Protein AF-A0A2A4F1B5-F1 (afdb_monomer)

Structure (mmCIF, N/CA/C/O backbone):
data_AF-A0A2A4F1B5-F1
#
_entry.id   AF-A0A2A4F1B5-F1
#
loop_
_atom_site.group_PDB
_atom_site.id
_atom_site.type_symbol
_atom_site.label_atom_id
_atom_site.label_alt_id
_atom_site.label_comp_id
_atom_site.label_asym_id
_atom_site.label_entity_id
_atom_site.label_seq_id
_atom_site.pdbx_PDB_ins_code
_atom_site.Cartn_x
_atom_site.Cartn_y
_atom_site.Cartn_z
_atom_site.occupancy
_atom_site.B_iso_or_equiv
_atom_site.auth_seq_id
_atom_site.auth_comp_id
_atom_site.auth_asym_id
_atom_site.auth_atom_id
_atom_site.pdbx_PDB_model_num
ATOM 1 N N . MET A 1 1 ? 46.781 27.271 44.593 1.00 33.25 1 MET A N 1
ATOM 2 C CA . MET A 1 1 ? 47.969 27.157 43.719 1.00 33.25 1 MET A CA 1
ATOM 3 C C . MET A 1 1 ? 47.442 26.562 42.415 1.00 33.25 1 MET A C 1
ATOM 5 O O . MET A 1 1 ? 47.124 25.387 42.438 1.00 33.25 1 MET A O 1
ATOM 9 N N . ASN A 1 2 ? 47.026 27.319 41.386 1.00 26.02 2 ASN A N 1
ATOM 10 C CA . ASN A 1 2 ? 47.775 28.307 40.576 1.00 26.02 2 ASN A CA 1
ATOM 11 C C . ASN A 1 2 ? 49.158 27.730 40.218 1.00 26.02 2 ASN A C 1
ATOM 13 O O . ASN A 1 2 ? 49.894 27.424 41.148 1.00 26.02 2 ASN A O 1
ATOM 17 N N . THR A 1 3 ? 49.550 27.490 38.965 1.00 28.28 3 THR A N 1
ATOM 18 C CA . THR A 1 3 ? 49.377 28.281 37.729 1.00 28.28 3 THR A CA 1
ATOM 19 C C . THR A 1 3 ? 49.734 27.463 36.474 1.00 28.28 3 THR A C 1
ATOM 21 O O . THR A 1 3 ? 50.409 26.439 36.568 1.00 28.28 3 THR A O 1
ATOM 24 N N . ASP A 1 4 ? 49.324 27.998 35.322 1.00 29.72 4 ASP A N 1
ATOM 25 C CA . ASP A 1 4 ? 49.776 27.735 33.949 1.00 29.72 4 ASP A CA 1
ATOM 26 C C . ASP A 1 4 ? 51.285 27.498 33.763 1.00 29.72 4 ASP A C 1
ATOM 28 O O . ASP A 1 4 ? 52.100 28.061 34.494 1.00 29.72 4 ASP A O 1
ATOM 32 N N . PHE A 1 5 ? 51.646 26.786 32.685 1.00 28.20 5 PHE A N 1
ATOM 33 C CA . PHE A 1 5 ? 52.860 27.095 31.923 1.00 28.20 5 PHE A CA 1
ATOM 34 C C . PHE A 1 5 ? 52.676 26.870 30.416 1.00 28.20 5 PHE A C 1
ATOM 36 O O . PHE A 1 5 ? 52.535 25.749 29.923 1.00 28.20 5 PHE A O 1
ATOM 43 N N . GLU A 1 6 ? 52.706 27.995 29.709 1.00 25.42 6 GLU A N 1
ATOM 44 C CA . GLU A 1 6 ? 52.924 28.146 28.278 1.00 25.42 6 GLU A CA 1
ATOM 45 C C . GLU A 1 6 ? 54.355 27.764 27.850 1.00 25.42 6 GLU A C 1
ATOM 47 O O . GLU A 1 6 ? 55.331 27.987 28.560 1.00 25.42 6 GLU A O 1
ATOM 52 N N . ALA A 1 7 ? 54.424 27.291 26.603 1.00 26.69 7 ALA A N 1
ATOM 53 C CA . ALA A 1 7 ? 55.412 27.605 25.569 1.00 26.69 7 ALA A CA 1
ATOM 54 C C . ALA A 1 7 ? 56.920 27.390 25.822 1.00 26.69 7 ALA A C 1
ATOM 56 O O . ALA A 1 7 ? 57.609 28.150 26.497 1.00 26.69 7 ALA A O 1
ATOM 57 N N . THR A 1 8 ? 57.499 26.493 25.018 1.00 26.36 8 THR A N 1
ATOM 58 C CA . THR A 1 8 ? 58.808 26.749 24.394 1.00 26.36 8 THR A CA 1
ATOM 59 C C . THR A 1 8 ? 58.924 26.021 23.046 1.00 26.36 8 THR A C 1
ATOM 61 O O . THR A 1 8 ? 58.966 24.798 22.959 1.00 26.36 8 THR A O 1
ATOM 64 N N . ARG A 1 9 ? 58.975 26.802 21.965 1.00 25.58 9 ARG A N 1
ATOM 65 C CA . ARG A 1 9 ? 59.677 26.507 20.698 1.00 25.58 9 ARG A CA 1
ATOM 66 C C . ARG A 1 9 ? 60.787 27.573 20.577 1.00 25.58 9 ARG A C 1
ATOM 68 O O . ARG A 1 9 ? 60.594 28.626 21.184 1.00 25.58 9 ARG A O 1
ATOM 75 N N . PRO A 1 10 ? 61.862 27.421 19.769 1.00 36.06 10 PRO A N 1
ATOM 76 C CA . PRO A 1 10 ? 62.167 26.367 18.790 1.00 36.06 10 PRO A CA 1
ATOM 77 C C . PRO A 1 10 ? 63.625 25.833 18.853 1.00 36.06 10 PRO A C 1
ATOM 79 O O . PRO A 1 10 ? 64.516 26.456 19.417 1.00 36.06 10 PRO A O 1
ATOM 82 N N . ALA A 1 11 ? 63.907 24.730 18.154 1.00 26.08 11 ALA A N 1
ATOM 83 C CA . ALA A 1 11 ? 65.234 24.471 17.590 1.00 26.08 11 ALA A CA 1
ATOM 84 C C . ALA A 1 11 ? 65.060 23.801 16.221 1.00 26.08 11 ALA A C 1
ATOM 86 O O . ALA A 1 11 ? 64.497 22.714 16.105 1.00 26.08 11 ALA A O 1
ATOM 87 N N . PHE A 1 12 ? 65.482 24.510 15.175 1.00 30.89 12 PHE A N 1
ATOM 88 C CA . PHE A 1 12 ? 65.520 24.030 13.799 1.00 30.89 12 PHE A CA 1
ATOM 89 C C . PHE A 1 12 ? 66.653 23.009 13.645 1.00 30.89 12 PHE A C 1
ATOM 91 O O . PHE A 1 12 ? 67.813 23.333 13.880 1.00 30.89 12 PHE A O 1
ATOM 98 N N . GLY A 1 13 ? 66.314 21.799 13.200 1.00 27.48 13 GLY A N 1
ATOM 99 C CA . GLY A 1 13 ? 67.265 20.752 12.838 1.00 27.48 13 GLY A CA 1
ATOM 100 C C . GLY A 1 13 ? 66.702 19.903 11.701 1.00 27.48 13 GLY A C 1
ATOM 101 O O . GLY A 1 13 ? 65.814 19.090 11.912 1.00 27.48 13 GLY A O 1
ATOM 102 N N . ALA A 1 14 ? 67.192 20.188 10.497 1.00 42.44 14 ALA A N 1
ATOM 103 C CA . ALA A 1 14 ? 67.028 19.503 9.214 1.00 42.44 14 ALA A CA 1
ATOM 104 C C . ALA A 1 14 ? 66.259 18.157 9.177 1.00 42.44 14 ALA A C 1
ATOM 106 O O . ALA A 1 14 ? 66.822 17.088 9.387 1.00 42.44 14 ALA A O 1
ATOM 107 N N . ALA A 1 15 ? 65.010 18.221 8.717 1.00 33.31 15 ALA A N 1
ATOM 108 C CA . ALA A 1 15 ? 64.338 17.194 7.919 1.00 33.31 15 ALA A CA 1
ATOM 109 C C . ALA A 1 15 ? 63.323 17.957 7.042 1.00 33.31 15 ALA A C 1
ATOM 111 O O . ALA A 1 15 ? 62.512 18.718 7.549 1.00 33.31 15 ALA A O 1
ATOM 112 N N . GLY A 1 16 ? 63.341 17.960 5.716 1.00 33.47 16 GLY A N 1
ATOM 113 C CA . GLY A 1 16 ? 63.891 17.001 4.774 1.00 33.47 16 GLY A CA 1
ATOM 114 C C . GLY A 1 16 ? 62.762 16.598 3.833 1.00 33.47 16 GLY A C 1
ATOM 115 O O . GLY A 1 16 ? 62.323 15.468 3.916 1.00 33.47 16 GLY A O 1
ATOM 116 N N . VAL A 1 17 ? 62.259 17.542 3.019 1.00 43.66 17 VAL A N 1
ATOM 117 C CA . VAL A 1 17 ? 61.439 17.393 1.784 1.00 43.66 17 VAL A CA 1
ATOM 118 C C . VAL A 1 17 ? 60.115 16.584 1.851 1.00 43.66 17 VAL A C 1
ATOM 120 O O . VAL A 1 17 ? 59.189 16.893 1.105 1.00 43.66 17 VAL A O 1
ATOM 123 N N . PHE A 1 18 ? 59.931 15.650 2.781 1.00 43.75 18 PHE A N 1
ATOM 124 C CA . PHE A 1 18 ? 58.784 14.745 2.872 1.00 43.75 18 PHE A CA 1
ATOM 125 C C . PHE A 1 18 ? 57.594 15.299 3.673 1.00 43.75 18 PHE A C 1
ATOM 127 O O . PHE A 1 18 ? 56.457 14.931 3.384 1.00 43.75 18 PHE A O 1
ATOM 134 N N . ASP A 1 19 ? 57.794 16.251 4.591 1.00 36.41 19 ASP A N 1
ATOM 135 C CA . ASP A 1 19 ? 56.675 16.864 5.335 1.00 36.41 19 ASP A CA 1
ATOM 136 C C . ASP A 1 19 ? 55.946 17.970 4.558 1.00 36.41 19 ASP A C 1
ATOM 138 O O . ASP A 1 19 ? 54.745 18.177 4.745 1.00 36.41 19 ASP A O 1
ATOM 142 N N . ARG A 1 20 ? 56.609 18.617 3.587 1.00 38.31 20 ARG A N 1
ATOM 143 C CA . ARG A 1 20 ? 55.915 19.504 2.632 1.00 38.31 20 ARG A CA 1
ATOM 144 C C . ARG A 1 20 ? 55.038 18.727 1.644 1.00 38.31 20 ARG A C 1
ATOM 146 O O . ARG A 1 20 ? 54.067 19.284 1.145 1.00 38.31 20 ARG A O 1
ATOM 153 N N . LEU A 1 21 ? 55.325 17.442 1.425 1.00 37.62 21 LEU A N 1
ATOM 154 C CA . LEU A 1 21 ? 54.497 16.547 0.611 1.00 37.62 21 LEU A CA 1
ATOM 155 C C . LEU A 1 21 ? 53.260 16.041 1.373 1.00 37.62 21 LEU A C 1
ATOM 157 O O . LEU A 1 21 ? 52.218 15.825 0.762 1.00 37.62 21 LEU A O 1
ATOM 161 N N . ARG A 1 22 ? 53.322 15.932 2.710 1.00 37.28 22 ARG A N 1
ATOM 162 C CA . ARG A 1 22 ? 52.154 15.591 3.547 1.00 37.28 22 ARG A CA 1
ATOM 163 C C . ARG A 1 22 ? 51.219 16.767 3.826 1.00 37.28 22 ARG A C 1
ATOM 165 O O . ARG A 1 22 ? 50.018 16.548 3.949 1.00 37.28 22 ARG A O 1
ATOM 172 N N . ALA A 1 23 ? 51.724 18.000 3.873 1.00 33.00 23 ALA A N 1
ATOM 173 C CA . ALA A 1 23 ? 50.884 19.187 4.072 1.00 33.00 23 ALA A CA 1
ATOM 174 C C . ALA A 1 23 ? 50.062 19.583 2.826 1.00 33.00 23 ALA A C 1
ATOM 176 O O . ALA A 1 23 ? 49.028 20.229 2.963 1.00 33.00 23 ALA A O 1
ATOM 177 N N . LEU A 1 24 ? 50.462 19.147 1.624 1.00 34.00 24 LEU A N 1
ATOM 178 C CA . LEU A 1 24 ? 49.680 19.308 0.387 1.00 34.00 24 LEU A CA 1
ATOM 179 C C . LEU A 1 24 ? 48.597 18.227 0.192 1.00 34.00 24 LEU A C 1
ATOM 181 O O . LEU A 1 24 ? 47.812 18.322 -0.744 1.00 34.00 24 LEU A O 1
ATOM 185 N N . LEU A 1 25 ? 48.521 17.223 1.075 1.00 37.38 25 LEU A N 1
ATOM 186 C CA . LEU A 1 25 ? 47.547 16.121 1.003 1.00 37.38 25 LEU A CA 1
ATOM 187 C C . LEU A 1 25 ? 46.373 16.254 1.991 1.00 37.38 25 LEU A C 1
ATOM 189 O O . LEU A 1 25 ? 45.573 15.331 2.131 1.00 37.38 25 LEU A O 1
ATOM 193 N N . ARG A 1 26 ? 46.231 17.397 2.673 1.00 39.88 26 ARG A N 1
ATOM 194 C CA . ARG A 1 26 ? 45.057 17.705 3.504 1.00 39.88 26 ARG A CA 1
ATOM 195 C C . ARG A 1 26 ? 44.646 19.163 3.334 1.00 39.88 26 ARG A C 1
ATOM 197 O O . ARG A 1 26 ? 45.017 19.981 4.162 1.00 39.88 26 ARG A O 1
ATOM 204 N N . MET A 1 27 ? 43.899 19.462 2.269 1.00 31.00 27 MET A N 1
ATOM 205 C CA . MET A 1 27 ? 43.008 20.627 2.120 1.00 31.00 27 MET A CA 1
ATOM 206 C C . MET A 1 27 ? 42.210 20.492 0.808 1.00 31.00 27 MET A C 1
ATOM 208 O O . MET A 1 27 ? 42.805 20.510 -0.263 1.00 31.00 27 MET A O 1
ATOM 212 N N . GLY A 1 28 ? 40.877 20.418 0.900 1.00 27.17 28 GLY A N 1
ATOM 213 C CA . GLY A 1 28 ? 39.944 20.666 -0.216 1.00 27.17 28 GLY A CA 1
ATOM 214 C C . GLY A 1 28 ? 39.692 19.499 -1.185 1.00 27.17 28 GLY A C 1
ATOM 215 O O . GLY A 1 28 ? 40.566 18.657 -1.367 1.00 27.17 28 GLY A O 1
ATOM 216 N N . PRO A 1 29 ? 38.478 19.410 -1.769 1.00 31.69 29 PRO A N 1
ATOM 217 C CA . PRO A 1 29 ? 37.976 18.215 -2.437 1.00 31.69 29 PRO A CA 1
ATOM 218 C C . PRO A 1 29 ? 38.753 17.945 -3.725 1.00 31.69 29 PRO A C 1
ATOM 220 O O . PRO A 1 29 ? 39.091 18.863 -4.471 1.00 31.69 29 PRO A O 1
ATOM 223 N N . ALA A 1 30 ? 39.019 16.668 -3.989 1.00 29.83 30 ALA A N 1
ATOM 224 C CA . ALA A 1 30 ? 39.559 16.210 -5.258 1.00 29.83 30 ALA A CA 1
ATOM 225 C C . ALA A 1 30 ? 38.486 16.342 -6.348 1.00 29.83 30 ALA A C 1
ATOM 227 O O . ALA A 1 30 ? 37.817 15.378 -6.709 1.00 29.83 30 ALA A O 1
ATOM 228 N N . ASP A 1 31 ? 38.317 17.556 -6.857 1.00 34.75 31 ASP A N 1
ATOM 229 C CA . ASP A 1 31 ? 37.618 17.809 -8.105 1.00 34.75 31 ASP A CA 1
ATOM 230 C C . ASP A 1 31 ? 38.560 17.447 -9.268 1.00 34.75 31 ASP A C 1
ATOM 232 O O . ASP A 1 31 ? 39.695 17.923 -9.346 1.00 34.75 31 ASP A O 1
ATOM 236 N N . GLY A 1 32 ? 38.095 16.602 -10.193 1.00 34.31 32 GLY A N 1
ATOM 237 C CA . GLY A 1 32 ? 38.614 16.627 -11.563 1.00 34.31 32 GLY A CA 1
ATOM 238 C C . GLY A 1 32 ? 39.637 15.573 -12.009 1.00 34.31 32 GLY A C 1
ATOM 239 O O . GLY A 1 32 ? 40.527 15.889 -12.794 1.00 34.31 32 GLY A O 1
ATOM 240 N N . ARG A 1 33 ? 39.440 14.286 -11.701 1.00 30.73 33 ARG A N 1
ATOM 241 C CA . ARG A 1 33 ? 39.509 13.290 -12.793 1.00 30.73 33 ARG A CA 1
ATOM 242 C C . ARG A 1 33 ? 38.085 12.940 -13.179 1.00 30.73 33 ARG A C 1
ATOM 244 O O . ARG A 1 33 ? 37.541 11.923 -12.775 1.00 30.73 33 ARG A O 1
ATOM 251 N N . VAL A 1 34 ? 37.476 13.840 -13.946 1.00 35.50 34 VAL A N 1
ATOM 252 C CA . VAL A 1 34 ? 36.180 13.609 -14.577 1.00 35.50 34 VAL A CA 1
ATOM 253 C C . VAL A 1 34 ? 36.305 12.351 -15.438 1.00 35.50 34 VAL A C 1
ATOM 255 O O . VAL A 1 34 ? 36.936 12.372 -16.496 1.00 35.50 34 VAL A O 1
ATOM 258 N N . SER A 1 35 ? 35.729 11.246 -14.968 1.00 43.56 35 SER A N 1
ATOM 259 C CA . SER A 1 35 ? 35.535 10.039 -15.762 1.00 43.56 35 SER A CA 1
ATOM 260 C C . SER A 1 35 ? 34.842 10.435 -17.075 1.00 43.56 35 SER A C 1
ATOM 262 O O . SER A 1 35 ? 33.785 11.072 -17.092 1.00 43.56 35 SER A O 1
ATOM 264 N N . THR A 1 36 ? 35.479 10.139 -18.211 1.00 55.91 36 THR A N 1
ATOM 265 C CA . THR A 1 36 ? 34.944 10.413 -19.564 1.00 55.91 36 THR A CA 1
ATOM 266 C C . THR A 1 36 ? 33.924 9.358 -20.003 1.00 55.91 36 THR A C 1
ATOM 268 O O . THR A 1 36 ? 33.564 9.279 -21.177 1.00 55.91 36 THR A O 1
ATOM 271 N N . LEU A 1 37 ? 33.484 8.518 -19.068 1.00 68.00 37 LEU A N 1
ATOM 272 C CA . LEU A 1 37 ? 32.638 7.365 -19.315 1.00 68.00 37 LEU A CA 1
ATOM 273 C C . LEU A 1 37 ? 31.163 7.741 -19.156 1.00 68.00 37 LEU A C 1
ATOM 275 O O . LEU A 1 37 ? 30.810 8.699 -18.467 1.00 68.00 37 LEU A O 1
ATOM 279 N N . SER A 1 38 ? 30.302 7.018 -19.870 1.00 83.12 38 SER A N 1
ATOM 280 C CA . SER A 1 38 ? 28.853 7.180 -19.710 1.00 83.12 38 SER A CA 1
ATOM 281 C C . SER A 1 38 ? 28.423 6.552 -18.386 1.00 83.12 38 SER A C 1
ATOM 283 O O . SER A 1 38 ? 29.146 5.723 -17.843 1.00 83.12 38 SER A O 1
ATOM 285 N N . ARG A 1 39 ? 27.262 6.931 -17.858 1.00 88.50 39 ARG A N 1
ATOM 286 C CA . ARG A 1 39 ? 26.712 6.341 -16.633 1.00 88.50 39 ARG A CA 1
ATOM 287 C C . ARG A 1 39 ? 25.197 6.232 -16.708 1.00 88.50 39 ARG A C 1
ATOM 289 O O . ARG A 1 39 ? 24.576 6.945 -17.498 1.00 88.50 39 ARG A O 1
ATOM 296 N N . LEU A 1 40 ? 24.618 5.371 -15.879 1.00 89.56 40 LEU A N 1
ATOM 297 C CA . LEU A 1 40 ? 23.182 5.382 -15.622 1.00 89.56 40 LEU A CA 1
ATOM 298 C C . LEU A 1 40 ? 22.800 6.679 -14.892 1.00 89.56 40 LEU A C 1
ATOM 300 O O . LEU A 1 40 ? 23.437 7.058 -13.911 1.00 89.56 40 LEU A O 1
ATOM 304 N N . ALA A 1 41 ? 21.774 7.374 -15.379 1.00 88.06 41 ALA A N 1
ATOM 305 C CA . ALA A 1 41 ? 21.314 8.653 -14.843 1.00 88.06 41 ALA A CA 1
ATOM 306 C C . ALA A 1 41 ? 20.424 8.461 -13.607 1.00 88.06 41 ALA A C 1
ATOM 308 O O . ALA A 1 41 ? 19.213 8.681 -13.652 1.00 88.06 41 ALA A O 1
ATOM 309 N N . ILE A 1 42 ? 21.043 8.037 -12.507 1.00 87.94 42 ILE A N 1
ATOM 310 C CA . ILE A 1 42 ? 20.431 8.026 -11.179 1.00 87.94 42 ILE A CA 1
ATOM 311 C C . ILE A 1 42 ? 21.195 9.037 -10.325 1.00 87.94 42 ILE A C 1
ATOM 313 O O . ILE A 1 42 ? 22.371 8.842 -10.019 1.00 87.94 42 ILE A O 1
ATOM 317 N N . ASP A 1 43 ? 20.534 10.137 -9.976 1.00 84.31 43 ASP A N 1
ATOM 318 C CA . ASP A 1 43 ? 21.124 11.205 -9.176 1.00 84.31 43 ASP A CA 1
ATOM 319 C C . ASP A 1 43 ? 21.463 10.680 -7.765 1.00 84.31 43 ASP A C 1
ATOM 321 O O . ASP A 1 43 ? 20.758 9.841 -7.203 1.00 84.31 43 ASP A O 1
ATOM 325 N N . GLY A 1 44 ? 22.574 11.140 -7.191 1.00 80.81 44 GLY A N 1
ATOM 326 C CA . GLY A 1 44 ? 23.026 10.752 -5.851 1.00 80.81 44 GLY A CA 1
ATOM 327 C C . GLY A 1 44 ? 23.812 9.437 -5.774 1.00 80.81 44 GLY A C 1
ATOM 328 O O . GLY A 1 44 ? 24.662 9.322 -4.899 1.00 80.81 44 GLY A O 1
ATOM 329 N N . LEU A 1 45 ? 23.616 8.463 -6.671 1.00 84.44 45 LEU A N 1
ATOM 330 C CA . LEU A 1 45 ? 24.394 7.216 -6.605 1.00 84.44 45 LEU A CA 1
ATOM 331 C C . LEU A 1 45 ? 25.889 7.445 -6.899 1.00 84.44 45 LEU A C 1
ATOM 333 O O . LEU A 1 45 ? 26.218 8.259 -7.766 1.00 84.44 45 LEU A O 1
ATOM 337 N N . PRO A 1 46 ? 26.803 6.702 -6.237 1.00 83.06 46 PRO A N 1
ATOM 338 C CA . PRO A 1 46 ? 28.221 6.744 -6.571 1.00 83.06 46 PRO A CA 1
ATOM 339 C C . PRO A 1 46 ? 28.461 6.321 -8.025 1.00 83.06 46 PRO A C 1
ATOM 341 O O . PRO A 1 46 ? 27.791 5.422 -8.546 1.00 83.06 46 PRO A O 1
ATOM 344 N N . ASP A 1 47 ? 29.465 6.919 -8.669 1.00 80.88 47 ASP A N 1
ATOM 345 C CA . ASP A 1 47 ? 29.833 6.564 -10.047 1.00 80.88 47 ASP A CA 1
ATOM 346 C C . ASP A 1 47 ? 30.216 5.074 -10.163 1.00 80.88 47 ASP A C 1
ATOM 348 O O . ASP A 1 47 ? 29.914 4.430 -11.167 1.00 80.88 47 ASP A O 1
ATOM 352 N N . GLU A 1 48 ? 30.774 4.487 -9.100 1.00 84.31 48 GLU A N 1
ATOM 353 C CA . GLU A 1 48 ? 31.130 3.062 -9.005 1.00 84.31 48 GLU A CA 1
ATOM 354 C C . GLU A 1 48 ? 29.944 2.111 -9.249 1.00 84.31 48 GLU A C 1
ATOM 356 O O . GLU A 1 48 ? 30.146 0.949 -9.589 1.00 84.31 48 GLU A O 1
ATOM 361 N N . TRP A 1 49 ? 28.704 2.585 -9.084 1.00 84.25 49 TRP A N 1
ATOM 362 C CA . TRP A 1 49 ? 27.489 1.769 -9.195 1.00 84.25 49 TRP A CA 1
ATOM 363 C C . TRP A 1 49 ? 26.740 1.968 -10.513 1.00 84.25 49 TRP A C 1
ATOM 365 O O . TRP A 1 49 ? 25.772 1.261 -10.791 1.00 84.25 49 TRP A O 1
ATOM 375 N N . THR A 1 50 ? 27.131 2.976 -11.295 1.00 85.75 50 THR A N 1
ATOM 376 C CA . THR A 1 50 ? 26.381 3.427 -12.475 1.00 85.75 50 THR A CA 1
ATOM 377 C C . THR A 1 50 ? 27.252 3.597 -13.715 1.00 85.75 50 THR A C 1
ATOM 379 O O . THR A 1 50 ? 26.709 3.721 -14.813 1.00 85.75 50 THR A O 1
ATOM 382 N N . GLN A 1 51 ? 28.582 3.594 -13.580 1.00 90.31 51 GLN A N 1
ATOM 383 C CA . GLN A 1 51 ? 29.521 3.803 -14.681 1.00 90.31 51 GLN A CA 1
ATOM 384 C C . GLN A 1 51 ? 29.430 2.702 -15.748 1.00 90.31 51 GLN A C 1
ATOM 386 O O . GLN A 1 51 ? 29.406 1.511 -15.448 1.00 90.31 51 GLN A O 1
ATOM 391 N N . LEU A 1 52 ? 29.440 3.123 -17.013 1.00 90.56 52 LEU A N 1
ATOM 392 C CA . LEU A 1 52 ? 29.358 2.288 -18.206 1.00 90.56 52 LEU A CA 1
ATOM 393 C C . LEU A 1 52 ? 30.652 2.399 -19.018 1.00 90.56 52 LEU A C 1
ATOM 395 O O . LEU A 1 52 ? 31.005 3.462 -19.541 1.00 90.56 52 LEU A O 1
ATOM 399 N N . GLU A 1 53 ? 31.345 1.277 -19.161 1.00 88.75 53 GLU A N 1
ATOM 400 C CA . GLU A 1 53 ? 32.607 1.166 -19.880 1.00 88.75 53 GLU A CA 1
ATOM 401 C C . GLU A 1 53 ? 32.406 0.756 -21.337 1.00 88.75 53 GLU A C 1
ATOM 403 O O . GLU A 1 53 ? 31.515 -0.020 -21.687 1.00 88.75 53 GLU A O 1
ATOM 408 N N . ALA A 1 54 ? 33.279 1.259 -22.210 1.00 86.81 54 ALA A N 1
ATOM 409 C CA . ALA A 1 54 ? 33.262 0.894 -23.619 1.00 86.81 54 ALA A CA 1
ATOM 410 C C . ALA A 1 54 ? 33.600 -0.596 -23.783 1.00 86.81 54 ALA A C 1
ATOM 412 O O . ALA A 1 54 ? 34.726 -1.011 -23.517 1.00 86.81 54 ALA A O 1
ATOM 413 N N . GLY A 1 55 ? 32.637 -1.377 -24.269 1.00 87.56 55 GLY A N 1
ATOM 414 C CA . GLY A 1 55 ? 32.751 -2.830 -24.396 1.00 87.56 55 GLY A CA 1
ATOM 415 C C . GLY A 1 55 ? 32.142 -3.623 -23.240 1.00 87.56 55 GLY A C 1
ATOM 416 O O . GLY A 1 55 ? 32.197 -4.851 -23.266 1.00 87.56 55 GLY A O 1
ATOM 417 N N . GLY A 1 56 ? 31.559 -2.947 -22.247 1.00 90.50 56 GLY A N 1
ATOM 418 C CA . GLY A 1 56 ? 30.844 -3.584 -21.147 1.00 90.50 56 GLY A CA 1
ATOM 419 C C . GLY A 1 56 ? 29.446 -4.058 -21.549 1.00 90.50 56 GLY A C 1
ATOM 420 O O . GLY A 1 56 ? 28.717 -3.364 -22.262 1.00 90.50 56 GLY A O 1
ATOM 421 N N . LEU A 1 57 ? 29.070 -5.239 -21.055 1.00 93.50 57 LEU A N 1
ATOM 422 C CA . LEU A 1 57 ? 27.706 -5.761 -21.098 1.00 93.50 57 LEU A CA 1
ATOM 423 C C . LEU A 1 57 ? 27.087 -5.643 -19.702 1.00 93.50 57 LEU A C 1
ATOM 425 O O . LEU A 1 57 ? 27.593 -6.248 -18.760 1.00 93.50 57 LEU A O 1
ATOM 429 N N . TYR A 1 58 ? 25.999 -4.895 -19.570 1.00 93.75 58 TYR A N 1
ATOM 430 C CA . TYR A 1 58 ? 25.316 -4.645 -18.302 1.00 93.75 58 TYR A CA 1
ATOM 431 C C . TYR A 1 58 ? 23.903 -5.219 -18.350 1.00 93.75 58 TYR A C 1
ATOM 433 O O . TYR A 1 58 ? 23.203 -5.041 -19.346 1.00 93.75 58 TYR A O 1
ATOM 441 N N . ALA A 1 59 ? 23.471 -5.888 -17.284 1.00 91.69 59 ALA A N 1
ATOM 442 C CA . ALA A 1 59 ? 22.112 -6.405 -17.156 1.00 91.69 59 ALA A CA 1
ATOM 443 C C . ALA A 1 59 ? 21.373 -5.670 -16.033 1.00 91.69 59 ALA A C 1
ATOM 445 O O . ALA A 1 59 ? 21.815 -5.663 -14.887 1.00 91.69 59 ALA A O 1
ATOM 446 N N . VAL A 1 60 ? 20.238 -5.064 -16.364 1.00 91.31 60 VAL A N 1
ATOM 447 C CA . VAL A 1 60 ? 19.350 -4.406 -15.407 1.00 91.31 60 VAL A CA 1
ATOM 448 C C . VAL A 1 60 ? 18.007 -5.125 -15.428 1.00 91.31 60 VAL A C 1
ATOM 450 O O . VAL A 1 60 ? 17.288 -5.102 -16.427 1.00 91.31 60 VAL A O 1
ATOM 453 N N . TYR A 1 61 ? 17.661 -5.777 -14.324 1.00 88.81 61 TYR A N 1
ATOM 454 C CA . TYR A 1 61 ? 16.355 -6.408 -14.172 1.00 88.81 61 TYR A CA 1
ATOM 455 C C . TYR A 1 61 ? 15.333 -5.344 -13.784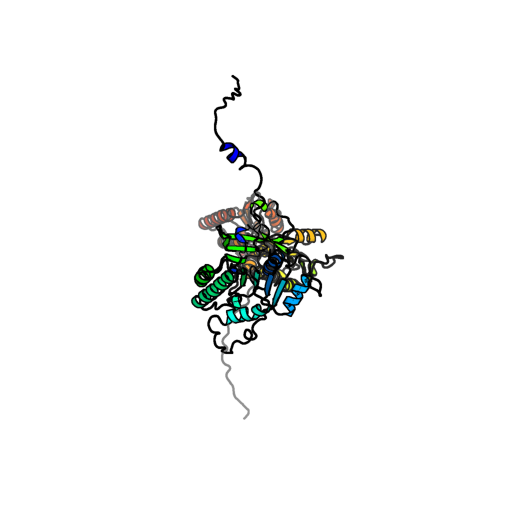 1.00 88.81 61 TYR A C 1
ATOM 457 O O . TYR A 1 61 ? 15.384 -4.811 -12.679 1.00 88.81 61 TYR A O 1
ATOM 465 N N . ALA A 1 62 ? 14.436 -4.999 -14.701 1.00 84.94 62 ALA A N 1
ATOM 466 C CA . ALA A 1 62 ? 13.452 -3.942 -14.510 1.00 84.94 62 ALA A CA 1
ATOM 467 C C . ALA A 1 62 ? 12.146 -4.312 -15.208 1.00 84.94 62 ALA A C 1
ATOM 469 O O . ALA A 1 62 ? 12.154 -4.820 -16.330 1.00 84.94 62 ALA A O 1
ATOM 470 N N . ALA A 1 63 ? 11.012 -4.021 -14.570 1.00 78.94 63 ALA A N 1
ATOM 471 C CA . ALA A 1 63 ? 9.716 -4.180 -15.212 1.00 78.94 63 ALA A CA 1
ATOM 472 C C . ALA A 1 63 ? 9.600 -3.213 -16.405 1.00 78.94 63 ALA A C 1
ATOM 474 O O . ALA A 1 63 ? 9.601 -1.989 -16.235 1.00 78.94 63 ALA A O 1
ATOM 475 N N . ALA A 1 64 ? 9.501 -3.778 -17.610 1.00 74.69 64 ALA A N 1
ATOM 476 C CA . ALA A 1 64 ? 9.297 -3.026 -18.844 1.00 74.69 64 ALA A CA 1
ATOM 477 C C . ALA A 1 64 ? 8.003 -2.197 -18.780 1.00 74.69 64 ALA A C 1
ATOM 479 O O . ALA A 1 64 ? 7.051 -2.571 -18.090 1.00 74.69 64 ALA A O 1
ATOM 480 N N . ARG A 1 65 ? 7.944 -1.099 -19.542 1.00 75.19 65 ARG A N 1
ATOM 481 C CA . ARG A 1 65 ? 6.774 -0.194 -19.607 1.00 75.19 65 ARG A CA 1
ATOM 482 C C . ARG A 1 65 ? 6.399 0.465 -18.274 1.00 75.19 65 ARG A C 1
ATOM 484 O O . ARG A 1 65 ? 5.245 0.833 -18.069 1.00 75.19 65 ARG A O 1
ATOM 491 N N . THR A 1 66 ? 7.365 0.636 -17.374 1.00 80.12 66 THR A N 1
ATOM 492 C CA . THR A 1 66 ? 7.178 1.398 -16.131 1.00 80.12 66 THR A CA 1
ATOM 493 C C . THR A 1 66 ? 7.799 2.795 -16.232 1.00 80.12 66 THR A C 1
ATOM 495 O O . THR A 1 66 ? 8.842 2.948 -16.874 1.00 80.12 66 THR A O 1
ATOM 498 N N . PRO A 1 67 ? 7.232 3.815 -15.552 1.00 81.12 67 PRO A N 1
ATOM 499 C CA . PRO A 1 67 ? 7.802 5.166 -15.533 1.00 81.12 67 PRO A CA 1
ATOM 500 C C . PRO A 1 67 ? 9.249 5.209 -15.030 1.00 81.12 67 PRO A C 1
ATOM 502 O O . PRO A 1 67 ? 10.048 6.000 -15.515 1.00 81.12 67 PRO A O 1
ATOM 505 N N . ALA A 1 68 ? 9.606 4.332 -14.086 1.00 84.19 68 ALA A N 1
ATOM 506 C CA . ALA A 1 68 ? 10.963 4.237 -13.554 1.00 84.19 68 ALA A CA 1
ATOM 507 C C . ALA A 1 68 ? 11.954 3.689 -14.594 1.00 84.19 68 ALA A C 1
ATOM 509 O O . ALA A 1 68 ? 13.035 4.246 -14.764 1.00 84.19 68 ALA A O 1
ATOM 510 N N . CYS A 1 69 ? 11.572 2.638 -15.329 1.00 85.44 69 CYS A N 1
ATOM 511 C CA . CYS A 1 69 ? 12.371 2.119 -16.439 1.00 85.44 69 CYS A CA 1
ATOM 512 C C . CYS A 1 69 ? 12.540 3.178 -17.540 1.00 85.44 69 CYS A C 1
ATOM 514 O O . CYS A 1 69 ? 13.645 3.373 -18.044 1.00 85.44 69 CYS A O 1
ATOM 516 N N . ASP A 1 70 ? 11.471 3.905 -17.870 1.00 86.31 70 ASP A N 1
ATOM 517 C CA . ASP A 1 70 ? 11.515 4.973 -18.872 1.00 86.31 70 ASP A CA 1
ATOM 518 C C . ASP A 1 70 ? 12.410 6.133 -18.435 1.00 86.31 70 ASP A C 1
ATOM 520 O O . ASP A 1 70 ? 13.236 6.594 -19.222 1.00 86.31 70 ASP A O 1
ATOM 524 N N . ALA A 1 71 ? 12.296 6.578 -17.182 1.00 86.50 71 ALA A N 1
ATOM 525 C CA . ALA A 1 71 ? 13.175 7.598 -16.624 1.00 86.50 71 ALA A CA 1
ATOM 526 C C . ALA A 1 71 ? 14.641 7.145 -16.672 1.00 86.50 71 ALA A C 1
ATOM 528 O O . ALA A 1 71 ? 15.492 7.895 -17.147 1.00 86.50 71 ALA A O 1
ATOM 529 N N . LEU A 1 72 ? 14.931 5.899 -16.275 1.00 89.56 72 LEU A N 1
ATOM 530 C CA . LEU A 1 72 ? 16.280 5.340 -16.320 1.00 89.56 72 LEU A CA 1
ATOM 531 C C . LEU A 1 72 ? 16.848 5.345 -17.744 1.00 89.56 72 LEU A C 1
ATOM 533 O O . LEU A 1 72 ? 17.939 5.866 -17.957 1.00 89.56 72 LEU A O 1
ATOM 537 N N . VAL A 1 73 ? 16.130 4.792 -18.725 1.00 89.94 73 VAL A N 1
ATOM 538 C CA . VAL A 1 73 ? 16.615 4.677 -20.112 1.00 89.94 73 VAL A CA 1
ATOM 539 C C . VAL A 1 73 ? 16.809 6.051 -20.744 1.00 89.94 73 VAL A C 1
ATOM 541 O O . VAL A 1 73 ? 17.876 6.344 -21.286 1.00 89.94 73 VAL A O 1
ATOM 544 N N . TRP A 1 74 ? 15.790 6.905 -20.669 1.00 89.69 74 TRP A N 1
ATOM 545 C CA . TRP A 1 74 ? 15.787 8.168 -21.397 1.00 89.69 74 TRP A CA 1
ATOM 546 C C . TRP A 1 74 ? 16.707 9.213 -20.772 1.00 89.69 74 TRP A C 1
ATOM 548 O O . TRP A 1 74 ? 17.427 9.889 -21.508 1.00 89.69 74 TRP A O 1
ATOM 558 N N . GLU A 1 75 ? 16.770 9.314 -19.442 1.00 88.12 75 GLU A N 1
ATOM 559 C CA . GLU A 1 75 ? 17.717 10.232 -18.802 1.00 88.12 75 GLU A CA 1
ATOM 560 C C . GLU A 1 75 ? 19.160 9.744 -18.953 1.00 88.12 75 GLU A C 1
ATOM 562 O O . GLU A 1 75 ? 20.050 10.568 -19.168 1.00 88.12 75 GLU A O 1
ATOM 567 N N . SER A 1 76 ? 19.404 8.426 -18.943 1.00 89.31 76 SER A N 1
ATOM 568 C CA . SER A 1 76 ? 20.746 7.883 -19.210 1.00 89.31 76 SER A CA 1
ATOM 569 C C . SER A 1 76 ? 21.178 8.136 -20.653 1.00 89.31 76 SER A C 1
ATOM 571 O O . SER A 1 76 ? 22.333 8.478 -20.894 1.00 89.31 76 SER A O 1
ATOM 573 N N . ALA A 1 77 ? 20.258 8.031 -21.618 1.00 88.50 77 ALA A N 1
ATOM 574 C CA . ALA A 1 77 ? 20.520 8.375 -23.013 1.00 88.50 77 ALA A CA 1
ATOM 575 C C . ALA A 1 77 ? 20.800 9.876 -23.198 1.00 88.50 77 ALA A C 1
ATOM 577 O O . ALA A 1 77 ? 21.702 10.242 -23.952 1.00 88.50 77 ALA A O 1
ATOM 578 N N . ARG A 1 78 ? 20.070 10.746 -22.487 1.00 86.69 78 ARG A N 1
ATOM 579 C CA . ARG A 1 78 ? 20.259 12.203 -22.531 1.00 86.69 78 ARG A CA 1
ATOM 580 C C . ARG A 1 78 ? 21.585 12.646 -21.905 1.00 86.69 78 ARG A C 1
ATOM 582 O O . ARG A 1 78 ? 22.249 13.528 -22.435 1.00 86.69 78 ARG A O 1
ATOM 589 N N . GLN A 1 79 ? 21.989 12.024 -20.797 1.00 85.69 79 GLN A N 1
ATOM 590 C CA . GLN A 1 79 ? 23.250 12.318 -20.098 1.00 85.69 79 GLN A CA 1
ATOM 591 C C . GLN A 1 79 ? 24.449 11.514 -20.632 1.00 85.69 79 GLN A C 1
ATOM 593 O O . GLN A 1 79 ? 25.558 11.615 -20.093 1.00 85.69 79 GLN A O 1
ATOM 598 N N . ALA A 1 80 ? 24.248 10.712 -21.680 1.00 86.19 80 ALA A N 1
ATOM 599 C CA . ALA A 1 80 ? 25.293 9.891 -22.264 1.00 86.19 80 ALA A CA 1
ATOM 600 C C . ALA A 1 80 ? 26.448 10.765 -22.769 1.00 86.19 80 ALA A C 1
ATOM 602 O O . ALA A 1 80 ? 26.265 11.714 -23.530 1.00 86.19 80 ALA A O 1
ATOM 603 N N . ARG A 1 81 ? 27.679 10.410 -22.394 1.00 84.50 81 ARG A N 1
ATOM 604 C CA . ARG A 1 81 ? 28.891 11.145 -22.796 1.00 84.50 81 ARG A CA 1
ATOM 605 C C . ARG A 1 81 ? 29.460 10.644 -24.126 1.00 84.50 81 ARG A C 1
ATOM 607 O O . ARG A 1 81 ? 30.666 10.700 -24.358 1.00 84.50 81 ARG A O 1
ATOM 614 N N . THR A 1 82 ? 28.593 10.133 -25.001 1.00 84.12 82 THR A N 1
ATOM 615 C CA . THR A 1 82 ? 28.932 9.626 -26.336 1.00 84.12 82 THR A CA 1
ATOM 616 C C . THR A 1 82 ? 28.073 10.288 -27.411 1.00 84.12 82 THR A C 1
ATOM 618 O O . THR A 1 82 ? 27.010 10.837 -27.133 1.00 84.12 82 THR A O 1
ATOM 621 N N . ARG A 1 83 ? 28.561 10.276 -28.654 1.00 84.25 83 ARG A N 1
ATOM 622 C CA . ARG A 1 83 ? 27.859 10.862 -29.805 1.00 84.25 83 ARG A CA 1
ATOM 623 C C . ARG A 1 83 ? 26.765 9.947 -30.347 1.00 84.25 83 ARG A C 1
ATOM 625 O O . ARG A 1 83 ? 25.798 10.464 -30.898 1.00 84.25 83 ARG A O 1
ATOM 632 N N . ASP A 1 84 ? 26.945 8.638 -30.187 1.00 88.31 84 ASP A N 1
ATOM 633 C CA . ASP A 1 84 ? 26.131 7.592 -30.798 1.00 88.31 84 ASP A CA 1
ATOM 634 C C . ASP A 1 84 ? 25.401 6.802 -29.708 1.00 88.31 84 ASP A C 1
ATOM 636 O O . ASP A 1 84 ? 26.019 6.033 -28.963 1.00 88.31 84 ASP A O 1
ATOM 640 N N . VAL A 1 85 ? 24.084 6.991 -29.620 1.00 89.88 85 VAL A N 1
ATOM 641 C CA . VAL A 1 85 ? 23.220 6.288 -28.665 1.00 89.88 85 VAL A CA 1
ATOM 642 C C . VAL A 1 85 ? 22.090 5.611 -29.423 1.00 89.88 85 VAL A C 1
ATOM 644 O O . VAL A 1 85 ? 21.397 6.241 -30.217 1.00 89.88 85 VAL A O 1
ATOM 647 N N . THR A 1 86 ? 21.888 4.321 -29.174 1.00 90.88 86 THR A N 1
ATOM 648 C CA . THR A 1 86 ? 20.770 3.562 -29.741 1.00 90.88 86 THR A CA 1
ATOM 649 C C . THR A 1 86 ? 19.885 3.032 -28.622 1.00 90.88 86 THR A C 1
ATOM 651 O O . THR A 1 86 ? 20.360 2.359 -27.714 1.00 90.88 86 THR A O 1
ATOM 654 N N . VAL A 1 87 ? 18.591 3.324 -28.684 1.00 91.25 87 VAL A N 1
ATOM 655 C CA . VAL A 1 87 ? 17.585 2.840 -27.736 1.00 91.25 87 VAL A CA 1
ATOM 656 C C . VAL A 1 87 ? 16.650 1.888 -28.472 1.00 91.25 87 VAL A C 1
ATOM 658 O O . VAL A 1 87 ? 16.036 2.259 -29.468 1.00 91.25 87 VAL A O 1
ATOM 661 N N . VAL A 1 88 ? 16.542 0.654 -27.998 1.00 90.19 88 VAL A N 1
ATOM 662 C CA . VAL A 1 88 ? 15.619 -0.364 -28.505 1.00 90.19 88 VAL A CA 1
ATOM 663 C C . VAL A 1 88 ? 14.531 -0.569 -27.459 1.00 90.19 88 VAL A C 1
ATOM 665 O O . VAL A 1 88 ? 14.837 -0.922 -26.325 1.00 90.19 88 VAL A O 1
ATOM 668 N N . LEU A 1 89 ? 13.273 -0.339 -27.829 1.00 88.94 89 LEU A N 1
ATOM 669 C CA . LEU A 1 89 ? 12.116 -0.437 -26.939 1.00 88.94 89 LEU A CA 1
ATOM 670 C C . LEU A 1 89 ? 11.231 -1.609 -27.343 1.00 88.94 89 LEU A C 1
ATOM 672 O O . LEU A 1 89 ? 10.839 -1.709 -28.504 1.00 88.94 89 LEU A O 1
ATOM 676 N N . ALA A 1 90 ? 10.857 -2.468 -26.395 1.00 86.38 90 ALA A N 1
ATOM 677 C CA . ALA A 1 90 ? 9.983 -3.625 -26.629 1.00 86.38 90 ALA A CA 1
ATOM 678 C C . ALA A 1 90 ? 8.496 -3.240 -26.756 1.00 86.38 90 ALA A C 1
ATOM 680 O O . ALA A 1 90 ? 7.629 -3.786 -26.067 1.00 86.38 90 ALA A O 1
ATOM 681 N N . ARG A 1 91 ? 8.205 -2.262 -27.617 1.00 86.00 91 ARG A N 1
ATOM 682 C CA . ARG A 1 91 ? 6.907 -1.596 -27.779 1.00 86.00 91 ARG A CA 1
ATOM 683 C C . ARG A 1 91 ? 6.525 -1.519 -29.253 1.00 86.00 91 ARG A C 1
ATOM 685 O O . ARG A 1 91 ? 7.347 -1.743 -30.141 1.00 86.00 91 ARG A O 1
ATOM 692 N N . ASP A 1 92 ? 5.261 -1.223 -29.508 1.00 85.00 92 ASP A N 1
ATOM 693 C CA . ASP A 1 92 ? 4.754 -0.921 -30.838 1.00 85.00 92 ASP A CA 1
ATOM 694 C C . ASP A 1 92 ? 5.258 0.444 -31.334 1.00 85.00 92 ASP A C 1
ATOM 696 O O . ASP A 1 92 ? 5.633 1.330 -30.564 1.00 85.00 92 ASP A O 1
ATOM 700 N N . HIS A 1 93 ? 5.247 0.626 -32.653 1.00 84.69 93 HIS A N 1
ATOM 701 C CA . HIS A 1 93 ? 5.729 1.858 -33.274 1.00 84.69 93 HIS A CA 1
ATOM 702 C C . HIS A 1 93 ? 4.948 3.104 -32.831 1.00 84.69 93 HIS A C 1
ATOM 704 O O . HIS A 1 93 ? 5.550 4.169 -32.702 1.00 84.69 93 HIS A O 1
ATOM 710 N N . ALA A 1 94 ? 3.637 2.987 -32.585 1.00 85.38 94 ALA A N 1
ATOM 711 C CA . ALA A 1 94 ? 2.810 4.126 -32.197 1.00 85.38 94 ALA A CA 1
ATOM 712 C C . ALA A 1 94 ? 3.128 4.591 -30.768 1.00 85.38 94 ALA A C 1
ATOM 714 O O . ALA A 1 94 ? 3.315 5.788 -30.553 1.00 85.38 94 ALA A O 1
ATOM 715 N N . SER A 1 95 ? 3.285 3.664 -29.815 1.00 84.25 95 SER A N 1
ATOM 716 C CA . SER A 1 95 ? 3.725 4.002 -28.454 1.00 84.25 95 SER A CA 1
ATOM 717 C C . SER A 1 95 ? 5.102 4.670 -28.435 1.00 84.25 95 SER A C 1
ATOM 719 O O . SER A 1 95 ? 5.275 5.695 -27.776 1.00 84.25 95 SER A O 1
ATOM 721 N N . VAL A 1 96 ? 6.071 4.153 -29.202 1.00 85.06 96 VAL A N 1
ATOM 722 C CA . VAL A 1 96 ? 7.408 4.769 -29.297 1.00 85.06 96 VAL A CA 1
ATOM 723 C C . VAL A 1 96 ? 7.328 6.182 -29.882 1.00 85.06 96 VAL A C 1
ATOM 725 O O . VAL A 1 96 ? 7.957 7.100 -29.357 1.00 85.06 96 VAL A O 1
ATOM 728 N N . ALA A 1 97 ? 6.532 6.384 -30.936 1.00 85.56 97 ALA A N 1
ATOM 729 C CA . ALA A 1 97 ? 6.337 7.704 -31.531 1.00 85.56 97 ALA A CA 1
ATOM 730 C C . ALA A 1 97 ? 5.688 8.697 -30.550 1.00 85.56 97 ALA A C 1
ATOM 732 O O . ALA A 1 97 ? 6.130 9.842 -30.465 1.00 85.56 97 ALA A O 1
ATOM 733 N N . ALA A 1 98 ? 4.696 8.258 -29.768 1.00 85.06 98 ALA A N 1
ATOM 734 C CA . ALA A 1 98 ? 4.076 9.079 -28.729 1.00 85.06 98 ALA A CA 1
ATOM 735 C C . ALA A 1 98 ? 5.094 9.504 -27.655 1.00 85.06 98 ALA A C 1
ATOM 737 O O . ALA A 1 98 ? 5.198 10.690 -27.345 1.00 85.06 98 ALA A O 1
ATOM 738 N N . GLN A 1 99 ? 5.924 8.572 -27.169 1.00 82.31 99 GLN A N 1
ATOM 739 C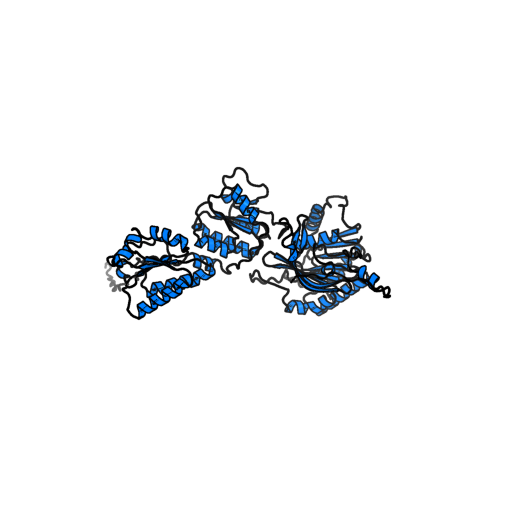 CA . GLN A 1 99 ? 6.973 8.876 -26.188 1.00 82.31 99 GLN A CA 1
ATOM 740 C C . GLN A 1 99 ? 8.027 9.856 -26.705 1.00 82.31 99 GLN A C 1
ATOM 742 O O . GLN A 1 99 ? 8.546 10.669 -25.936 1.00 82.31 99 GLN A O 1
ATOM 747 N N . LEU A 1 100 ? 8.364 9.775 -27.992 1.00 84.94 100 LEU A N 1
ATOM 748 C CA . LEU A 1 100 ? 9.256 10.733 -28.641 1.00 84.94 100 LEU A CA 1
ATOM 749 C C . LEU A 1 100 ? 8.602 12.115 -28.759 1.00 84.94 100 LEU A C 1
ATOM 751 O O . LEU A 1 100 ? 9.262 13.123 -28.499 1.00 84.94 100 LEU A O 1
ATOM 755 N N . GLY A 1 101 ? 7.306 12.169 -29.076 1.00 82.00 101 GLY A N 1
ATOM 756 C CA . GLY A 1 101 ? 6.522 13.405 -29.098 1.00 82.00 101 GLY A CA 1
ATOM 757 C C . GLY A 1 101 ? 6.526 14.129 -27.749 1.00 82.00 101 GLY A C 1
ATOM 758 O O . GLY A 1 101 ? 6.858 15.311 -27.696 1.00 82.00 101 GLY A O 1
ATOM 759 N N . GLU A 1 102 ? 6.271 13.405 -26.654 1.00 81.56 102 GLU A N 1
ATOM 760 C CA . GLU A 1 102 ? 6.348 13.930 -25.276 1.00 81.56 102 GLU A CA 1
ATOM 761 C C . GLU A 1 102 ? 7.729 14.509 -24.929 1.00 81.56 102 GLU A C 1
ATOM 763 O O . GLU A 1 102 ? 7.845 15.421 -24.114 1.00 81.56 102 GLU A O 1
ATOM 768 N N . ARG A 1 103 ? 8.789 13.996 -25.564 1.00 80.81 103 ARG A N 1
ATOM 769 C CA . ARG A 1 103 ? 10.191 14.389 -25.338 1.00 80.81 103 ARG A CA 1
ATOM 770 C C . ARG A 1 103 ? 10.673 15.503 -26.271 1.00 80.81 103 ARG A C 1
ATOM 772 O O . ARG A 1 103 ? 11.864 15.812 -26.293 1.00 80.81 103 ARG A O 1
ATOM 779 N N . GLY A 1 104 ? 9.757 16.114 -27.023 1.00 75.94 104 GLY A N 1
ATOM 780 C CA . GLY A 1 104 ? 10.042 17.262 -27.881 1.00 75.94 104 GLY A CA 1
ATOM 781 C C . GLY A 1 104 ? 10.487 16.909 -29.300 1.00 75.94 104 GLY A C 1
ATOM 782 O O . GLY A 1 104 ? 10.860 17.810 -30.042 1.00 75.94 104 GLY A O 1
ATOM 783 N N . PHE A 1 105 ? 10.398 15.641 -29.718 1.00 80.38 105 PHE A N 1
ATOM 784 C CA . PHE A 1 105 ? 10.634 15.228 -31.111 1.00 80.38 105 PHE A CA 1
ATOM 785 C C . PHE A 1 105 ? 9.379 15.375 -31.995 1.00 80.38 105 PHE A C 1
ATOM 787 O O . PHE A 1 105 ? 9.217 14.681 -33.000 1.00 80.38 105 PHE A O 1
ATOM 794 N N . ALA A 1 106 ? 8.465 16.277 -31.629 1.00 66.75 106 ALA A N 1
ATOM 795 C CA . ALA A 1 106 ? 7.298 16.613 -32.433 1.00 66.75 106 ALA A CA 1
ATOM 796 C C . ALA A 1 106 ? 7.723 17.472 -33.644 1.00 66.75 106 ALA A C 1
ATOM 798 O O . ALA A 1 106 ? 7.718 18.700 -33.590 1.00 66.75 106 ALA A O 1
ATOM 799 N N . GLY A 1 107 ? 8.124 16.819 -34.740 1.00 63.72 107 GLY A N 1
ATOM 800 C CA . GLY A 1 107 ? 8.536 17.459 -35.997 1.00 63.72 107 GLY A CA 1
ATOM 801 C C . GLY A 1 107 ? 10.018 17.255 -36.344 1.00 63.72 107 GLY A C 1
ATOM 802 O O . GLY A 1 107 ? 10.706 16.441 -35.742 1.00 63.72 107 GLY A O 1
ATOM 803 N N . ALA A 1 108 ? 10.520 17.988 -37.345 1.00 58.22 108 ALA A N 1
ATOM 804 C CA . ALA A 1 108 ? 11.897 17.852 -37.852 1.00 58.22 108 ALA A CA 1
ATOM 805 C C . ALA A 1 108 ? 12.967 18.592 -37.015 1.00 58.22 108 ALA A C 1
ATOM 807 O O . ALA A 1 108 ? 14.135 18.632 -37.402 1.00 58.22 108 ALA A O 1
ATOM 808 N N . ALA A 1 109 ? 12.582 19.215 -35.898 1.00 57.97 109 ALA A N 1
ATOM 809 C CA . ALA A 1 109 ? 13.502 19.949 -35.038 1.00 57.97 109 ALA A CA 1
ATOM 810 C C . ALA A 1 109 ? 14.198 19.003 -34.046 1.00 57.97 109 ALA A C 1
ATOM 812 O O . ALA A 1 109 ? 13.554 18.209 -33.365 1.00 57.97 109 ALA A O 1
ATOM 813 N N . LEU A 1 110 ? 15.526 19.109 -33.948 1.00 60.06 110 LEU A N 1
ATOM 814 C CA . LEU A 1 110 ? 16.312 18.433 -32.916 1.00 60.06 110 LEU A CA 1
ATOM 815 C C . LEU A 1 110 ? 16.003 19.068 -31.557 1.00 60.06 110 LEU A C 1
ATOM 817 O O . LEU A 1 110 ? 16.292 20.247 -31.344 1.00 60.06 110 LEU A O 1
ATOM 821 N N . ALA A 1 111 ? 15.450 18.287 -30.631 1.00 64.75 111 ALA A N 1
ATOM 822 C CA . ALA A 1 111 ? 15.328 18.715 -29.246 1.00 64.75 111 ALA A CA 1
ATOM 823 C C . ALA A 1 111 ? 16.740 18.982 -28.664 1.00 64.75 111 ALA A C 1
ATOM 825 O O . ALA A 1 111 ? 17.645 18.156 -28.836 1.00 64.75 111 ALA A O 1
ATOM 826 N N . PRO A 1 112 ? 16.977 20.126 -27.997 1.00 71.06 112 PRO A N 1
ATOM 827 C CA . PRO A 1 112 ? 18.279 20.433 -27.416 1.00 71.06 112 PRO A CA 1
ATOM 828 C C . PRO A 1 112 ? 18.612 19.470 -26.266 1.00 71.06 112 PRO A C 1
ATOM 830 O O . PRO A 1 112 ? 17.738 19.069 -25.501 1.00 71.06 112 PRO A O 1
ATOM 833 N N . GLY A 1 113 ? 19.893 19.118 -26.122 1.00 76.19 113 GLY A N 1
ATOM 834 C CA . GLY A 1 113 ? 20.386 18.275 -25.022 1.00 76.19 113 GLY A CA 1
ATOM 835 C C . GLY A 1 113 ? 20.410 16.767 -25.292 1.00 76.19 113 GLY A C 1
ATOM 836 O O . GLY A 1 113 ? 20.766 16.015 -24.392 1.00 76.19 113 GLY A O 1
ATOM 837 N N . TRP A 1 114 ? 20.073 16.323 -26.506 1.00 84.12 114 TRP A N 1
ATOM 838 C CA . TRP A 1 114 ? 20.187 14.924 -26.936 1.00 84.12 114 TRP A CA 1
ATOM 839 C C . TRP A 1 114 ? 21.517 14.643 -27.662 1.00 84.12 114 TRP A C 1
ATOM 841 O O . TRP A 1 114 ? 22.123 15.567 -28.216 1.00 84.12 114 TRP A O 1
ATOM 851 N N . PRO A 1 115 ? 21.993 13.382 -27.681 1.00 83.50 115 PRO A N 1
ATOM 852 C CA . PRO A 1 115 ? 23.200 13.011 -28.410 1.00 83.50 115 PRO A CA 1
ATOM 853 C C . PRO A 1 115 ? 23.020 13.232 -29.916 1.00 83.50 115 PRO A C 1
ATOM 855 O O . PRO A 1 115 ? 21.918 13.139 -30.455 1.00 83.50 115 PRO A O 1
ATOM 858 N N . ARG A 1 116 ? 24.132 13.518 -30.604 1.00 82.38 116 ARG A N 1
ATOM 859 C CA . ARG A 1 116 ? 24.137 13.901 -32.026 1.00 82.38 116 ARG A CA 1
ATOM 860 C C . ARG A 1 116 ? 23.499 12.841 -32.928 1.00 82.38 116 ARG A C 1
ATOM 862 O O . ARG A 1 116 ? 22.806 13.205 -33.871 1.00 82.38 116 ARG A O 1
ATOM 869 N N . ASN A 1 117 ? 23.743 11.566 -32.634 1.00 85.50 117 ASN A N 1
ATOM 870 C CA . ASN A 1 117 ? 23.211 10.426 -33.367 1.00 85.50 117 ASN A CA 1
ATOM 871 C C . ASN A 1 117 ? 22.389 9.557 -32.400 1.00 85.50 117 ASN A C 1
ATOM 873 O O . ASN A 1 117 ? 22.901 8.593 -31.826 1.00 85.50 117 ASN A O 1
ATOM 877 N N . LEU A 1 118 ? 21.124 9.932 -32.190 1.00 88.06 118 LEU A N 1
ATOM 878 C CA . LEU A 1 118 ? 20.157 9.146 -31.422 1.00 88.06 118 LEU A CA 1
ATOM 879 C C . LEU A 1 118 ? 19.325 8.269 -32.365 1.00 88.06 118 LEU A C 1
ATOM 881 O O . LEU A 1 118 ? 18.543 8.785 -33.161 1.00 88.06 118 LEU A O 1
ATOM 885 N N . ASN A 1 119 ? 19.447 6.951 -32.235 1.00 88.56 119 ASN A N 1
ATOM 886 C CA . ASN A 1 119 ? 18.601 5.990 -32.941 1.00 88.56 119 ASN A CA 1
ATOM 887 C C . ASN A 1 119 ? 17.585 5.386 -31.971 1.00 88.56 119 ASN A C 1
ATOM 889 O O . ASN A 1 119 ? 17.967 4.904 -30.908 1.00 88.56 119 ASN A O 1
ATOM 893 N N . VAL A 1 120 ? 16.304 5.357 -32.341 1.00 88.19 120 VAL A N 1
ATOM 894 C CA . VAL A 1 120 ? 15.246 4.748 -31.519 1.00 88.19 120 VAL A CA 1
ATOM 895 C C . VAL A 1 120 ? 14.520 3.689 -32.330 1.00 88.19 120 VAL A C 1
ATOM 897 O O . VAL A 1 120 ? 13.957 3.975 -33.386 1.00 88.19 120 VAL A O 1
ATOM 900 N N . LEU A 1 121 ? 14.571 2.448 -31.853 1.00 88.56 121 LEU A N 1
ATOM 901 C CA . LEU A 1 121 ? 14.056 1.269 -32.537 1.00 88.56 121 LEU A CA 1
ATOM 902 C C . LEU A 1 121 ? 12.903 0.670 -31.741 1.00 88.56 121 LEU A C 1
ATOM 904 O O . LEU A 1 121 ? 13.028 0.430 -30.544 1.00 88.56 121 LEU A O 1
ATOM 908 N N . ALA A 1 122 ? 11.800 0.376 -32.421 1.00 86.50 122 ALA A N 1
ATOM 909 C CA . ALA A 1 122 ? 10.717 -0.413 -31.854 1.00 86.50 122 ALA A CA 1
ATOM 910 C C . ALA A 1 122 ? 10.975 -1.905 -32.114 1.00 86.50 122 ALA A C 1
ATOM 912 O O . ALA A 1 122 ? 11.280 -2.307 -33.240 1.00 86.50 122 ALA A O 1
ATOM 913 N N . MET A 1 123 ? 10.840 -2.716 -31.071 1.00 84.88 123 MET A N 1
ATOM 914 C CA . MET A 1 123 ? 10.826 -4.173 -31.107 1.00 84.88 123 MET A CA 1
ATOM 915 C C . MET A 1 123 ? 9.398 -4.638 -30.772 1.00 84.88 123 MET A C 1
ATOM 917 O O . MET A 1 123 ? 9.096 -4.934 -29.607 1.00 84.88 123 MET A O 1
ATOM 921 N N . PRO A 1 124 ? 8.494 -4.673 -31.771 1.00 74.56 124 PRO A N 1
ATOM 922 C CA . PRO A 1 124 ? 7.112 -5.077 -31.549 1.00 74.56 124 PRO A CA 1
ATOM 923 C C . PRO A 1 124 ? 7.038 -6.517 -31.012 1.00 74.56 124 PRO A C 1
ATOM 925 O O . PRO A 1 124 ? 7.951 -7.315 -31.254 1.00 74.56 124 PRO A O 1
ATOM 928 N N . PRO A 1 125 ? 5.988 -6.862 -30.244 1.00 68.81 125 PRO A N 1
ATOM 929 C CA . PRO A 1 125 ? 5.773 -8.234 -29.790 1.00 68.81 125 PRO A CA 1
ATOM 930 C C . PRO A 1 125 ? 5.687 -9.181 -30.991 1.00 68.81 125 PRO A C 1
ATOM 932 O O . PRO A 1 125 ? 5.128 -8.829 -32.032 1.00 68.81 125 PRO A O 1
ATOM 935 N N . ALA A 1 126 ? 6.273 -10.372 -30.864 1.00 58.84 126 ALA A N 1
ATOM 936 C CA . ALA A 1 126 ? 6.186 -11.373 -31.914 1.00 58.84 126 ALA A CA 1
ATOM 937 C C . ALA A 1 126 ? 4.716 -11.789 -32.080 1.00 58.84 126 ALA A C 1
ATOM 939 O O . ALA A 1 126 ? 4.025 -12.055 -31.101 1.00 58.84 126 ALA A O 1
ATOM 940 N N . VAL A 1 127 ? 4.243 -11.879 -33.326 1.00 46.62 127 VAL A N 1
ATOM 941 C CA . VAL A 1 127 ? 2.850 -12.223 -33.690 1.00 46.62 127 VAL A CA 1
ATOM 942 C C . VAL A 1 127 ? 2.416 -13.614 -33.158 1.00 46.62 127 VAL A C 1
ATOM 944 O O . VAL A 1 127 ? 1.242 -13.956 -33.216 1.00 46.62 127 VAL A O 1
ATOM 947 N N . GLY A 1 128 ? 3.336 -14.405 -32.591 1.00 44.66 128 GLY A N 1
ATOM 948 C CA . GLY A 1 128 ? 3.095 -15.743 -32.038 1.00 44.66 128 GLY A CA 1
ATOM 949 C C . GLY A 1 128 ? 2.750 -15.828 -30.543 1.00 44.66 128 GLY A C 1
ATOM 950 O O . GLY A 1 128 ? 2.306 -16.888 -30.119 1.00 44.66 128 GLY A O 1
ATOM 951 N N . ASP A 1 129 ? 2.874 -14.758 -29.748 1.00 42.41 129 ASP A N 1
ATOM 952 C CA . ASP A 1 129 ? 2.536 -14.813 -28.305 1.00 42.41 129 ASP A CA 1
ATOM 953 C C . ASP A 1 129 ? 1.011 -14.817 -28.037 1.00 42.41 129 ASP A C 1
ATOM 955 O O . ASP A 1 129 ? 0.574 -14.944 -26.895 1.00 42.41 129 ASP A O 1
ATOM 959 N N . ALA A 1 130 ? 0.181 -14.691 -29.084 1.00 36.00 130 ALA A N 1
ATOM 960 C CA . ALA A 1 130 ? -1.282 -14.633 -28.995 1.00 36.00 130 ALA A CA 1
ATOM 961 C C . ALA A 1 130 ? -2.008 -15.957 -29.329 1.00 36.00 130 ALA A C 1
ATOM 963 O O . ALA A 1 130 ? -3.224 -16.031 -29.156 1.00 36.00 130 ALA A O 1
ATOM 964 N N . GLN A 1 131 ? -1.309 -17.011 -29.777 1.00 33.31 131 GLN A N 1
ATOM 965 C CA . GLN A 1 131 ? -1.927 -18.318 -30.049 1.00 33.31 131 GLN A CA 1
ATOM 966 C C . GLN A 1 131 ? -1.183 -19.466 -29.346 1.00 33.31 131 GLN A C 1
ATOM 968 O O . GLN A 1 131 ? -0.161 -19.941 -29.850 1.00 33.31 131 GLN A O 1
ATOM 973 N N . PRO A 1 132 ? -1.707 -19.980 -28.217 1.00 35.56 132 PRO A N 1
ATOM 974 C CA . PRO A 1 132 ? -1.185 -21.189 -27.595 1.00 35.56 132 PRO A CA 1
ATOM 975 C C . PRO A 1 132 ? -1.594 -22.391 -28.459 1.00 35.56 132 PRO A C 1
ATOM 977 O O . PRO A 1 132 ? -2.712 -22.887 -28.354 1.00 35.56 132 PRO A O 1
ATOM 980 N N . GLY A 1 133 ? -0.722 -22.836 -29.369 1.00 38.06 133 GLY A N 1
ATOM 981 C CA . GLY A 1 133 ? -0.982 -24.061 -30.140 1.00 38.06 133 GLY A CA 1
ATOM 982 C C . GLY A 1 133 ? -0.221 -24.262 -31.450 1.00 38.06 133 GLY A C 1
ATOM 983 O O . GLY A 1 133 ? -0.271 -25.360 -31.998 1.00 38.06 133 GLY A O 1
ATOM 984 N N . ALA A 1 134 ? 0.504 -23.270 -31.972 1.00 32.19 134 ALA A N 1
ATOM 985 C CA . ALA A 1 134 ? 1.317 -23.485 -33.168 1.00 32.19 134 ALA A CA 1
ATOM 986 C C . ALA A 1 134 ? 2.723 -23.955 -32.769 1.00 32.19 134 ALA A C 1
ATOM 988 O O . ALA A 1 134 ? 3.538 -23.146 -32.328 1.00 32.19 134 ALA A O 1
ATOM 989 N N . ALA A 1 135 ? 3.007 -25.251 -32.936 1.00 36.72 135 ALA A N 1
ATOM 990 C CA . ALA A 1 135 ? 4.336 -25.840 -32.778 1.00 36.72 135 ALA A CA 1
ATOM 991 C C . ALA A 1 135 ? 5.328 -25.203 -33.770 1.00 36.72 135 ALA A C 1
ATOM 993 O O . ALA A 1 135 ? 5.519 -25.678 -34.888 1.00 36.72 135 ALA A O 1
ATOM 994 N N . HIS A 1 136 ? 5.931 -24.087 -33.371 1.00 45.56 136 HIS A N 1
ATOM 995 C CA . HIS A 1 136 ? 7.070 -23.510 -34.062 1.00 45.56 136 HIS A CA 1
ATOM 996 C C . HIS A 1 136 ? 8.306 -24.269 -33.588 1.00 45.56 136 HIS A C 1
ATOM 998 O O . HIS A 1 136 ? 8.500 -24.430 -32.385 1.00 45.56 136 HIS A O 1
ATOM 1004 N N . ALA A 1 137 ? 9.115 -24.764 -34.527 1.00 46.19 137 ALA A N 1
ATOM 1005 C CA . ALA A 1 137 ? 10.413 -25.343 -34.207 1.00 46.19 137 ALA A CA 1
ATOM 1006 C C . ALA A 1 137 ? 11.189 -24.357 -33.324 1.00 46.19 137 ALA A C 1
ATOM 1008 O O . ALA A 1 137 ? 11.294 -23.180 -33.686 1.00 46.19 137 ALA A O 1
ATOM 1009 N N . ASP A 1 138 ? 11.692 -24.824 -32.177 1.00 53.06 138 ASP A N 1
ATOM 1010 C CA . ASP A 1 138 ? 12.492 -23.983 -31.293 1.00 53.06 138 ASP A CA 1
ATOM 1011 C C . ASP A 1 138 ? 13.634 -23.374 -32.120 1.00 53.06 138 ASP A C 1
ATOM 1013 O O . ASP A 1 138 ? 14.377 -24.117 -32.776 1.00 53.06 138 ASP A O 1
ATOM 1017 N N . PRO A 1 139 ? 13.753 -22.032 -32.178 1.00 60.56 139 PRO A N 1
ATOM 1018 C CA . PRO A 1 139 ? 14.832 -21.397 -32.910 1.00 60.56 139 PRO A CA 1
ATOM 1019 C C . PRO A 1 139 ? 16.155 -21.979 -32.415 1.00 60.56 139 PRO A C 1
ATOM 1021 O O . PRO A 1 139 ? 16.377 -22.030 -31.207 1.00 60.56 139 PRO A O 1
ATOM 1024 N N . GLY A 1 140 ? 17.020 -22.419 -33.333 1.00 62.59 140 GLY A N 1
ATOM 1025 C CA . GLY A 1 140 ? 18.340 -22.928 -32.964 1.00 62.59 140 GLY A CA 1
ATOM 1026 C C . GLY A 1 140 ? 19.124 -21.922 -32.103 1.00 62.59 140 GLY A C 1
ATOM 1027 O O . GLY A 1 140 ? 18.808 -20.724 -32.120 1.00 62.59 140 GLY A O 1
ATOM 1028 N N . PRO A 1 141 ? 20.154 -22.376 -31.369 1.00 63.19 141 PRO A N 1
ATOM 1029 C CA . PRO A 1 141 ? 20.953 -21.504 -30.509 1.00 63.19 141 PRO A CA 1
ATOM 1030 C C . PRO A 1 141 ? 21.450 -20.284 -31.298 1.00 63.19 141 PRO A C 1
ATOM 1032 O O . PRO A 1 141 ? 21.759 -20.391 -32.488 1.00 63.19 141 PRO A O 1
ATOM 1035 N N . PHE A 1 142 ? 21.484 -19.110 -30.661 1.00 73.19 142 PHE A N 1
ATOM 1036 C CA . PHE A 1 142 ? 21.845 -17.820 -31.273 1.00 73.19 142 PHE A CA 1
ATOM 1037 C C . PHE A 1 142 ? 20.873 -17.253 -32.322 1.00 73.19 142 PHE A C 1
ATOM 1039 O O . PHE A 1 142 ? 21.044 -16.097 -32.718 1.00 73.19 142 PHE A O 1
ATOM 1046 N N . ALA A 1 143 ? 19.847 -17.979 -32.784 1.00 78.94 143 ALA A N 1
ATOM 1047 C CA . ALA A 1 143 ? 18.953 -17.479 -33.836 1.00 78.94 143 ALA A CA 1
ATOM 1048 C C . ALA A 1 143 ? 18.225 -16.186 -33.420 1.00 78.94 143 ALA A C 1
ATOM 1050 O O . ALA A 1 143 ? 18.133 -15.239 -34.208 1.00 78.94 143 ALA A O 1
ATOM 1051 N N . ARG A 1 144 ? 17.770 -16.119 -32.160 1.00 80.38 144 ARG A N 1
ATOM 1052 C CA . ARG A 1 144 ? 17.112 -14.937 -31.572 1.00 80.38 144 ARG A CA 1
ATOM 1053 C C . ARG A 1 144 ? 18.074 -13.748 -31.487 1.00 80.38 144 ARG A C 1
ATOM 1055 O O . ARG A 1 144 ? 17.767 -12.665 -31.989 1.00 80.38 144 ARG A O 1
ATOM 1062 N N . LEU A 1 145 ? 19.271 -13.984 -30.951 1.00 81.88 145 LEU A N 1
ATOM 1063 C CA . LEU A 1 145 ? 20.338 -12.991 -30.823 1.00 81.88 145 LEU A CA 1
ATOM 1064 C C . LEU A 1 145 ? 20.766 -12.423 -32.191 1.00 81.88 145 LEU A C 1
ATOM 1066 O O . LEU A 1 145 ? 20.843 -11.207 -32.380 1.00 81.88 145 LEU A O 1
ATOM 1070 N N . MET A 1 146 ? 20.980 -13.290 -33.184 1.00 81.50 146 MET A N 1
ATOM 1071 C CA . MET A 1 146 ? 21.376 -12.892 -34.539 1.00 81.50 146 MET A CA 1
ATOM 1072 C C . MET A 1 146 ? 20.281 -12.118 -35.279 1.00 81.50 146 MET A C 1
ATOM 1074 O O . MET A 1 146 ? 20.595 -11.235 -36.085 1.00 81.50 146 MET A O 1
ATOM 1078 N N . GLY A 1 147 ? 19.007 -12.408 -34.999 1.00 80.00 147 GLY A N 1
ATOM 1079 C CA . GLY A 1 147 ? 17.878 -11.608 -35.471 1.00 80.00 147 GLY A CA 1
ATOM 1080 C C . GLY A 1 147 ? 17.957 -10.161 -34.977 1.00 80.00 147 GLY A C 1
ATOM 1081 O O . GLY A 1 147 ? 17.889 -9.232 -35.788 1.00 80.00 147 GLY A O 1
ATOM 1082 N N . GLY A 1 148 ? 18.199 -9.973 -33.674 1.00 79.44 148 GLY A N 1
ATOM 1083 C CA . GLY A 1 148 ? 18.400 -8.656 -33.058 1.00 79.44 148 GLY A CA 1
ATOM 1084 C C . GLY A 1 148 ? 19.572 -7.889 -33.678 1.00 79.44 148 GLY A C 1
ATOM 1085 O O . GLY A 1 148 ? 19.412 -6.753 -34.135 1.00 79.44 148 GLY A O 1
ATOM 1086 N N . PHE A 1 149 ? 20.735 -8.533 -33.813 1.00 81.88 149 PHE A N 1
ATOM 1087 C CA . PHE A 1 149 ? 21.902 -7.922 -34.460 1.00 81.88 149 PHE A CA 1
ATOM 1088 C C . PHE A 1 149 ? 21.650 -7.523 -35.911 1.00 81.88 149 PHE A C 1
ATOM 1090 O O . PHE A 1 149 ? 22.053 -6.438 -36.333 1.00 81.88 149 PHE A O 1
ATOM 1097 N N . ARG A 1 150 ? 20.969 -8.369 -36.691 1.00 81.94 150 ARG A N 1
ATOM 1098 C CA . ARG A 1 150 ? 20.643 -8.061 -38.089 1.00 81.94 150 ARG A CA 1
ATOM 1099 C C . ARG A 1 150 ? 19.752 -6.822 -38.190 1.00 81.94 150 ARG A C 1
ATOM 1101 O O . ARG A 1 150 ? 19.985 -5.991 -39.066 1.00 81.94 150 ARG A O 1
ATOM 1108 N N . ALA A 1 151 ? 18.787 -6.676 -37.282 1.00 79.81 151 ALA A N 1
ATOM 1109 C CA . ALA A 1 151 ? 17.907 -5.511 -37.227 1.00 79.81 151 ALA A CA 1
ATOM 1110 C C . ALA A 1 151 ? 18.651 -4.217 -36.850 1.00 79.81 151 ALA A C 1
ATOM 1112 O O . ALA A 1 151 ? 18.311 -3.148 -37.363 1.00 79.81 151 ALA A O 1
ATOM 1113 N N . MET A 1 152 ? 19.683 -4.312 -36.003 1.00 80.88 152 MET A N 1
ATOM 1114 C CA . MET A 1 152 ? 20.523 -3.172 -35.616 1.00 80.88 152 MET A CA 1
ATOM 1115 C C . MET A 1 152 ? 21.594 -2.823 -36.655 1.00 80.88 152 MET A C 1
ATOM 1117 O O . MET A 1 152 ? 21.942 -1.654 -36.799 1.00 80.88 152 MET A O 1
ATOM 1121 N N . ARG A 1 153 ? 22.084 -3.802 -37.429 1.00 81.88 153 ARG A N 1
ATOM 1122 C CA . ARG A 1 153 ? 23.187 -3.624 -38.392 1.00 81.88 153 ARG A CA 1
ATOM 1123 C C . ARG A 1 153 ? 22.956 -2.471 -39.374 1.00 81.88 153 ARG A C 1
ATOM 1125 O O . ARG A 1 153 ? 23.917 -1.817 -39.769 1.00 81.88 153 ARG A O 1
ATOM 1132 N N . ARG A 1 154 ? 21.699 -2.202 -39.750 1.00 76.19 154 ARG A N 1
ATOM 1133 C CA . ARG A 1 154 ? 21.327 -1.107 -40.667 1.00 76.19 154 ARG A CA 1
ATOM 1134 C C . ARG A 1 154 ? 21.615 0.299 -40.123 1.00 76.19 154 ARG A C 1
ATOM 1136 O O . ARG A 1 154 ? 21.666 1.231 -40.912 1.00 76.19 154 ARG A O 1
ATOM 1143 N N . PHE A 1 155 ? 21.814 0.442 -38.813 1.00 72.56 155 PHE A N 1
ATOM 1144 C CA . PHE A 1 155 ? 22.081 1.723 -38.147 1.00 72.56 155 PHE A CA 1
ATOM 1145 C C . PHE A 1 155 ? 23.561 1.949 -37.818 1.00 72.56 155 PHE A C 1
ATOM 1147 O O . PHE A 1 155 ? 23.909 3.004 -37.301 1.00 72.56 155 PHE A O 1
ATOM 1154 N N . GLY A 1 156 ? 24.428 0.989 -38.158 1.00 73.75 156 GLY A N 1
ATOM 1155 C CA . GLY A 1 156 ? 25.874 1.095 -37.977 1.00 73.75 156 GLY A CA 1
ATOM 1156 C C . GLY A 1 156 ? 26.346 0.779 -36.554 1.00 73.75 156 GLY A C 1
ATOM 1157 O O . GLY A 1 156 ? 25.860 1.315 -35.563 1.00 73.75 156 GLY A O 1
ATOM 1158 N N . PHE A 1 157 ? 27.355 -0.087 -36.447 1.00 83.00 157 PHE A N 1
ATOM 1159 C CA . PHE A 1 157 ? 28.032 -0.381 -35.183 1.00 83.00 157 PHE A CA 1
ATOM 1160 C C . PHE A 1 157 ? 29.247 0.534 -35.025 1.00 83.00 157 PHE A C 1
ATOM 1162 O O . PHE A 1 157 ? 30.361 0.192 -35.422 1.00 83.00 157 PHE A O 1
ATOM 1169 N N . HIS A 1 158 ? 29.021 1.731 -34.488 1.00 83.88 158 HIS A N 1
ATOM 1170 C CA . HIS A 1 158 ? 30.089 2.689 -34.213 1.00 83.88 158 HIS A CA 1
ATOM 1171 C C . HIS A 1 158 ? 30.836 2.319 -32.927 1.00 83.88 158 HIS A C 1
ATOM 1173 O O . HIS A 1 158 ? 30.221 1.979 -31.919 1.00 83.88 158 HIS A O 1
ATOM 1179 N N . ALA A 1 159 ? 32.167 2.395 -32.932 1.00 84.12 159 ALA A N 1
ATOM 1180 C CA . ALA A 1 159 ? 32.950 2.159 -31.722 1.00 84.12 159 ALA A CA 1
ATOM 1181 C C . ALA A 1 159 ? 32.650 3.230 -30.657 1.00 84.12 159 ALA A C 1
ATOM 1183 O O . ALA A 1 159 ? 32.486 4.402 -30.989 1.00 84.12 159 ALA A O 1
ATOM 1184 N N . ARG A 1 160 ? 32.636 2.844 -29.372 1.00 84.94 160 ARG A N 1
ATOM 1185 C CA . ARG A 1 160 ? 32.299 3.716 -28.221 1.00 84.94 160 ARG A CA 1
ATOM 1186 C C . ARG A 1 160 ? 30.856 4.248 -28.229 1.00 84.94 160 ARG A C 1
ATOM 1188 O O . ARG A 1 160 ? 30.572 5.256 -27.580 1.00 84.94 160 ARG A O 1
ATOM 1195 N N . SER A 1 161 ? 29.956 3.575 -28.939 1.00 89.50 161 SER A N 1
ATOM 1196 C CA . SER A 1 161 ? 28.515 3.823 -28.867 1.00 89.50 161 SER A CA 1
ATOM 1197 C C . SER A 1 161 ? 27.889 3.155 -27.639 1.00 89.50 161 SER A C 1
ATOM 1199 O O . SER A 1 161 ? 28.480 2.254 -27.032 1.00 89.50 161 SER A O 1
ATOM 1201 N N . LEU A 1 162 ? 26.697 3.626 -27.270 1.00 91.31 162 LEU A N 1
ATOM 1202 C CA . LEU A 1 162 ? 25.918 3.121 -26.143 1.00 91.31 162 LEU A CA 1
ATOM 1203 C C . LEU A 1 162 ? 24.564 2.597 -26.627 1.00 91.31 162 LEU A C 1
ATOM 1205 O O . LEU A 1 162 ? 23.850 3.292 -27.348 1.00 91.31 162 LEU A O 1
ATOM 1209 N N . TYR A 1 163 ? 24.211 1.381 -26.218 1.00 92.00 163 TYR A N 1
ATOM 1210 C CA . TYR A 1 163 ? 22.946 0.741 -26.564 1.00 92.00 163 TYR A CA 1
ATOM 1211 C C . TYR A 1 163 ? 22.129 0.462 -25.304 1.00 92.00 163 TYR A C 1
ATOM 1213 O O . TYR A 1 163 ? 22.622 -0.191 -24.388 1.00 92.00 163 TYR A O 1
ATOM 1221 N N . PHE A 1 164 ? 20.874 0.903 -25.281 1.00 92.44 164 PHE A N 1
ATOM 1222 C CA . PHE A 1 164 ? 19.876 0.493 -24.292 1.00 92.44 164 PHE A CA 1
ATOM 1223 C C . PHE A 1 164 ? 18.872 -0.425 -24.972 1.00 92.44 164 PHE A C 1
ATOM 1225 O O . PHE A 1 164 ? 18.307 -0.049 -25.995 1.00 92.44 164 PHE A O 1
ATOM 1232 N N . ILE A 1 165 ? 18.658 -1.623 -24.434 1.00 91.00 165 ILE A N 1
ATOM 1233 C CA . ILE A 1 165 ? 17.774 -2.623 -25.039 1.00 91.00 165 ILE A CA 1
ATOM 1234 C C . ILE A 1 165 ? 16.737 -3.045 -24.003 1.00 91.00 165 ILE A C 1
ATOM 1236 O O . ILE A 1 165 ? 17.041 -3.840 -23.122 1.00 91.00 165 ILE A O 1
ATOM 1240 N N . GLU A 1 166 ? 15.523 -2.505 -24.100 1.00 88.38 166 GLU A N 1
ATOM 1241 C CA . GLU A 1 166 ? 14.356 -2.946 -23.330 1.00 88.38 166 GLU A CA 1
ATOM 1242 C C . GLU A 1 166 ? 13.770 -4.226 -23.934 1.00 88.38 166 GLU A C 1
ATOM 1244 O O . GLU A 1 166 ? 13.673 -4.368 -25.155 1.00 88.38 166 GLU A O 1
ATOM 1249 N N . GLY A 1 167 ? 13.352 -5.152 -23.071 1.00 82.62 167 GLY A N 1
ATOM 1250 C CA . GLY A 1 167 ? 12.795 -6.444 -23.466 1.00 82.62 167 GLY A CA 1
ATOM 1251 C C . GLY A 1 167 ? 13.851 -7.406 -24.002 1.00 82.62 167 GLY A C 1
ATOM 1252 O O . GLY A 1 167 ? 13.556 -8.261 -24.845 1.00 82.62 167 GLY A O 1
ATOM 1253 N N . ALA A 1 168 ? 15.096 -7.247 -23.544 1.00 84.25 168 ALA A N 1
ATOM 1254 C CA . ALA A 1 168 ? 16.216 -8.083 -23.953 1.00 84.25 168 ALA A CA 1
ATOM 1255 C C . ALA A 1 168 ? 15.977 -9.569 -23.646 1.00 84.25 168 ALA A C 1
ATOM 1257 O O . ALA A 1 168 ? 16.624 -10.419 -24.255 1.00 84.25 168 ALA A O 1
ATOM 1258 N N . GLU A 1 169 ? 15.014 -9.916 -22.780 1.00 83.44 169 GLU A N 1
ATOM 1259 C CA . GLU A 1 169 ? 14.645 -11.306 -22.536 1.00 83.44 169 GLU A CA 1
ATOM 1260 C C . GLU A 1 169 ? 14.259 -12.068 -23.815 1.00 83.44 169 GLU A C 1
ATOM 1262 O O . GLU A 1 169 ? 14.502 -13.268 -23.903 1.00 83.44 169 GLU A O 1
ATOM 1267 N N . ARG A 1 170 ? 13.756 -11.374 -24.846 1.00 83.19 170 ARG A N 1
ATOM 1268 C CA . ARG A 1 170 ? 13.377 -11.975 -26.136 1.00 83.19 170 ARG A CA 1
ATOM 1269 C C . ARG A 1 170 ? 14.570 -12.442 -26.976 1.00 83.19 170 ARG A C 1
ATOM 1271 O O . ARG A 1 170 ? 14.383 -13.192 -27.932 1.00 83.19 170 ARG A O 1
ATOM 1278 N N . TRP A 1 171 ? 15.783 -11.978 -26.672 1.00 83.38 171 TRP A N 1
ATOM 1279 C CA . TRP A 1 171 ? 16.983 -12.265 -27.468 1.00 83.38 171 TRP A CA 1
ATOM 1280 C C . TRP A 1 171 ? 17.724 -13.516 -27.008 1.00 83.38 171 TRP A C 1
ATOM 1282 O O . TRP A 1 171 ? 18.568 -14.012 -27.753 1.00 83.38 171 TRP A O 1
ATOM 1292 N N . PHE A 1 172 ? 17.391 -14.026 -25.822 1.00 84.81 172 PHE A N 1
ATOM 1293 C CA . PHE A 1 172 ? 18.102 -15.127 -25.187 1.00 84.81 172 PHE A CA 1
ATOM 1294 C C . PHE A 1 172 ? 17.200 -16.325 -24.896 1.00 84.81 172 PHE A C 1
ATOM 1296 O O . PHE A 1 172 ? 15.971 -16.225 -24.796 1.00 84.81 172 PHE A O 1
ATOM 1303 N N . SER A 1 173 ? 17.842 -17.471 -24.721 1.00 83.88 173 SER A N 1
ATOM 1304 C CA . SER A 1 173 ? 17.202 -18.748 -24.420 1.00 83.88 173 SER A CA 1
ATOM 1305 C C . SER A 1 173 ? 17.140 -19.003 -22.906 1.00 83.88 173 SER A C 1
ATOM 1307 O O . SER A 1 173 ? 17.882 -19.811 -22.366 1.00 83.88 173 SER A O 1
ATOM 1309 N N . TRP A 1 174 ? 16.234 -18.326 -22.188 1.00 79.94 174 TRP A N 1
ATOM 1310 C CA . TRP A 1 174 ? 16.135 -18.403 -20.712 1.00 79.94 174 TRP A CA 1
ATOM 1311 C C . TRP A 1 174 ? 15.772 -19.775 -20.132 1.00 79.94 174 TRP A C 1
ATOM 1313 O O . TRP A 1 174 ? 15.994 -20.010 -18.943 1.00 79.94 174 TRP A O 1
ATOM 1323 N N . ASN A 1 175 ? 15.210 -20.661 -20.953 1.00 79.62 175 ASN A N 1
ATOM 1324 C CA . ASN A 1 175 ? 14.828 -22.012 -20.545 1.00 79.62 175 ASN A CA 1
ATOM 1325 C C . ASN A 1 175 ? 16.036 -22.962 -20.459 1.00 79.62 175 ASN A C 1
ATOM 1327 O O . ASN A 1 175 ? 15.952 -23.969 -19.760 1.00 79.62 175 ASN A O 1
ATOM 1331 N N . ASP A 1 176 ? 17.153 -22.628 -21.116 1.00 82.81 176 ASP A N 1
ATOM 1332 C CA . ASP A 1 176 ? 18.388 -23.413 -21.117 1.00 82.81 176 ASP A CA 1
ATOM 1333 C C . ASP A 1 176 ? 19.566 -22.575 -20.572 1.00 82.81 176 ASP A C 1
ATOM 1335 O O . ASP A 1 176 ? 20.089 -21.699 -21.268 1.00 82.81 176 ASP A O 1
ATOM 1339 N N . PRO A 1 177 ? 20.018 -22.834 -19.328 1.00 83.12 177 PRO A N 1
ATOM 1340 C CA . PRO A 1 177 ? 21.140 -22.121 -18.721 1.00 83.12 177 PRO A CA 1
ATOM 1341 C C . PRO A 1 177 ? 22.456 -22.216 -19.503 1.00 83.12 177 PRO A C 1
ATOM 1343 O O . PRO A 1 177 ? 23.253 -21.277 -19.445 1.00 83.12 177 PRO A O 1
ATOM 1346 N N . ALA A 1 178 ? 22.706 -23.329 -20.205 1.00 84.81 178 ALA A N 1
ATOM 1347 C CA . ALA A 1 178 ? 23.941 -23.518 -20.961 1.00 84.81 178 ALA A CA 1
ATOM 1348 C C . ALA A 1 178 ? 23.930 -22.650 -22.224 1.00 84.81 178 ALA A C 1
ATOM 1350 O O . ALA A 1 178 ? 24.848 -21.852 -22.423 1.00 84.81 178 ALA A O 1
ATOM 1351 N N . ALA A 1 179 ? 22.847 -22.718 -23.005 1.00 85.31 179 ALA A N 1
ATOM 1352 C CA . ALA A 1 179 ? 22.657 -21.859 -24.172 1.00 85.31 179 ALA A CA 1
ATOM 1353 C C . ALA A 1 179 ? 22.674 -20.368 -23.794 1.00 85.31 179 ALA A C 1
ATOM 1355 O O . ALA A 1 179 ? 23.356 -19.579 -24.443 1.00 85.31 179 ALA A O 1
ATOM 1356 N N . LEU A 1 180 ? 22.010 -19.980 -22.697 1.00 87.12 180 LEU A N 1
ATOM 1357 C CA . LEU A 1 180 ? 22.022 -18.601 -22.194 1.00 87.12 180 LEU A CA 1
ATOM 1358 C C . LEU A 1 180 ? 23.445 -18.109 -21.879 1.00 87.12 180 LEU A C 1
ATOM 1360 O O . LEU A 1 180 ? 23.790 -16.964 -22.178 1.00 87.12 180 LEU A O 1
ATOM 1364 N N . ALA A 1 181 ? 24.279 -18.954 -21.266 1.00 87.56 181 ALA A N 1
ATOM 1365 C CA . ALA A 1 181 ? 25.657 -18.603 -20.941 1.00 87.56 181 ALA A CA 1
ATOM 1366 C C . ALA A 1 181 ? 26.528 -18.445 -22.197 1.00 87.56 181 ALA A C 1
ATOM 1368 O O . ALA A 1 181 ? 27.330 -17.510 -22.270 1.00 87.56 181 ALA A O 1
ATOM 1369 N N . GLU A 1 182 ? 26.364 -19.320 -23.192 1.00 88.50 182 GLU A N 1
ATOM 1370 C CA . GLU A 1 182 ? 27.071 -19.226 -24.474 1.00 88.50 182 GLU A CA 1
ATOM 1371 C C . GLU A 1 182 ? 26.643 -17.994 -25.281 1.00 88.50 182 GLU A C 1
ATOM 1373 O O . GLU A 1 182 ? 27.495 -17.235 -25.749 1.00 88.50 182 GLU A O 1
ATOM 1378 N N . GLU A 1 183 ? 25.335 -17.739 -25.381 1.00 88.69 183 GLU A N 1
ATOM 1379 C CA . GLU A 1 183 ? 24.765 -16.547 -26.018 1.00 88.69 183 GLU A CA 1
ATOM 1380 C C . GLU A 1 183 ? 25.246 -15.262 -25.324 1.00 88.69 183 GLU A C 1
ATOM 1382 O O . GLU A 1 183 ? 25.673 -14.313 -25.988 1.00 88.69 183 GLU A O 1
ATOM 1387 N N . GLY A 1 184 ? 25.254 -15.246 -23.987 1.00 89.12 184 GLY A N 1
ATOM 1388 C CA . GLY A 1 184 ? 25.783 -14.141 -23.187 1.00 89.12 184 GLY A CA 1
ATOM 1389 C C . GLY A 1 184 ? 27.279 -13.909 -23.401 1.00 89.12 184 GLY A C 1
ATOM 1390 O O . GLY A 1 184 ? 27.701 -12.763 -23.571 1.00 89.12 184 GLY A O 1
ATOM 1391 N N . ARG A 1 185 ? 28.083 -14.982 -23.458 1.00 91.25 185 ARG A N 1
ATOM 1392 C CA . ARG A 1 185 ? 29.524 -14.906 -23.749 1.00 91.25 185 ARG A CA 1
ATOM 1393 C C . ARG A 1 185 ? 29.788 -14.338 -25.135 1.00 91.25 185 ARG A C 1
ATOM 1395 O O . ARG A 1 185 ? 30.542 -13.373 -25.242 1.00 91.25 185 ARG A O 1
ATOM 1402 N N . ALA A 1 186 ? 29.124 -14.862 -26.162 1.00 90.19 186 ALA A N 1
ATOM 1403 C CA . ALA A 1 186 ? 29.265 -14.359 -27.524 1.00 90.19 186 ALA A CA 1
ATOM 1404 C C . ALA A 1 186 ? 28.894 -12.871 -27.626 1.00 90.19 186 ALA A C 1
ATOM 1406 O O . ALA A 1 186 ? 29.591 -12.100 -28.288 1.00 90.19 186 ALA A O 1
ATOM 1407 N N . PHE A 1 187 ? 27.835 -12.439 -26.933 1.00 91.38 187 PHE A N 1
ATOM 1408 C CA . PHE A 1 187 ? 27.438 -11.034 -26.928 1.00 91.38 187 PHE A CA 1
ATOM 1409 C C . PHE A 1 187 ? 28.450 -10.153 -26.181 1.00 91.38 187 PHE A C 1
ATOM 1411 O O . PHE A 1 187 ? 28.869 -9.122 -26.700 1.00 91.38 187 PHE A O 1
ATOM 1418 N N . ALA A 1 188 ? 28.922 -10.557 -25.002 1.00 91.81 188 ALA A N 1
ATOM 1419 C CA . ALA A 1 188 ? 29.933 -9.784 -24.284 1.00 91.81 188 ALA A CA 1
ATOM 1420 C C . ALA A 1 188 ? 31.261 -9.698 -25.056 1.00 91.81 188 ALA A C 1
ATOM 1422 O O . ALA A 1 188 ? 31.905 -8.647 -25.063 1.00 91.81 188 ALA A O 1
ATOM 1423 N N . ASP A 1 189 ? 31.664 -10.776 -25.733 1.00 92.44 189 ASP A N 1
ATOM 1424 C CA . ASP A 1 189 ? 32.842 -10.794 -26.602 1.00 92.44 189 ASP A CA 1
ATOM 1425 C C . ASP A 1 189 ? 32.666 -9.826 -27.781 1.00 92.44 189 ASP A C 1
ATOM 1427 O O . ASP A 1 189 ? 33.581 -9.061 -28.093 1.00 92.44 189 ASP A O 1
ATOM 1431 N N . TRP A 1 190 ? 31.470 -9.779 -28.378 1.00 92.00 190 TRP A N 1
ATOM 1432 C CA . TRP A 1 190 ? 31.117 -8.800 -29.407 1.00 92.00 190 TRP A CA 1
ATOM 1433 C C . TRP A 1 190 ? 31.174 -7.356 -28.884 1.00 92.00 190 TRP A C 1
ATOM 1435 O O . TRP A 1 190 ? 31.788 -6.499 -29.527 1.00 92.00 190 TRP A O 1
ATOM 1445 N N . CYS A 1 191 ? 30.614 -7.084 -27.698 1.00 91.56 191 CYS A N 1
ATOM 1446 C CA . CYS A 1 191 ? 30.686 -5.768 -27.059 1.00 91.56 191 CYS A CA 1
ATOM 1447 C C . CYS A 1 191 ? 32.146 -5.331 -26.899 1.00 91.56 191 CYS A C 1
ATOM 1449 O O . CYS A 1 191 ? 32.511 -4.226 -27.312 1.00 91.56 191 CYS A O 1
ATOM 1451 N N . ARG A 1 192 ? 33.005 -6.220 -26.380 1.00 92.25 192 ARG A N 1
ATOM 1452 C CA . ARG A 1 192 ? 34.442 -5.967 -26.195 1.00 92.25 192 ARG A CA 1
ATOM 1453 C C . ARG A 1 192 ? 35.167 -5.737 -27.521 1.00 92.25 192 ARG A C 1
ATOM 1455 O O . ARG A 1 192 ? 35.900 -4.756 -27.636 1.00 92.25 192 ARG A O 1
ATOM 1462 N N . MET A 1 193 ? 34.914 -6.572 -28.531 1.00 91.75 193 MET A N 1
ATOM 1463 C CA . MET A 1 193 ? 35.526 -6.465 -29.862 1.00 91.75 193 MET A CA 1
ATOM 1464 C C . MET A 1 193 ? 35.215 -5.121 -30.532 1.00 91.75 193 MET A C 1
ATOM 1466 O O . MET A 1 193 ? 36.105 -4.463 -31.069 1.00 91.75 193 MET A O 1
ATOM 1470 N N . HIS A 1 194 ? 33.958 -4.678 -30.467 1.00 88.06 194 HIS A N 1
ATOM 1471 C CA . HIS A 1 194 ? 33.517 -3.430 -31.093 1.00 88.06 194 HIS A CA 1
ATOM 1472 C C . HIS A 1 194 ? 33.635 -2.203 -30.176 1.00 88.06 194 HIS A C 1
ATOM 1474 O O . HIS A 1 194 ? 33.390 -1.077 -30.618 1.00 88.06 194 HIS A O 1
ATOM 1480 N N . ARG A 1 195 ? 34.042 -2.390 -28.913 1.00 90.69 195 ARG A N 1
ATOM 1481 C CA . ARG A 1 195 ? 34.089 -1.356 -27.865 1.00 90.69 195 ARG A CA 1
ATOM 1482 C C . ARG A 1 195 ? 32.746 -0.642 -27.684 1.00 90.69 195 ARG A C 1
ATOM 1484 O O . ARG A 1 195 ? 32.711 0.583 -27.551 1.00 90.69 195 ARG A O 1
ATOM 1491 N N . ILE A 1 196 ? 31.654 -1.399 -27.711 1.00 91.50 196 ILE A N 1
ATOM 1492 C CA . ILE A 1 196 ? 30.279 -0.902 -27.570 1.00 91.50 196 ILE A CA 1
ATOM 1493 C C . ILE A 1 196 ? 29.781 -1.230 -26.168 1.00 91.50 196 ILE A C 1
ATOM 1495 O O . ILE A 1 196 ? 29.914 -2.364 -25.716 1.00 91.50 196 ILE A O 1
ATOM 1499 N N . ALA A 1 197 ? 29.237 -0.236 -25.470 1.00 92.38 197 ALA A N 1
ATOM 1500 C CA . ALA A 1 197 ? 28.585 -0.452 -24.184 1.00 92.38 197 ALA A CA 1
ATOM 1501 C C . ALA A 1 197 ? 27.118 -0.830 -24.421 1.00 92.38 197 ALA A C 1
ATOM 1503 O O . ALA A 1 197 ? 26.412 -0.125 -25.145 1.00 92.38 197 ALA A O 1
ATOM 1504 N N . VAL A 1 198 ? 26.654 -1.922 -23.816 1.00 93.38 198 VAL A N 1
ATOM 1505 C CA . VAL A 1 198 ? 25.267 -2.387 -23.950 1.00 93.38 198 VAL A CA 1
ATOM 1506 C C . VAL A 1 198 ? 24.644 -2.550 -22.571 1.00 93.38 198 VAL A C 1
ATOM 1508 O O . VAL A 1 198 ? 25.177 -3.270 -21.731 1.00 93.38 198 VAL A O 1
ATOM 1511 N N . VAL A 1 199 ? 23.495 -1.912 -22.362 1.00 94.06 199 VAL A N 1
ATOM 1512 C CA . VAL A 1 199 ? 22.643 -2.065 -21.183 1.00 94.06 199 VAL A CA 1
ATOM 1513 C C . VAL A 1 199 ? 21.385 -2.817 -21.598 1.00 94.06 199 VAL A C 1
ATOM 1515 O O . VAL A 1 199 ? 20.561 -2.317 -22.365 1.00 94.06 199 VAL A O 1
ATOM 1518 N N . LEU A 1 200 ? 21.245 -4.034 -21.091 1.00 92.44 200 LEU A N 1
ATOM 1519 C CA . LEU A 1 200 ? 20.093 -4.892 -21.309 1.00 92.44 200 LEU A CA 1
ATOM 1520 C C . LEU A 1 200 ? 19.087 -4.680 -20.178 1.00 92.44 200 LEU A C 1
ATOM 1522 O O . LEU A 1 200 ? 19.383 -5.020 -19.034 1.00 92.44 200 LEU A O 1
ATOM 1526 N N . LEU A 1 201 ? 17.906 -4.152 -20.491 1.00 88.94 201 LEU A N 1
ATOM 1527 C CA . LEU A 1 201 ? 16.784 -4.079 -19.559 1.00 88.94 201 LEU A CA 1
ATOM 1528 C C . LEU A 1 201 ? 15.840 -5.245 -19.820 1.00 88.94 201 LEU A C 1
ATOM 1530 O O . LEU A 1 201 ? 15.356 -5.428 -20.941 1.00 88.94 201 LEU A O 1
ATOM 1534 N N . MET A 1 202 ? 15.600 -6.044 -18.787 1.00 87.19 202 MET A N 1
ATOM 1535 C CA . MET A 1 202 ? 14.885 -7.307 -18.938 1.00 87.19 202 MET A CA 1
ATOM 1536 C C . MET A 1 202 ? 13.978 -7.624 -17.755 1.00 87.19 202 MET A C 1
ATOM 1538 O O . MET A 1 202 ? 14.313 -7.346 -16.604 1.00 87.19 202 MET A O 1
ATOM 1542 N N . ASN A 1 203 ? 12.860 -8.285 -18.045 1.00 79.81 203 ASN A N 1
ATOM 1543 C CA . ASN A 1 203 ? 12.017 -8.919 -17.033 1.00 79.81 203 ASN A CA 1
ATOM 1544 C C . ASN A 1 203 ? 11.600 -10.324 -17.497 1.00 79.81 203 ASN A C 1
ATOM 1546 O O . ASN A 1 203 ? 10.474 -10.515 -17.958 1.00 79.81 203 ASN A O 1
ATOM 1550 N N . PRO A 1 204 ? 12.493 -11.324 -17.385 1.00 62.94 204 PRO A N 1
ATOM 1551 C CA . PRO A 1 204 ? 12.226 -12.675 -17.881 1.00 62.94 204 PRO A CA 1
ATOM 1552 C C . PRO A 1 204 ? 11.082 -13.388 -17.139 1.00 62.94 204 PRO A C 1
ATOM 1554 O O . PRO A 1 204 ? 10.564 -14.386 -17.632 1.00 62.94 204 PRO A O 1
ATOM 1557 N N . ASP A 1 205 ? 10.667 -12.882 -15.973 1.00 62.44 205 ASP A N 1
ATOM 1558 C CA . ASP A 1 205 ? 9.682 -13.532 -15.105 1.00 62.44 205 ASP A CA 1
ATOM 1559 C C . ASP A 1 205 ? 8.262 -12.947 -15.261 1.00 62.44 205 ASP A C 1
ATOM 1561 O O . ASP A 1 205 ? 7.329 -13.436 -14.627 1.00 62.44 205 ASP A O 1
ATOM 1565 N N . ALA A 1 206 ? 8.065 -11.953 -16.139 1.00 56.41 206 ALA A N 1
ATOM 1566 C CA . ALA A 1 206 ? 6.793 -11.241 -16.325 1.00 56.41 206 ALA A CA 1
ATOM 1567 C C . ALA A 1 206 ? 5.592 -12.133 -16.718 1.00 56.41 206 ALA A C 1
ATOM 1569 O O . ALA A 1 206 ? 4.452 -11.714 -16.547 1.00 56.41 206 ALA A O 1
ATOM 1570 N N . GLY A 1 207 ? 5.838 -13.339 -17.245 1.00 44.25 207 GLY A N 1
ATOM 1571 C CA . GLY A 1 207 ? 4.806 -14.310 -17.641 1.00 44.25 207 GLY A CA 1
ATOM 1572 C C . GLY A 1 207 ? 4.627 -15.510 -16.699 1.00 44.25 207 GLY A C 1
ATOM 1573 O O . GLY A 1 207 ? 3.766 -16.338 -16.960 1.00 44.25 207 GLY A O 1
ATOM 1574 N N . HIS A 1 208 ? 5.427 -15.623 -15.630 1.00 44.06 208 HIS A N 1
ATOM 1575 C CA . HIS A 1 208 ? 5.381 -16.732 -14.656 1.00 44.06 208 HIS A CA 1
ATOM 1576 C C . HIS A 1 208 ? 4.863 -16.275 -13.282 1.00 44.06 208 HIS A C 1
ATOM 1578 O O . HIS A 1 208 ? 5.230 -16.848 -12.253 1.00 44.06 208 HIS A O 1
ATOM 1584 N N . ALA A 1 209 ? 4.070 -15.203 -13.248 1.00 40.31 209 ALA A N 1
ATOM 1585 C CA . ALA A 1 209 ? 3.321 -14.834 -12.058 1.00 40.31 209 ALA A CA 1
ATOM 1586 C C . ALA A 1 209 ? 2.209 -15.876 -11.864 1.00 40.31 209 ALA A C 1
ATOM 1588 O O . ALA A 1 209 ? 1.098 -15.699 -12.352 1.00 40.31 209 ALA A O 1
ATOM 1589 N N . ASP A 1 210 ? 2.544 -16.998 -11.220 1.00 33.00 210 ASP A N 1
ATOM 1590 C CA . ASP A 1 210 ? 1.541 -17.879 -10.629 1.00 33.00 210 ASP A CA 1
ATOM 1591 C C . ASP A 1 210 ? 0.610 -17.021 -9.760 1.00 33.00 210 ASP A C 1
ATOM 1593 O O . ASP A 1 210 ? 1.079 -16.196 -8.969 1.00 33.00 210 ASP A O 1
ATOM 1597 N N . ASP A 1 211 ? -0.697 -17.227 -9.923 1.00 34.94 211 ASP A N 1
ATOM 1598 C CA . ASP A 1 211 ? -1.762 -16.730 -9.054 1.00 34.94 211 ASP A CA 1
ATOM 1599 C C . ASP A 1 211 ? -1.482 -17.144 -7.597 1.00 34.94 211 ASP A C 1
ATOM 1601 O O . ASP A 1 211 ? -1.910 -18.188 -7.107 1.00 34.94 211 ASP A O 1
ATOM 1605 N N . ALA A 1 212 ? -0.729 -16.318 -6.883 1.00 31.06 212 ALA A N 1
ATOM 1606 C CA . ALA A 1 212 ? -0.609 -16.355 -5.439 1.00 31.06 212 ALA A CA 1
ATOM 1607 C C . ALA A 1 212 ? -0.419 -14.916 -4.973 1.00 31.06 212 ALA A C 1
ATOM 1609 O O . ALA A 1 212 ? 0.673 -14.351 -5.022 1.00 31.06 212 ALA A O 1
ATOM 1610 N N . GLY A 1 213 ? -1.528 -14.300 -4.569 1.00 42.53 213 GLY A N 1
ATOM 1611 C CA . GLY A 1 213 ? -1.528 -12.963 -4.014 1.00 42.53 213 GLY A CA 1
ATOM 1612 C C . GLY A 1 213 ? -0.670 -12.889 -2.756 1.00 42.53 213 GLY A C 1
ATOM 1613 O O . GLY A 1 213 ? -1.126 -13.258 -1.676 1.00 42.53 213 GLY A O 1
ATOM 1614 N N . THR A 1 214 ? 0.505 -12.286 -2.864 1.00 34.81 214 THR A N 1
ATOM 1615 C CA . THR A 1 214 ? 1.213 -11.722 -1.716 1.00 34.81 214 THR A CA 1
ATOM 1616 C C . THR A 1 214 ? 2.116 -10.593 -2.181 1.00 34.81 214 THR A C 1
ATOM 1618 O O . THR A 1 214 ? 2.886 -10.745 -3.124 1.00 34.81 214 THR A O 1
ATOM 1621 N N . ASP A 1 215 ? 1.996 -9.470 -1.481 1.00 42.06 215 ASP A N 1
ATOM 1622 C CA . ASP A 1 215 ? 2.682 -8.177 -1.623 1.00 42.06 215 ASP A CA 1
ATOM 1623 C C . ASP A 1 215 ? 4.208 -8.257 -1.347 1.00 42.06 215 ASP A C 1
ATOM 1625 O O . ASP A 1 215 ? 4.857 -7.266 -1.035 1.00 42.06 215 ASP A O 1
ATOM 1629 N N . ASP A 1 216 ? 4.789 -9.455 -1.445 1.00 39.97 216 ASP A N 1
ATOM 1630 C CA . ASP A 1 216 ? 6.092 -9.814 -0.891 1.00 39.97 216 ASP A CA 1
ATOM 1631 C C . ASP A 1 216 ? 6.775 -10.893 -1.743 1.00 39.97 216 ASP A C 1
ATOM 1633 O O . ASP A 1 216 ? 6.814 -12.079 -1.408 1.00 39.97 216 ASP A O 1
ATOM 1637 N N . LEU A 1 217 ? 7.364 -10.493 -2.867 1.00 38.94 217 LEU A N 1
ATOM 1638 C CA . LEU A 1 217 ? 8.441 -11.282 -3.467 1.00 38.94 217 LEU A CA 1
ATOM 1639 C C . LEU A 1 217 ? 9.725 -10.446 -3.465 1.00 38.94 217 LEU A C 1
ATOM 1641 O O . LEU A 1 217 ? 10.069 -9.840 -4.480 1.00 38.94 217 LEU A O 1
ATOM 1645 N N . PRO A 1 218 ? 10.433 -10.378 -2.320 1.00 40.75 218 PRO A N 1
ATOM 1646 C CA . PRO A 1 218 ? 11.794 -9.872 -2.283 1.00 40.75 218 PRO A CA 1
ATOM 1647 C C . PRO A 1 218 ? 12.722 -10.817 -3.045 1.00 40.75 218 PRO A C 1
ATOM 1649 O O . PRO A 1 218 ? 12.619 -12.032 -2.884 1.00 40.75 218 PRO A O 1
ATOM 1652 N N . LEU A 1 219 ? 13.643 -10.204 -3.799 1.00 46.00 219 LEU A N 1
ATOM 1653 C CA . LEU A 1 219 ? 14.778 -10.781 -4.521 1.00 46.00 219 LEU A CA 1
ATOM 1654 C C . LEU A 1 219 ? 14.426 -11.959 -5.439 1.00 46.00 219 LEU A C 1
ATOM 1656 O O . LEU A 1 219 ? 13.815 -12.950 -5.057 1.00 46.00 219 LEU A O 1
ATOM 1660 N N . VAL A 1 220 ? 14.919 -11.897 -6.675 1.00 47.47 220 VAL A N 1
ATOM 1661 C CA . VAL A 1 220 ? 15.154 -13.074 -7.522 1.00 47.47 220 VAL A CA 1
ATOM 1662 C C . VAL A 1 220 ? 15.515 -14.265 -6.627 1.00 47.47 220 VAL A C 1
ATOM 1664 O O . VAL A 1 220 ? 16.597 -14.245 -6.043 1.00 47.47 220 VAL A O 1
ATOM 1667 N N . ARG A 1 221 ? 14.600 -15.247 -6.463 1.00 50.53 221 ARG A N 1
ATOM 1668 C CA . ARG A 1 221 ? 14.810 -16.418 -5.586 1.00 50.53 221 ARG A CA 1
ATOM 1669 C C . ARG A 1 221 ? 16.258 -16.873 -5.755 1.00 50.53 221 ARG A C 1
ATOM 1671 O O . ARG A 1 221 ? 16.678 -17.030 -6.904 1.00 50.53 221 ARG A O 1
ATOM 1678 N N . ASP A 1 222 ? 16.993 -17.123 -4.672 1.00 50.75 222 ASP A N 1
ATOM 1679 C CA . ASP A 1 222 ? 18.394 -17.578 -4.745 1.00 50.75 222 ASP A CA 1
ATOM 1680 C C . ASP A 1 222 ? 18.577 -18.710 -5.772 1.00 50.75 222 ASP A C 1
ATOM 1682 O O . ASP A 1 222 ? 19.535 -18.727 -6.540 1.00 50.75 222 ASP A O 1
ATOM 1686 N N . THR A 1 223 ? 17.568 -19.576 -5.908 1.00 48.88 223 THR A N 1
ATOM 1687 C CA . THR A 1 223 ? 17.487 -20.639 -6.921 1.00 48.88 223 THR A CA 1
ATOM 1688 C C . THR A 1 223 ? 17.493 -20.157 -8.382 1.00 48.88 223 THR A C 1
ATOM 1690 O O 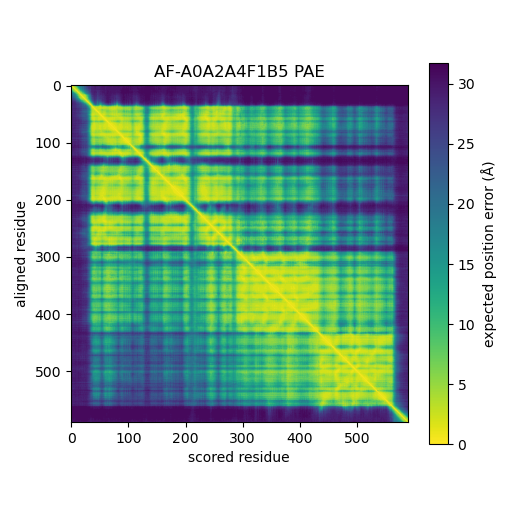. THR A 1 223 ? 18.130 -20.787 -9.229 1.00 48.88 223 THR A O 1
ATOM 1693 N N . ARG A 1 224 ? 16.815 -19.052 -8.721 1.00 58.34 224 ARG A N 1
ATOM 1694 C CA . ARG A 1 224 ? 16.847 -18.435 -10.063 1.00 58.34 224 ARG A CA 1
ATOM 1695 C C . ARG A 1 224 ? 18.158 -17.683 -10.302 1.00 58.34 224 ARG A C 1
ATOM 1697 O O . ARG A 1 224 ? 18.659 -17.701 -11.427 1.00 58.34 224 ARG A O 1
ATOM 1704 N N . ARG A 1 225 ? 18.750 -17.093 -9.256 1.00 60.78 225 ARG A N 1
ATOM 1705 C CA . ARG A 1 225 ? 20.079 -16.463 -9.315 1.00 60.78 225 ARG A CA 1
ATOM 1706 C C . ARG A 1 225 ? 21.165 -17.496 -9.623 1.00 60.78 225 ARG A C 1
ATOM 1708 O O . ARG A 1 225 ? 21.982 -17.267 -10.510 1.00 60.78 225 ARG A O 1
ATOM 1715 N N . THR A 1 226 ? 21.104 -18.684 -9.012 1.00 61.47 226 THR A N 1
ATOM 1716 C CA . THR A 1 226 ? 22.008 -19.802 -9.338 1.00 61.47 226 THR A CA 1
ATOM 1717 C C . THR A 1 226 ? 21.898 -20.217 -10.806 1.00 61.47 226 THR A C 1
ATOM 1719 O O . THR A 1 226 ? 22.922 -20.370 -11.470 1.00 61.47 226 THR A O 1
ATOM 1722 N N . ARG A 1 227 ? 20.677 -20.328 -11.353 1.00 68.62 227 ARG A N 1
ATOM 1723 C CA . ARG A 1 227 ? 20.457 -20.690 -12.770 1.00 68.62 227 ARG A CA 1
ATOM 1724 C C . ARG A 1 227 ? 21.003 -19.658 -13.763 1.00 68.62 227 ARG A C 1
ATOM 1726 O O . ARG A 1 227 ? 21.345 -20.027 -14.878 1.00 68.62 227 ARG A O 1
ATOM 1733 N N . ARG A 1 228 ? 21.092 -18.382 -13.370 1.00 79.25 228 ARG A N 1
ATOM 1734 C CA . ARG A 1 228 ? 21.571 -17.268 -14.215 1.00 79.25 228 ARG A CA 1
ATOM 1735 C C . ARG A 1 228 ? 23.030 -16.879 -13.941 1.00 79.25 228 ARG A C 1
ATOM 1737 O O . ARG A 1 228 ? 23.560 -16.002 -14.615 1.00 79.25 228 ARG A O 1
ATOM 1744 N N . SER A 1 229 ? 23.693 -17.550 -12.998 1.00 82.44 229 SER A N 1
ATOM 1745 C CA . SER A 1 229 ? 25.047 -17.214 -12.530 1.00 82.44 229 SER A CA 1
ATOM 1746 C C . SER A 1 229 ? 26.101 -17.221 -13.642 1.00 82.44 229 SER A C 1
ATOM 1748 O O . SER A 1 229 ? 26.927 -16.313 -13.713 1.00 82.44 229 SER A O 1
ATOM 1750 N N . ALA A 1 230 ? 26.042 -18.198 -14.551 1.00 84.62 230 ALA A N 1
ATOM 1751 C CA . ALA A 1 230 ? 26.958 -18.285 -15.684 1.00 84.62 230 ALA A CA 1
ATOM 1752 C C . ALA A 1 230 ? 26.807 -17.085 -16.631 1.00 84.62 230 ALA A C 1
ATOM 1754 O O . ALA A 1 230 ? 27.811 -16.501 -17.024 1.00 84.62 230 ALA A O 1
ATOM 1755 N N . PHE A 1 231 ? 25.576 -16.651 -16.921 1.00 86.25 231 PHE A N 1
ATOM 1756 C CA . PHE A 1 231 ? 25.312 -15.441 -17.706 1.00 86.25 231 PHE A CA 1
ATOM 1757 C C . PHE A 1 231 ? 25.789 -14.180 -16.980 1.00 86.25 231 PHE A C 1
ATOM 1759 O O . PHE A 1 231 ? 26.524 -13.377 -17.552 1.00 86.25 231 PHE A O 1
ATOM 1766 N N . HIS A 1 232 ? 25.446 -14.047 -15.693 1.00 88.50 232 HIS A N 1
ATOM 1767 C CA . HIS A 1 232 ? 25.895 -12.933 -14.856 1.00 88.50 232 HIS A CA 1
ATOM 1768 C C . HIS A 1 232 ? 27.420 -12.816 -14.844 1.00 88.50 232 HIS A C 1
ATOM 1770 O O . HIS A 1 232 ? 27.935 -11.713 -14.954 1.00 88.50 232 HIS A O 1
ATOM 1776 N N . SER A 1 233 ? 28.156 -13.930 -14.802 1.00 86.94 233 SER A N 1
ATOM 1777 C CA . SER A 1 233 ? 29.626 -13.912 -14.771 1.00 86.94 233 SER A CA 1
ATOM 1778 C C . SER A 1 233 ? 30.275 -13.222 -15.978 1.00 86.94 233 SER A C 1
ATOM 1780 O O . SER A 1 233 ? 31.406 -12.747 -15.877 1.00 86.94 233 SER A O 1
ATOM 1782 N N . VAL A 1 234 ? 29.567 -13.146 -17.110 1.00 89.69 234 VAL A N 1
ATOM 1783 C CA . VAL A 1 234 ? 30.048 -12.504 -18.339 1.00 89.69 234 VAL A CA 1
ATOM 1784 C C . VAL A 1 234 ? 29.717 -11.002 -18.370 1.00 89.69 234 VAL A C 1
ATOM 1786 O O . VAL A 1 234 ? 30.340 -10.238 -19.112 1.00 89.69 234 VAL A O 1
ATOM 1789 N N . CYS A 1 235 ? 28.748 -10.558 -17.569 1.00 90.69 235 CYS A N 1
ATOM 1790 C CA . CYS A 1 235 ? 28.365 -9.155 -17.469 1.00 90.69 235 CYS A CA 1
ATOM 1791 C C . CYS A 1 235 ? 29.398 -8.347 -16.663 1.00 90.69 235 CYS A C 1
ATOM 1793 O O . CYS A 1 235 ? 29.964 -8.813 -15.674 1.00 90.69 235 CYS A O 1
ATOM 1795 N N . ALA A 1 236 ? 29.602 -7.092 -17.060 1.00 89.94 236 ALA A N 1
ATOM 1796 C CA . ALA A 1 236 ? 30.378 -6.113 -16.304 1.00 89.94 236 ALA A CA 1
ATOM 1797 C C . ALA A 1 236 ? 29.605 -5.602 -15.075 1.00 89.94 236 ALA A C 1
ATOM 1799 O O . ALA A 1 236 ? 30.207 -5.282 -14.055 1.00 89.94 236 ALA A O 1
ATOM 1800 N N . GLY A 1 237 ? 28.273 -5.579 -15.133 1.00 90.75 237 GLY A N 1
ATOM 1801 C CA . GLY A 1 237 ? 27.433 -5.240 -13.990 1.00 90.75 237 GLY A CA 1
ATOM 1802 C C . GLY A 1 237 ? 26.036 -5.834 -14.102 1.00 90.75 237 GLY A C 1
ATOM 1803 O O . GLY A 1 237 ? 25.499 -5.997 -15.200 1.00 90.75 237 GLY A O 1
ATOM 1804 N N . VAL A 1 238 ? 25.472 -6.168 -12.949 1.00 90.62 238 VAL A N 1
ATOM 1805 C CA . VAL A 1 238 ? 24.114 -6.655 -12.757 1.00 90.62 238 VAL A CA 1
ATOM 1806 C C . VAL A 1 238 ? 23.454 -5.837 -11.652 1.00 90.62 238 VAL A C 1
ATOM 1808 O O . VAL A 1 238 ? 23.940 -5.776 -10.521 1.00 90.62 238 VAL A O 1
ATOM 1811 N N . ALA A 1 239 ? 22.328 -5.221 -11.986 1.00 90.88 239 ALA A N 1
ATOM 1812 C CA . ALA A 1 239 ? 21.506 -4.478 -11.045 1.00 90.88 239 ALA A CA 1
ATOM 1813 C C . ALA A 1 239 ? 20.023 -4.793 -11.252 1.00 90.88 239 ALA A C 1
ATOM 1815 O O . ALA A 1 239 ? 19.621 -5.365 -12.267 1.00 90.88 239 ALA A O 1
ATOM 1816 N N . GLN A 1 240 ? 19.200 -4.423 -10.282 1.00 87.19 240 GLN A N 1
ATOM 1817 C CA . GLN A 1 240 ? 17.762 -4.624 -10.305 1.00 87.19 240 GLN A CA 1
ATOM 1818 C C . GLN A 1 240 ? 17.072 -3.324 -9.901 1.00 87.19 240 GLN A C 1
ATOM 1820 O O . GLN A 1 240 ? 17.437 -2.684 -8.916 1.00 87.19 240 GLN A O 1
ATOM 1825 N N . LEU A 1 241 ? 16.063 -2.949 -10.676 1.00 87.31 241 LEU A N 1
ATOM 1826 C CA . LEU A 1 241 ? 15.142 -1.870 -10.371 1.00 87.31 241 LEU A CA 1
ATOM 1827 C C . LEU A 1 241 ? 13.812 -2.515 -9.989 1.00 87.31 241 LEU A C 1
ATOM 1829 O O . LEU A 1 241 ? 13.022 -2.896 -10.857 1.00 87.31 241 LEU A O 1
ATOM 1833 N N . GLN A 1 242 ? 13.597 -2.679 -8.688 1.00 80.44 242 GLN A N 1
ATOM 1834 C CA . GLN A 1 242 ? 12.441 -3.389 -8.147 1.00 80.44 242 GLN A CA 1
ATOM 1835 C C . GLN A 1 242 ? 11.543 -2.448 -7.360 1.00 80.44 242 GLN A C 1
ATOM 1837 O O . GLN A 1 242 ? 11.978 -1.400 -6.886 1.00 80.44 242 GLN A O 1
ATOM 1842 N N . ARG A 1 243 ? 10.281 -2.837 -7.202 1.00 75.69 243 ARG A N 1
ATOM 1843 C CA . ARG A 1 243 ? 9.352 -2.128 -6.335 1.00 75.69 243 ARG A CA 1
ATOM 1844 C C . ARG A 1 243 ? 8.849 -3.060 -5.251 1.00 75.69 243 ARG A C 1
ATOM 1846 O O . ARG A 1 243 ? 8.358 -4.139 -5.561 1.00 75.69 243 ARG A O 1
ATOM 1853 N N . THR A 1 244 ? 8.962 -2.629 -4.005 1.00 72.44 244 THR A N 1
ATOM 1854 C CA . THR A 1 244 ? 8.609 -3.426 -2.830 1.00 72.44 244 THR A CA 1
ATOM 1855 C C . THR A 1 244 ? 7.787 -2.552 -1.897 1.00 72.44 244 THR A C 1
ATOM 1857 O O . THR A 1 244 ? 8.207 -1.446 -1.572 1.00 72.44 244 THR A O 1
ATOM 1860 N N . HIS A 1 245 ? 6.584 -2.999 -1.523 1.00 66.81 245 HIS A N 1
ATOM 1861 C CA . HIS A 1 245 ? 5.659 -2.237 -0.671 1.00 66.81 245 HIS A CA 1
ATOM 1862 C C . HIS A 1 245 ? 5.422 -0.781 -1.126 1.00 66.81 245 HIS A C 1
ATOM 1864 O O . HIS A 1 245 ? 5.221 0.124 -0.319 1.00 66.81 245 HIS A O 1
ATOM 1870 N N . GLY A 1 246 ? 5.441 -0.535 -2.438 1.00 67.44 246 GLY A N 1
ATOM 1871 C CA . GLY A 1 246 ? 5.275 0.799 -3.019 1.00 67.44 246 GLY A CA 1
ATOM 1872 C C . GLY A 1 246 ? 6.551 1.649 -3.094 1.00 67.44 246 GLY A C 1
ATOM 1873 O O . GLY A 1 246 ? 6.554 2.641 -3.826 1.00 67.44 246 GLY A O 1
ATOM 1874 N N . GLU A 1 247 ? 7.649 1.239 -2.462 1.00 76.75 247 GLU A N 1
ATOM 1875 C CA . GLU A 1 247 ? 8.959 1.877 -2.590 1.00 76.75 247 GLU A CA 1
ATOM 1876 C C . GLU A 1 247 ? 9.727 1.354 -3.809 1.00 76.75 247 GLU A C 1
ATOM 1878 O O . GLU A 1 247 ? 9.780 0.150 -4.054 1.00 76.75 247 GLU A O 1
ATOM 1883 N N . LEU A 1 248 ? 10.330 2.263 -4.578 1.00 83.62 248 LEU A N 1
ATOM 1884 C CA . LEU A 1 248 ? 11.240 1.919 -5.666 1.00 83.62 248 LEU A CA 1
ATOM 1885 C C . LEU A 1 248 ? 12.651 1.718 -5.103 1.00 83.62 248 LEU A C 1
ATOM 1887 O O . LEU A 1 248 ? 13.183 2.608 -4.446 1.00 83.62 248 LEU A O 1
ATOM 1891 N N . LEU A 1 249 ? 13.261 0.572 -5.383 1.00 87.25 249 LEU A N 1
ATOM 1892 C CA . LEU A 1 249 ? 14.574 0.181 -4.883 1.00 87.25 249 LEU A CA 1
ATOM 1893 C C . LEU A 1 249 ? 15.531 -0.096 -6.045 1.00 87.25 249 LEU A C 1
ATOM 1895 O O . LEU A 1 249 ? 15.190 -0.787 -7.008 1.00 87.25 249 LEU A O 1
ATOM 1899 N N . TRP A 1 250 ? 16.754 0.404 -5.910 1.00 89.62 250 TRP A N 1
ATOM 1900 C CA . TRP A 1 250 ? 17.908 0.030 -6.714 1.00 89.62 250 TRP A CA 1
ATOM 1901 C C . TRP A 1 250 ? 18.743 -0.990 -5.948 1.00 89.62 250 TRP A C 1
ATOM 1903 O O . TRP A 1 250 ? 19.291 -0.674 -4.893 1.00 89.62 250 TRP A O 1
ATOM 1913 N N . VAL A 1 251 ? 18.832 -2.209 -6.470 1.00 88.88 251 VAL A N 1
ATOM 1914 C CA . VAL A 1 251 ? 19.627 -3.296 -5.890 1.00 88.88 251 VAL A CA 1
ATOM 1915 C C . VAL A 1 251 ? 20.799 -3.585 -6.812 1.00 88.88 251 VAL A C 1
ATOM 1917 O O . VAL A 1 251 ? 20.611 -3.991 -7.956 1.00 88.88 251 VAL A O 1
ATOM 1920 N N . VAL A 1 252 ? 22.016 -3.397 -6.324 1.00 89.25 252 VAL A N 1
ATOM 1921 C CA . VAL A 1 252 ? 23.240 -3.730 -7.051 1.00 89.25 252 VAL A CA 1
ATOM 1922 C C . VAL A 1 252 ? 23.668 -5.131 -6.642 1.00 89.25 252 VAL A C 1
ATOM 1924 O O . VAL A 1 252 ? 24.202 -5.330 -5.552 1.00 89.25 252 VAL A O 1
ATOM 1927 N N . ASP A 1 253 ? 23.459 -6.110 -7.524 1.00 85.75 253 ASP A N 1
ATOM 1928 C CA . ASP A 1 253 ? 23.984 -7.460 -7.312 1.00 85.75 253 ASP A CA 1
ATOM 1929 C C . ASP A 1 253 ? 25.509 -7.425 -7.365 1.00 85.75 253 ASP A C 1
ATOM 1931 O O . ASP A 1 253 ? 26.179 -7.832 -6.415 1.00 85.75 253 ASP A O 1
ATOM 1935 N N . PHE A 1 254 ? 26.040 -6.895 -8.466 1.00 89.25 254 PHE A N 1
ATOM 1936 C CA . PHE A 1 254 ? 27.422 -6.460 -8.564 1.00 89.25 254 PHE A CA 1
ATOM 1937 C C . PHE A 1 254 ? 27.586 -5.440 -9.695 1.00 89.25 254 PHE A C 1
ATOM 1939 O O . PHE A 1 254 ? 26.906 -5.525 -10.711 1.00 89.25 254 PHE A O 1
ATOM 1946 N N . TRP A 1 255 ? 28.523 -4.508 -9.586 1.00 91.62 255 TRP A N 1
ATOM 1947 C CA . TRP A 1 255 ? 28.838 -3.556 -10.648 1.00 91.62 255 TRP A CA 1
ATOM 1948 C C . TRP A 1 255 ? 30.340 -3.310 -10.696 1.00 91.62 255 TRP A C 1
ATOM 1950 O O . TRP A 1 255 ? 30.943 -2.990 -9.674 1.00 91.62 255 TRP A O 1
ATOM 1960 N N . ARG A 1 256 ? 30.955 -3.507 -11.868 1.00 89.00 256 ARG A N 1
ATOM 1961 C CA . ARG A 1 256 ? 32.391 -3.288 -12.081 1.00 89.00 256 ARG A CA 1
ATOM 1962 C C . ARG A 1 256 ? 32.612 -1.944 -12.758 1.00 89.00 256 ARG A C 1
ATOM 1964 O O . ARG A 1 256 ? 32.076 -1.698 -13.841 1.00 89.00 256 ARG A O 1
ATOM 1971 N N . ALA A 1 257 ? 33.431 -1.111 -12.130 1.00 85.19 257 ALA A N 1
ATOM 1972 C CA . ALA A 1 257 ? 33.882 0.163 -12.669 1.00 85.19 257 ALA A CA 1
ATOM 1973 C C . ALA A 1 257 ? 35.398 0.285 -12.451 1.00 85.19 257 ALA A C 1
ATOM 1975 O O . ALA A 1 257 ? 35.869 0.524 -11.339 1.00 85.19 257 ALA A O 1
ATOM 1976 N N . GLY A 1 258 ? 36.182 0.088 -13.508 1.00 80.56 258 GLY A N 1
ATOM 1977 C CA . GLY A 1 258 ? 37.633 -0.040 -13.435 1.00 80.56 258 GLY A CA 1
ATOM 1978 C C . GLY A 1 258 ? 38.040 -1.163 -12.481 1.00 80.56 258 GLY A C 1
ATOM 1979 O O . GLY A 1 258 ? 37.611 -2.306 -12.632 1.00 80.56 258 GLY A O 1
ATOM 1980 N N . ASP A 1 259 ? 38.825 -0.809 -11.465 1.00 78.94 259 ASP A N 1
ATOM 1981 C CA . ASP A 1 259 ? 39.292 -1.737 -10.428 1.00 78.94 259 ASP A CA 1
ATOM 1982 C C . ASP A 1 259 ? 38.323 -1.854 -9.235 1.00 78.94 259 ASP A C 1
ATOM 1984 O O . ASP A 1 259 ? 38.601 -2.571 -8.273 1.00 78.94 259 ASP A O 1
ATOM 1988 N N . THR A 1 260 ? 37.184 -1.154 -9.275 1.00 84.31 260 THR A N 1
ATOM 1989 C CA . THR A 1 260 ? 36.181 -1.167 -8.200 1.00 84.31 260 THR A CA 1
ATOM 1990 C C . THR A 1 260 ? 35.055 -2.157 -8.491 1.00 84.31 260 THR A C 1
ATOM 1992 O O . THR A 1 260 ? 34.647 -2.359 -9.640 1.00 84.31 260 THR A O 1
ATOM 1995 N N . LEU A 1 261 ? 34.560 -2.795 -7.428 1.00 86.88 261 LEU A N 1
ATOM 1996 C CA . LEU A 1 261 ? 33.430 -3.719 -7.453 1.00 86.88 261 LEU A CA 1
ATOM 1997 C C . LEU A 1 261 ? 32.452 -3.323 -6.346 1.00 86.88 261 LEU A C 1
ATOM 1999 O O . LEU A 1 261 ? 32.730 -3.550 -5.171 1.00 86.88 261 LEU A O 1
ATOM 2003 N N . ALA A 1 262 ? 31.300 -2.781 -6.725 1.00 85.25 262 ALA A N 1
ATOM 2004 C CA . ALA A 1 262 ? 30.164 -2.644 -5.821 1.00 85.25 262 ALA A CA 1
ATOM 2005 C C . ALA A 1 262 ? 29.365 -3.950 -5.824 1.00 85.25 262 ALA A C 1
ATOM 2007 O O . ALA A 1 262 ? 29.178 -4.521 -6.895 1.00 85.25 262 ALA A O 1
ATOM 2008 N N . ALA A 1 263 ? 28.899 -4.447 -4.676 1.00 86.12 263 ALA A N 1
ATOM 2009 C CA . ALA A 1 263 ? 28.093 -5.669 -4.607 1.00 86.12 263 ALA A CA 1
ATOM 2010 C C . ALA A 1 263 ? 27.209 -5.705 -3.355 1.00 86.12 263 ALA A C 1
ATOM 2012 O O . ALA A 1 263 ? 27.657 -5.341 -2.272 1.00 86.12 263 ALA A O 1
ATOM 2013 N N . GLY A 1 264 ? 25.976 -6.197 -3.501 1.00 79.25 264 GLY A N 1
ATOM 2014 C CA . GLY A 1 264 ? 25.032 -6.403 -2.396 1.00 79.25 264 GLY A CA 1
ATOM 2015 C C . GLY A 1 264 ? 24.410 -5.127 -1.823 1.00 79.25 264 GLY A C 1
ATOM 2016 O O . GLY A 1 264 ? 23.867 -5.154 -0.723 1.00 79.25 264 GLY A O 1
ATOM 2017 N N . GLU A 1 265 ? 24.482 -4.015 -2.547 1.00 83.44 265 GLU A N 1
ATOM 2018 C CA . GLU A 1 265 ? 24.000 -2.721 -2.072 1.00 83.44 265 GLU A CA 1
ATOM 2019 C C . GLU A 1 265 ? 22.544 -2.482 -2.482 1.00 83.44 265 GLU A C 1
ATOM 2021 O O . GLU A 1 265 ? 22.166 -2.718 -3.628 1.00 83.44 265 GLU A O 1
ATOM 2026 N N . VAL A 1 266 ? 21.725 -1.973 -1.561 1.00 85.56 266 VAL A N 1
ATOM 2027 C CA . VAL A 1 266 ? 20.315 -1.630 -1.808 1.00 85.56 266 VAL A CA 1
ATOM 2028 C C . VAL A 1 266 ? 20.092 -0.165 -1.472 1.00 85.56 266 VAL A C 1
ATOM 2030 O O . VAL A 1 266 ? 20.478 0.277 -0.389 1.00 85.56 266 VAL A O 1
ATOM 2033 N N . ARG A 1 267 ? 19.473 0.602 -2.374 1.00 86.12 267 ARG A N 1
ATOM 2034 C CA . ARG A 1 267 ? 19.135 2.010 -2.128 1.00 86.12 267 ARG A CA 1
ATOM 2035 C C . ARG A 1 267 ? 17.716 2.352 -2.573 1.00 86.12 267 ARG A C 1
ATOM 2037 O O . ARG A 1 267 ? 17.327 1.975 -3.679 1.00 86.12 267 ARG A O 1
ATOM 2044 N N . PRO A 1 268 ? 16.952 3.095 -1.759 1.00 86.69 268 PRO A N 1
ATOM 2045 C CA . PRO A 1 268 ? 15.663 3.615 -2.175 1.00 86.69 268 PRO A CA 1
ATOM 2046 C C . PRO A 1 268 ? 15.836 4.742 -3.191 1.00 86.69 268 PRO A C 1
ATOM 2048 O O . PRO A 1 268 ? 16.716 5.598 -3.068 1.00 86.69 268 PRO A O 1
ATOM 2051 N N . LEU A 1 269 ? 14.970 4.733 -4.199 1.00 86.62 269 LEU A N 1
ATOM 2052 C CA . LEU A 1 269 ? 14.890 5.741 -5.243 1.00 86.62 269 LEU A CA 1
ATOM 2053 C C . LEU A 1 269 ? 13.608 6.567 -5.101 1.00 86.62 269 LEU A C 1
ATOM 2055 O O . LEU A 1 269 ? 12.563 6.076 -4.660 1.00 86.62 269 LEU A O 1
ATOM 2059 N N . ARG A 1 270 ? 13.684 7.825 -5.529 1.00 86.56 270 ARG A N 1
ATOM 2060 C CA . ARG A 1 270 ? 12.556 8.743 -5.715 1.00 86.56 270 ARG A CA 1
ATOM 2061 C C . ARG A 1 270 ? 12.648 9.423 -7.074 1.00 86.56 270 ARG A C 1
ATOM 2063 O O . ARG A 1 270 ? 13.711 9.473 -7.686 1.00 86.56 270 ARG A O 1
ATOM 2070 N N . PHE A 1 271 ? 11.534 9.975 -7.526 1.00 84.12 271 PHE A N 1
ATOM 2071 C CA . PHE A 1 271 ? 11.471 10.859 -8.676 1.00 84.12 271 PHE A CA 1
ATOM 2072 C C . PHE A 1 271 ? 11.733 12.298 -8.231 1.00 84.12 271 PHE A C 1
ATOM 2074 O O . PHE A 1 271 ? 10.997 12.857 -7.424 1.00 84.12 271 PHE A O 1
ATOM 2081 N N . ALA A 1 272 ? 12.772 12.923 -8.768 1.00 84.75 272 ALA A N 1
ATOM 2082 C CA . ALA A 1 272 ? 12.979 14.358 -8.641 1.00 84.75 272 ALA A CA 1
ATOM 2083 C C . ALA A 1 272 ? 11.866 15.133 -9.385 1.00 84.75 272 ALA A C 1
ATOM 2085 O O . ALA A 1 272 ? 11.257 14.584 -10.309 1.00 84.75 272 ALA A O 1
ATOM 2086 N N . PRO A 1 273 ? 11.639 16.427 -9.081 1.00 75.38 273 PRO A N 1
ATOM 2087 C CA . PRO A 1 273 ? 10.662 17.261 -9.798 1.00 75.38 273 PRO A CA 1
ATOM 2088 C C . PRO A 1 273 ? 10.872 17.308 -11.318 1.00 75.38 273 PRO A C 1
ATOM 2090 O O . PRO A 1 273 ? 9.929 17.490 -12.081 1.00 75.38 273 PRO A O 1
ATOM 2093 N N . SER A 1 274 ? 12.111 17.098 -11.767 1.00 76.88 274 SER A N 1
ATOM 2094 C CA . SER A 1 274 ? 12.494 16.990 -13.177 1.00 76.88 274 SER A CA 1
ATOM 2095 C C . SER A 1 274 ? 12.077 15.674 -13.853 1.00 76.88 274 SER A C 1
ATOM 2097 O O . SER A 1 274 ? 12.320 15.516 -15.045 1.00 76.88 274 SER A O 1
ATOM 2099 N N . GLY A 1 275 ? 11.498 14.720 -13.114 1.00 76.31 275 GLY A N 1
ATOM 2100 C CA . GLY A 1 275 ? 11.152 13.375 -13.587 1.00 76.31 275 GLY A CA 1
ATOM 2101 C C . GLY A 1 275 ? 12.306 12.365 -13.543 1.00 76.31 275 GLY A C 1
ATOM 2102 O O . GLY A 1 275 ? 12.125 11.215 -13.938 1.00 76.31 275 GLY A O 1
ATOM 2103 N N . ARG A 1 276 ? 13.489 12.768 -13.058 1.00 85.19 276 ARG A N 1
ATOM 2104 C CA . ARG A 1 276 ? 14.679 11.904 -12.949 1.00 85.19 276 ARG A CA 1
ATOM 2105 C C . ARG A 1 276 ? 14.632 11.017 -11.711 1.00 85.19 276 ARG A C 1
ATOM 2107 O O . ARG A 1 276 ? 14.014 11.385 -10.718 1.00 85.19 276 ARG A O 1
ATOM 2114 N N . LEU A 1 277 ? 15.342 9.893 -11.742 1.00 87.88 277 LEU A N 1
ATOM 2115 C CA . LEU A 1 277 ? 15.537 9.054 -10.561 1.00 87.88 277 LEU A CA 1
ATOM 2116 C C . LEU A 1 277 ? 16.661 9.622 -9.690 1.00 87.88 277 LEU A C 1
ATOM 2118 O O . LEU A 1 277 ? 17.726 9.953 -10.203 1.00 87.88 277 LEU A O 1
ATOM 2122 N N . SER A 1 278 ? 16.434 9.694 -8.382 1.00 86.88 278 SER A N 1
ATOM 2123 C CA . SER A 1 278 ? 17.419 10.096 -7.377 1.00 86.88 278 SER A CA 1
ATOM 2124 C C . SER A 1 278 ? 17.439 9.082 -6.242 1.00 86.88 278 SER A C 1
ATOM 2126 O O . SER A 1 278 ? 16.382 8.694 -5.745 1.00 86.88 278 SER A O 1
ATOM 2128 N N . ALA A 1 279 ? 18.627 8.662 -5.820 1.00 85.00 279 ALA A N 1
ATOM 2129 C CA . ALA A 1 279 ? 18.812 7.852 -4.626 1.00 85.00 279 ALA A CA 1
ATOM 2130 C C . ALA A 1 279 ? 18.786 8.720 -3.363 1.00 85.00 279 ALA A C 1
ATOM 2132 O O . ALA A 1 279 ? 19.231 9.869 -3.382 1.00 85.00 279 ALA A O 1
ATOM 2133 N N . ILE A 1 280 ? 18.276 8.156 -2.268 1.00 76.31 280 ILE A N 1
ATOM 2134 C CA . ILE A 1 280 ? 18.325 8.775 -0.938 1.00 76.31 280 ILE A CA 1
ATOM 2135 C C . ILE A 1 280 ? 19.440 8.110 -0.120 1.00 76.31 280 ILE A C 1
ATOM 2137 O O . ILE A 1 280 ? 19.549 6.883 -0.098 1.00 76.31 280 ILE A O 1
ATOM 2141 N N . PHE A 1 281 ? 20.240 8.922 0.578 1.00 66.56 281 PHE A N 1
ATOM 2142 C CA . PHE A 1 281 ? 21.199 8.471 1.591 1.00 66.56 281 PHE A CA 1
ATOM 2143 C C . PHE A 1 281 ? 20.688 8.822 2.985 1.00 66.56 281 PHE A C 1
ATOM 2145 O O . PHE A 1 281 ? 20.156 9.914 3.185 1.00 66.56 281 PHE A O 1
ATOM 2152 N N . ASP A 1 282 ? 20.909 7.936 3.957 1.00 56.50 282 ASP A N 1
ATOM 2153 C CA . ASP A 1 282 ? 20.464 8.129 5.346 1.00 56.50 282 ASP A CA 1
ATOM 2154 C C . ASP A 1 282 ? 20.991 9.429 5.978 1.00 56.50 282 ASP A C 1
ATOM 2156 O O . ASP A 1 282 ? 20.294 10.061 6.767 1.00 56.50 282 ASP A O 1
ATOM 2160 N N . ALA A 1 283 ? 22.190 9.883 5.594 1.00 49.03 283 ALA A N 1
ATOM 2161 C CA . ALA A 1 283 ? 22.756 11.148 6.072 1.00 49.03 283 ALA A CA 1
ATOM 2162 C C . ALA A 1 283 ? 22.046 12.394 5.499 1.00 49.03 283 ALA A C 1
ATOM 2164 O O . ALA A 1 283 ? 22.024 13.438 6.149 1.00 49.03 283 ALA A O 1
ATOM 2165 N N . ASP A 1 284 ? 21.420 12.271 4.323 1.00 47.91 284 ASP A N 1
ATOM 2166 C CA . ASP A 1 284 ? 20.721 13.355 3.624 1.00 47.91 284 ASP A CA 1
ATOM 2167 C C . ASP A 1 284 ? 19.199 13.322 3.844 1.00 47.91 284 ASP A C 1
ATOM 2169 O O . ASP A 1 284 ? 18.495 14.226 3.397 1.00 47.91 284 ASP A O 1
ATOM 2173 N N . ALA A 1 285 ? 18.655 12.330 4.559 1.00 47.91 285 ALA A N 1
ATOM 2174 C CA . ALA A 1 285 ? 17.215 12.213 4.827 1.00 47.91 285 ALA A CA 1
ATOM 2175 C C . ALA A 1 285 ? 16.627 13.427 5.583 1.00 47.91 285 ALA A C 1
ATOM 2177 O O . ALA A 1 285 ? 15.428 13.687 5.510 1.00 47.91 285 ALA A O 1
ATOM 2178 N N . LEU A 1 286 ? 17.473 14.199 6.275 1.00 45.91 286 LEU A N 1
ATOM 2179 C CA . LEU A 1 286 ? 17.103 15.456 6.937 1.00 45.91 286 LEU A CA 1
ATOM 2180 C C . LEU A 1 286 ? 17.090 16.674 5.991 1.00 45.91 286 LEU A C 1
ATOM 2182 O O . LEU A 1 286 ? 16.563 17.719 6.370 1.00 45.91 286 LEU A O 1
ATOM 2186 N N . VAL A 1 287 ? 17.673 16.564 4.790 1.00 44.66 287 VAL A N 1
ATOM 2187 C CA . VAL A 1 287 ? 17.941 17.690 3.871 1.00 44.66 287 VAL A CA 1
ATOM 2188 C C . VAL A 1 287 ? 17.347 17.483 2.467 1.00 44.66 287 VAL A C 1
ATOM 2190 O O . VAL A 1 287 ? 17.138 18.466 1.756 1.00 44.66 287 VAL A O 1
ATOM 2193 N N . GLN A 1 288 ? 17.005 16.255 2.056 1.00 50.72 288 GLN A N 1
ATOM 2194 C CA . GLN A 1 288 ? 16.373 16.033 0.751 1.00 50.72 288 GLN A CA 1
ATOM 2195 C C . GLN A 1 288 ? 14.956 16.640 0.699 1.00 50.72 288 GLN A C 1
ATOM 2197 O O . GLN A 1 288 ? 14.180 16.512 1.651 1.00 50.72 288 GLN A O 1
ATOM 2202 N N . PRO A 1 289 ? 14.604 17.343 -0.393 1.00 49.56 289 PRO A N 1
ATOM 2203 C CA . PRO A 1 289 ? 13.454 18.229 -0.421 1.00 49.56 289 PRO A CA 1
ATOM 2204 C C . PRO A 1 289 ? 12.150 17.433 -0.366 1.00 49.56 289 PRO A C 1
ATOM 2206 O O . PRO A 1 289 ? 11.990 16.431 -1.061 1.00 49.56 289 PRO A O 1
ATOM 2209 N N . ARG A 1 290 ? 11.165 17.975 0.364 1.00 53.19 290 ARG A N 1
ATOM 2210 C CA . ARG A 1 290 ? 9.735 17.587 0.373 1.00 53.19 290 ARG A CA 1
ATOM 2211 C C . ARG A 1 290 ? 9.073 17.497 -1.021 1.00 53.19 290 ARG A C 1
ATOM 2213 O O . ARG A 1 290 ? 7.879 17.245 -1.104 1.00 53.19 290 ARG A O 1
ATOM 2220 N N . GLU A 1 291 ? 9.825 17.737 -2.090 1.00 63.22 291 GLU A N 1
ATOM 2221 C CA . GLU A 1 291 ? 9.401 17.737 -3.489 1.00 63.22 291 GLU A CA 1
ATOM 2222 C C . GLU A 1 291 ? 9.788 16.451 -4.244 1.00 63.22 291 GLU A C 1
ATOM 2224 O O . GLU A 1 291 ? 9.379 16.271 -5.391 1.00 63.22 291 GLU A O 1
ATOM 2229 N N . MET A 1 292 ? 10.597 15.564 -3.647 1.00 74.44 292 MET A N 1
ATOM 2230 C CA . MET A 1 292 ? 10.904 14.260 -4.241 1.00 74.44 292 MET A CA 1
ATOM 2231 C C . MET A 1 292 ? 9.718 13.308 -4.099 1.00 74.44 292 MET A C 1
ATOM 2233 O O . MET A 1 292 ? 9.198 13.111 -3.002 1.00 74.44 292 MET A O 1
ATOM 2237 N N . LYS A 1 293 ? 9.345 12.670 -5.208 1.00 79.38 293 LYS A N 1
ATOM 2238 C CA . LYS A 1 293 ? 8.147 11.844 -5.309 1.00 79.38 293 LYS A CA 1
ATOM 2239 C C . LYS A 1 293 ? 8.435 10.347 -5.220 1.00 79.38 293 LYS A C 1
ATOM 2241 O O . LYS A 1 293 ? 9.412 9.850 -5.774 1.00 79.38 293 LYS A O 1
ATOM 2246 N N . LEU A 1 294 ? 7.551 9.593 -4.583 1.00 77.12 294 LEU A N 1
ATOM 2247 C CA . LEU A 1 294 ? 7.528 8.130 -4.551 1.00 77.12 294 LEU A CA 1
ATOM 2248 C C . LEU A 1 294 ? 7.254 7.527 -5.936 1.00 77.12 294 LEU A C 1
ATOM 2250 O O . LEU A 1 294 ? 7.810 6.484 -6.278 1.00 77.12 294 LEU A O 1
ATOM 2254 N N . ALA A 1 295 ? 6.410 8.180 -6.737 1.00 80.00 295 ALA A N 1
ATOM 2255 C CA . ALA A 1 295 ? 6.097 7.775 -8.105 1.00 80.00 295 ALA A CA 1
ATOM 2256 C C . ALA A 1 295 ? 5.715 8.974 -8.978 1.00 80.00 295 ALA A C 1
ATOM 2258 O O . ALA A 1 295 ? 5.446 10.067 -8.485 1.00 80.00 295 ALA A O 1
ATOM 2259 N N . SER A 1 296 ? 5.652 8.762 -10.292 1.00 79.44 296 SER A N 1
ATOM 2260 C CA . SER A 1 296 ? 5.260 9.806 -11.245 1.00 79.44 296 SER A CA 1
ATOM 2261 C C . SER A 1 296 ? 3.832 10.320 -11.033 1.00 79.44 296 SER A C 1
ATOM 2263 O O . SER A 1 296 ? 3.556 11.479 -11.320 1.00 79.44 296 SER A O 1
ATOM 2265 N N . ASP A 1 297 ? 2.929 9.472 -10.539 1.00 85.12 297 ASP A N 1
ATOM 2266 C CA . ASP A 1 297 ? 1.514 9.785 -10.324 1.00 85.12 297 ASP A CA 1
ATOM 2267 C C . ASP A 1 297 ? 1.211 10.301 -8.909 1.00 85.12 297 ASP A C 1
ATOM 2269 O O . ASP A 1 297 ? 0.051 10.362 -8.515 1.00 85.12 297 ASP A O 1
ATOM 2273 N N . GLU A 1 298 ? 2.229 10.678 -8.130 1.00 86.06 298 GLU A N 1
ATOM 2274 C CA . GLU A 1 298 ? 2.042 11.017 -6.719 1.00 86.06 298 GLU A CA 1
ATOM 2275 C C . GLU A 1 298 ? 1.123 12.226 -6.471 1.00 86.06 298 GLU A C 1
ATOM 2277 O O . GLU A 1 298 ? 0.410 12.281 -5.463 1.00 86.06 298 GLU A O 1
ATOM 2282 N N . ASP A 1 299 ? 1.121 13.180 -7.401 1.00 86.94 299 ASP A N 1
ATOM 2283 C CA . ASP A 1 299 ? 0.273 14.374 -7.335 1.00 86.94 299 ASP A CA 1
ATOM 2284 C C . ASP A 1 299 ? -1.190 14.077 -7.692 1.00 86.94 299 ASP A C 1
ATOM 2286 O O . ASP A 1 299 ? -2.063 14.910 -7.449 1.00 86.94 299 ASP A O 1
ATOM 2290 N N . ARG A 1 300 ? -1.473 12.906 -8.281 1.00 90.56 300 ARG A N 1
ATOM 2291 C CA . ARG A 1 300 ? -2.821 12.529 -8.706 1.00 90.56 300 ARG A CA 1
ATOM 2292 C C . ARG A 1 300 ? -3.685 12.274 -7.474 1.00 90.56 300 ARG A C 1
ATOM 2294 O O . ARG A 1 300 ? -3.374 11.415 -6.646 1.00 90.56 300 ARG A O 1
ATOM 2301 N N . VAL A 1 301 ? -4.802 12.990 -7.381 1.00 92.88 301 VAL A N 1
ATOM 2302 C CA . VAL A 1 301 ? -5.815 12.799 -6.337 1.00 92.88 301 VAL A CA 1
ATOM 2303 C C . VAL A 1 301 ? -7.107 12.341 -6.996 1.00 92.88 301 VAL A C 1
ATOM 2305 O O . VAL A 1 301 ? -7.660 13.061 -7.822 1.00 92.88 301 VAL A O 1
ATOM 2308 N N . VAL A 1 302 ? -7.586 11.157 -6.621 1.00 94.12 302 VAL A N 1
ATOM 2309 C CA . VAL A 1 302 ? -8.866 10.604 -7.073 1.00 94.12 302 VAL A CA 1
ATOM 2310 C C . VAL A 1 302 ? -9.848 10.674 -5.914 1.00 94.12 302 VAL A C 1
ATOM 2312 O O . VAL A 1 302 ? -9.589 10.123 -4.843 1.00 94.12 302 VAL A O 1
ATOM 2315 N N . VAL A 1 303 ? -10.969 11.360 -6.113 1.00 94.81 303 VAL A N 1
ATOM 2316 C CA . VAL A 1 303 ? -11.938 11.658 -5.056 1.00 94.81 303 VAL A CA 1
ATOM 2317 C C . VAL A 1 303 ? -13.346 11.233 -5.447 1.00 94.81 303 VAL A C 1
ATOM 2319 O O . VAL A 1 303 ? -13.817 11.507 -6.549 1.00 94.81 303 VAL A O 1
ATOM 2322 N N . SER A 1 304 ? -14.043 10.587 -4.514 1.00 93.94 304 SER A N 1
ATOM 2323 C CA . SER A 1 304 ? -15.471 10.306 -4.655 1.00 93.94 304 SER A CA 1
ATOM 2324 C C . SER A 1 304 ? -16.283 11.607 -4.648 1.00 93.94 304 SER A C 1
ATOM 2326 O O . SER A 1 304 ? -16.087 12.469 -3.788 1.00 93.94 304 SER A O 1
ATOM 2328 N N . ARG A 1 305 ? -17.237 11.741 -5.575 1.00 91.88 305 ARG A N 1
ATOM 2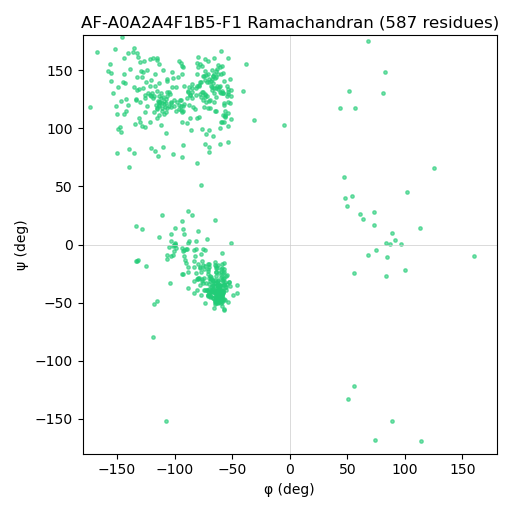329 C CA . ARG A 1 305 ? -18.098 12.921 -5.767 1.00 91.88 305 ARG A CA 1
ATOM 2330 C C . ARG A 1 305 ? -18.780 13.354 -4.474 1.00 91.88 305 ARG A C 1
ATOM 2332 O O . ARG A 1 305 ? -18.881 14.541 -4.203 1.00 91.88 305 ARG A O 1
ATOM 2339 N N . VAL A 1 306 ? -19.161 12.390 -3.640 1.00 88.56 306 VAL A N 1
ATOM 2340 C CA . VAL A 1 306 ? -19.794 12.608 -2.330 1.00 88.56 306 VAL A CA 1
ATOM 2341 C C . VAL A 1 306 ? -18.932 13.460 -1.386 1.00 88.56 306 VAL A C 1
ATOM 2343 O O . VAL A 1 306 ? -19.461 14.165 -0.533 1.00 88.56 306 VAL A O 1
ATOM 2346 N N . VAL A 1 307 ? -17.603 13.410 -1.506 1.00 87.62 307 VAL A N 1
ATOM 2347 C CA . VAL A 1 307 ? -16.684 14.161 -0.633 1.00 87.62 307 VAL A CA 1
ATOM 2348 C C . VAL A 1 307 ? -16.686 15.656 -0.950 1.00 87.62 307 VAL A C 1
ATOM 2350 O O . VAL A 1 307 ? -16.507 16.468 -0.038 1.00 87.62 307 VAL A O 1
ATOM 2353 N N . VAL A 1 308 ? -16.874 15.993 -2.227 1.00 86.88 308 VAL A N 1
ATOM 2354 C CA . VAL A 1 308 ? -16.833 17.356 -2.783 1.00 86.88 308 VAL A CA 1
ATOM 2355 C C . VAL A 1 308 ? -18.228 17.922 -3.066 1.00 86.88 308 VAL A C 1
ATOM 2357 O O . VAL A 1 308 ? -18.350 19.018 -3.607 1.00 86.88 308 VAL A O 1
ATOM 2360 N N . ASP A 1 309 ? -19.279 17.174 -2.730 1.00 82.31 309 ASP A N 1
ATOM 2361 C CA . ASP A 1 309 ? -20.658 17.565 -2.998 1.00 82.31 309 ASP A CA 1
ATOM 2362 C C . ASP A 1 309 ? -21.014 18.841 -2.217 1.00 82.31 309 ASP A C 1
ATOM 2364 O O . ASP A 1 309 ? -20.795 18.924 -1.008 1.00 82.31 309 ASP A O 1
ATOM 2368 N N . GLY A 1 310 ? -21.524 19.855 -2.920 1.00 74.25 310 GLY A N 1
ATOM 2369 C CA . GLY A 1 310 ? -21.824 21.176 -2.353 1.00 74.25 310 GLY A CA 1
ATOM 2370 C C . GLY A 1 310 ? -20.667 22.188 -2.330 1.00 74.25 310 GLY A C 1
ATOM 2371 O O . GLY A 1 310 ? -20.882 23.322 -1.903 1.00 74.25 310 GLY A O 1
ATOM 2372 N N . GLU A 1 311 ? -19.470 21.839 -2.813 1.00 84.12 311 GLU A N 1
ATOM 2373 C CA . GLU A 1 311 ? -18.349 22.784 -2.905 1.00 84.12 311 GLU A CA 1
ATOM 2374 C C . GLU A 1 311 ? -18.382 23.589 -4.214 1.00 84.12 311 GLU A C 1
ATOM 2376 O O . GLU A 1 311 ? -18.416 23.043 -5.316 1.00 84.12 311 GLU A O 1
ATOM 2381 N N . ASN A 1 312 ? -18.300 24.917 -4.103 1.00 73.44 312 ASN A N 1
ATOM 2382 C CA . ASN A 1 312 ? -18.323 25.818 -5.264 1.00 73.44 312 ASN A CA 1
ATOM 2383 C C . ASN A 1 312 ? -17.016 25.804 -6.071 1.00 73.44 312 ASN A C 1
ATOM 2385 O O . ASN A 1 312 ? -16.974 26.282 -7.206 1.00 73.44 312 ASN A O 1
ATOM 2389 N N . TRP A 1 313 ? -15.928 25.317 -5.473 1.00 81.75 313 TRP A N 1
ATOM 2390 C CA . TRP A 1 313 ? -14.612 25.292 -6.092 1.00 81.75 313 TRP A CA 1
ATOM 2391 C C . TRP A 1 313 ? -13.826 24.066 -5.635 1.00 81.75 313 TRP A C 1
ATOM 2393 O O . TRP A 1 313 ? -13.576 23.892 -4.445 1.00 81.75 313 TRP A O 1
ATOM 2403 N N . VAL A 1 314 ? -13.389 23.253 -6.595 1.00 84.56 314 VAL A N 1
ATOM 2404 C CA . VAL A 1 314 ? -12.524 22.084 -6.388 1.00 84.56 314 VAL A CA 1
ATOM 2405 C C . VAL A 1 314 ? -11.240 22.292 -7.202 1.00 84.56 314 VAL A C 1
ATOM 2407 O O . VAL A 1 314 ? -11.313 22.843 -8.307 1.00 84.56 314 VAL A O 1
ATOM 2410 N N . PRO A 1 315 ? -10.057 21.896 -6.693 1.00 86.06 315 PRO A N 1
ATOM 2411 C CA . PRO A 1 315 ? -8.821 21.954 -7.469 1.00 86.06 315 PRO A CA 1
ATOM 2412 C C . PRO A 1 315 ? -8.954 21.212 -8.806 1.00 86.06 315 PRO A C 1
ATOM 2414 O O . PRO A 1 315 ? -9.473 20.101 -8.851 1.00 86.06 315 PRO A O 1
ATOM 2417 N N . LYS A 1 316 ? -8.452 21.808 -9.895 1.00 81.12 316 LYS A N 1
ATOM 2418 C CA . LYS A 1 316 ? -8.535 21.219 -11.248 1.00 81.12 316 LYS A CA 1
ATOM 2419 C C . LYS A 1 316 ? -7.764 19.907 -11.393 1.00 81.12 316 LYS A C 1
ATOM 2421 O O . LYS A 1 316 ? -8.084 19.113 -12.267 1.00 81.12 316 LYS A O 1
ATOM 2426 N N . ASP A 1 317 ? -6.770 19.701 -10.537 1.00 84.44 317 ASP A N 1
ATOM 2427 C CA . ASP A 1 317 ? -5.894 18.530 -10.558 1.00 84.44 317 ASP A CA 1
ATOM 2428 C C . ASP A 1 317 ? -6.536 17.314 -9.860 1.00 84.44 317 ASP A C 1
ATOM 2430 O O . ASP A 1 317 ? -5.946 16.236 -9.820 1.00 84.44 317 ASP A O 1
ATOM 2434 N N . TRP A 1 318 ? -7.732 17.484 -9.276 1.00 90.31 318 TRP A N 1
ATOM 2435 C CA . TRP A 1 318 ? -8.486 16.406 -8.641 1.00 90.31 318 TRP A CA 1
ATOM 2436 C C . TRP A 1 318 ? -9.395 15.721 -9.658 1.00 90.31 318 TRP A C 1
ATOM 2438 O O . TRP A 1 318 ? -10.235 16.346 -10.304 1.00 90.31 318 TRP A O 1
ATOM 2448 N N . GLU A 1 319 ? -9.254 14.407 -9.754 1.00 92.25 319 GLU A N 1
ATOM 2449 C CA . GLU A 1 319 ? -10.103 13.549 -10.564 1.00 92.25 319 GLU A CA 1
ATOM 2450 C C . GLU A 1 319 ? -11.335 13.152 -9.746 1.00 92.25 319 GLU A C 1
ATOM 2452 O O . GLU A 1 319 ? -11.240 12.395 -8.779 1.00 92.25 319 GLU A O 1
ATOM 2457 N N . ILE A 1 320 ? -12.495 13.698 -10.113 1.00 93.12 320 ILE A N 1
ATOM 2458 C CA . ILE A 1 320 ? -13.761 13.447 -9.418 1.00 93.12 320 ILE A CA 1
ATOM 2459 C C . ILE A 1 320 ? -14.472 12.272 -10.089 1.00 93.12 320 ILE A C 1
ATOM 2461 O O . ILE A 1 320 ? -14.810 12.341 -11.271 1.00 93.12 320 ILE A O 1
ATOM 2465 N N . VAL A 1 321 ? -14.739 11.221 -9.318 1.00 93.75 321 VAL A N 1
ATOM 2466 C CA . VAL A 1 321 ? -15.432 10.002 -9.763 1.00 93.75 321 VAL A CA 1
ATOM 2467 C C . VAL A 1 321 ? -16.723 9.790 -8.976 1.00 93.75 321 VAL A C 1
ATOM 2469 O O . VAL A 1 321 ? -16.900 10.369 -7.910 1.00 93.75 321 VAL A O 1
ATOM 2472 N N . ASP A 1 322 ? -17.652 8.986 -9.488 1.00 90.69 322 ASP A N 1
ATOM 2473 C CA . ASP A 1 322 ? -19.021 8.954 -8.955 1.00 90.69 322 ASP A CA 1
ATOM 2474 C C . ASP A 1 322 ? -19.153 8.306 -7.569 1.00 90.69 322 ASP A C 1
ATOM 2476 O O . ASP A 1 322 ? -19.884 8.825 -6.722 1.00 90.69 322 ASP A O 1
ATOM 2480 N N . ASP A 1 323 ? -18.439 7.210 -7.309 1.00 91.94 323 ASP A N 1
ATOM 2481 C CA . ASP A 1 323 ? -18.519 6.464 -6.053 1.00 91.94 323 ASP A CA 1
ATOM 2482 C C . ASP A 1 323 ? -17.172 5.852 -5.623 1.00 91.94 323 ASP A C 1
ATOM 2484 O O . ASP A 1 323 ? -16.146 5.990 -6.290 1.00 91.94 323 ASP A O 1
ATOM 2488 N N . ASN A 1 324 ? -17.165 5.186 -4.463 1.00 93.62 324 ASN A N 1
ATOM 2489 C CA . ASN A 1 324 ? -15.965 4.542 -3.919 1.00 93.62 324 ASN A CA 1
ATOM 2490 C C . ASN A 1 324 ? -15.450 3.407 -4.826 1.00 93.62 324 ASN A C 1
ATOM 2492 O O . ASN A 1 324 ? -14.238 3.248 -4.966 1.00 93.62 324 ASN A O 1
ATOM 2496 N N . ALA A 1 325 ? -16.342 2.669 -5.494 1.00 92.50 325 ALA A N 1
ATOM 2497 C CA . ALA A 1 325 ? -15.957 1.610 -6.424 1.00 92.50 325 ALA A CA 1
ATOM 2498 C C . ALA A 1 325 ? -15.240 2.182 -7.661 1.00 92.50 325 ALA A C 1
ATOM 2500 O O . ALA A 1 325 ? -14.245 1.623 -8.126 1.00 92.50 325 ALA A O 1
ATOM 2501 N N . ALA A 1 326 ? -15.683 3.338 -8.157 1.00 92.88 326 ALA A N 1
ATOM 2502 C CA . ALA A 1 326 ? -15.022 4.070 -9.227 1.00 92.88 326 ALA A CA 1
ATOM 2503 C C . ALA A 1 326 ? -13.649 4.605 -8.794 1.00 92.88 326 ALA A C 1
ATOM 2505 O O . ALA A 1 326 ? -12.717 4.576 -9.598 1.00 92.88 326 ALA A O 1
ATOM 2506 N N . VAL A 1 327 ? -13.478 5.017 -7.526 1.00 93.56 327 VAL A N 1
ATOM 2507 C CA . VAL A 1 327 ? -12.147 5.360 -6.981 1.00 93.56 327 VAL A CA 1
ATOM 2508 C C . VAL A 1 327 ? -11.227 4.141 -7.046 1.00 93.56 327 VAL A C 1
ATOM 2510 O O . VAL A 1 327 ? -10.093 4.255 -7.512 1.00 93.56 327 VAL A O 1
ATOM 2513 N N . VAL A 1 328 ? -11.714 2.965 -6.635 1.00 93.44 328 VAL A N 1
ATOM 2514 C CA . VAL A 1 328 ? -10.936 1.716 -6.693 1.00 93.44 328 VAL A CA 1
ATOM 2515 C C . VAL A 1 328 ? -10.535 1.392 -8.133 1.00 93.44 328 VAL A C 1
ATOM 2517 O O . VAL A 1 328 ? -9.361 1.143 -8.402 1.00 93.44 328 VAL A O 1
ATOM 2520 N N . ALA A 1 329 ? -11.470 1.478 -9.081 1.00 91.38 329 ALA A N 1
ATOM 2521 C CA . ALA A 1 329 ? -11.198 1.228 -10.496 1.00 91.38 329 ALA A CA 1
ATOM 2522 C C . ALA A 1 329 ? -10.182 2.220 -11.099 1.00 91.38 329 ALA A C 1
ATOM 2524 O O . ALA A 1 329 ? -9.268 1.811 -11.817 1.00 91.38 329 ALA A O 1
ATOM 2525 N N . ALA A 1 330 ? -10.300 3.514 -10.788 1.00 90.06 330 ALA A N 1
ATOM 2526 C CA . ALA A 1 330 ? -9.399 4.558 -11.282 1.00 90.06 330 ALA A CA 1
ATOM 2527 C C . ALA A 1 330 ? -7.977 4.450 -10.696 1.00 90.06 330 ALA A C 1
ATOM 2529 O O . ALA A 1 330 ? -6.995 4.816 -11.358 1.00 90.06 330 ALA A O 1
ATOM 2530 N N . CYS A 1 331 ? -7.864 3.918 -9.475 1.00 90.75 331 CYS A N 1
ATOM 2531 C CA . CYS A 1 331 ? -6.603 3.685 -8.776 1.00 90.75 331 CYS A CA 1
ATOM 2532 C C . CYS A 1 331 ? -6.013 2.284 -8.998 1.00 90.75 331 CYS A C 1
ATOM 2534 O O . CYS A 1 331 ? -4.885 2.060 -8.583 1.00 90.75 331 CYS A O 1
ATOM 2536 N N . ALA A 1 332 ? -6.686 1.367 -9.702 1.00 85.06 332 ALA A N 1
ATOM 2537 C CA . ALA A 1 332 ? -6.223 -0.018 -9.886 1.00 85.06 332 ALA A CA 1
ATOM 2538 C C . ALA A 1 332 ? -4.822 -0.153 -10.525 1.00 85.06 332 ALA A C 1
ATOM 2540 O O . ALA A 1 332 ? -4.159 -1.176 -10.370 1.00 85.06 332 ALA A O 1
ATOM 2541 N N . LYS A 1 333 ? -4.366 0.865 -11.269 1.00 79.31 333 LYS A N 1
ATOM 2542 C CA . LYS A 1 333 ? -3.009 0.945 -11.853 1.00 79.31 333 LYS A CA 1
ATOM 2543 C C . LYS A 1 333 ? -2.162 2.072 -11.257 1.00 79.31 333 LYS A C 1
ATOM 2545 O O . LYS A 1 333 ? -1.084 2.363 -11.776 1.00 79.31 333 LYS A O 1
ATOM 2550 N N . ALA A 1 334 ? -2.674 2.745 -10.230 1.00 84.88 334 ALA A N 1
ATOM 2551 C CA . ALA A 1 334 ? -1.977 3.828 -9.564 1.00 84.88 334 ALA A CA 1
ATOM 2552 C C . ALA A 1 334 ? -0.880 3.282 -8.647 1.00 84.88 334 ALA A C 1
ATOM 2554 O O . ALA A 1 334 ? -0.921 2.146 -8.181 1.00 84.88 334 ALA A O 1
ATOM 2555 N N . GLN A 1 335 ? 0.128 4.109 -8.421 1.00 80.81 335 GLN A N 1
ATOM 2556 C CA . GLN A 1 335 ? 1.367 3.727 -7.767 1.00 80.81 335 GLN A CA 1
ATOM 2557 C C . GLN A 1 335 ? 1.584 4.492 -6.464 1.00 80.81 335 GLN A C 1
ATOM 2559 O O . GLN A 1 335 ? 1.856 3.882 -5.435 1.00 80.81 335 GLN A O 1
ATOM 2564 N N . ALA A 1 336 ? 1.485 5.820 -6.500 1.00 86.12 336 ALA A N 1
ATOM 2565 C CA . ALA A 1 336 ? 1.562 6.663 -5.307 1.00 86.12 336 ALA A CA 1
ATOM 2566 C C . ALA A 1 336 ? 0.455 7.726 -5.259 1.00 86.12 336 ALA A C 1
ATOM 2568 O O . ALA A 1 336 ? 0.562 8.687 -4.497 1.00 86.12 336 ALA A O 1
ATOM 2569 N N . ALA A 1 337 ? -0.600 7.575 -6.064 1.00 91.69 337 ALA A N 1
ATOM 2570 C CA . ALA A 1 337 ? -1.748 8.476 -6.052 1.00 91.69 337 ALA A CA 1
ATOM 2571 C C . ALA A 1 337 ? -2.448 8.518 -4.679 1.00 91.69 337 ALA A C 1
ATOM 2573 O O . ALA A 1 337 ? -2.229 7.676 -3.800 1.00 91.69 337 ALA A O 1
ATOM 2574 N N . THR A 1 338 ? -3.321 9.508 -4.506 1.00 94.19 338 THR A N 1
ATOM 2575 C CA . THR A 1 338 ? -4.146 9.651 -3.303 1.00 94.19 338 THR A CA 1
ATOM 2576 C C . THR A 1 338 ? -5.599 9.302 -3.612 1.00 94.19 338 THR A C 1
ATOM 2578 O O . THR A 1 338 ? -6.257 10.007 -4.372 1.00 94.19 338 THR A O 1
ATOM 2581 N N . ALA A 1 339 ? -6.096 8.218 -3.023 1.00 95.88 339 ALA A N 1
ATOM 2582 C CA . ALA A 1 339 ? -7.477 7.762 -3.094 1.00 95.88 339 ALA A CA 1
ATOM 2583 C C . ALA A 1 339 ? -8.280 8.324 -1.913 1.00 95.88 339 ALA A C 1
ATOM 2585 O O . ALA A 1 339 ? -7.979 8.037 -0.752 1.00 95.88 339 ALA A O 1
ATOM 2586 N N . VAL A 1 340 ? -9.315 9.110 -2.206 1.00 95.88 340 VAL A N 1
ATOM 2587 C CA . VAL A 1 340 ? -10.189 9.732 -1.205 1.00 95.88 340 VAL A CA 1
ATOM 2588 C C . VAL A 1 340 ? -11.581 9.101 -1.282 1.00 95.88 340 VAL A C 1
ATOM 2590 O O . VAL A 1 340 ? -12.376 9.397 -2.178 1.00 95.88 340 VAL A O 1
ATOM 2593 N N . LEU A 1 341 ? -11.860 8.217 -0.326 1.00 96.00 341 LEU A N 1
ATOM 2594 C CA . LEU A 1 341 ? -13.116 7.481 -0.178 1.00 96.00 341 LEU A CA 1
ATOM 2595 C C . LEU A 1 341 ? -14.066 8.217 0.773 1.00 96.00 341 LEU A C 1
ATOM 2597 O O . LEU A 1 341 ? -13.626 8.928 1.676 1.00 96.00 341 LEU A O 1
ATOM 2601 N N . ALA A 1 342 ? -15.373 8.018 0.608 1.00 94.56 342 ALA A N 1
ATOM 2602 C CA . ALA A 1 342 ? -16.390 8.593 1.489 1.00 94.56 342 ALA A CA 1
ATOM 2603 C C . ALA A 1 342 ? -17.013 7.534 2.409 1.00 94.56 342 ALA A C 1
ATOM 2605 O O . ALA A 1 342 ? -17.344 6.435 1.960 1.00 94.56 342 ALA A O 1
ATOM 2606 N N . PHE A 1 343 ? -17.267 7.896 3.668 1.00 94.62 343 PHE A N 1
ATOM 2607 C CA . PHE A 1 343 ? -18.110 7.132 4.588 1.00 94.62 343 PHE A CA 1
ATOM 2608 C C . PHE A 1 343 ? -19.417 7.887 4.870 1.00 94.62 343 PHE A C 1
ATOM 2610 O O . PHE A 1 343 ? -19.406 9.026 5.347 1.00 94.62 343 PHE A O 1
ATOM 2617 N N . ARG A 1 344 ? -20.560 7.252 4.568 1.00 91.31 344 ARG A N 1
ATOM 2618 C CA . ARG A 1 344 ? -21.895 7.834 4.799 1.00 91.31 344 ARG A CA 1
ATOM 2619 C C . ARG A 1 344 ? -22.721 7.073 5.819 1.00 91.31 344 ARG A C 1
ATOM 2621 O O . ARG A 1 344 ? -23.304 7.702 6.688 1.00 91.31 344 ARG A O 1
ATOM 2628 N N . THR A 1 345 ? -22.819 5.756 5.704 1.00 91.31 345 THR A N 1
ATOM 2629 C CA . THR A 1 345 ? -23.709 4.952 6.550 1.00 91.31 345 THR A CA 1
ATOM 2630 C C . THR A 1 345 ? -23.024 3.669 6.981 1.00 91.31 345 THR A C 1
ATOM 2632 O O . THR A 1 345 ? -22.231 3.094 6.233 1.00 91.31 345 THR A O 1
ATOM 2635 N N . ARG A 1 346 ? -23.400 3.147 8.152 1.00 87.19 346 ARG A N 1
ATOM 2636 C CA . ARG A 1 346 ? -22.925 1.842 8.638 1.00 87.19 346 ARG A CA 1
ATOM 2637 C C . ARG A 1 346 ? -23.120 0.698 7.634 1.00 87.19 346 ARG A C 1
ATOM 2639 O O . ARG A 1 346 ? -22.300 -0.211 7.596 1.00 87.19 346 ARG A O 1
ATOM 2646 N N . THR A 1 347 ? -24.168 0.731 6.813 1.00 87.75 347 THR A N 1
ATOM 2647 C CA . THR A 1 347 ? -24.424 -0.295 5.784 1.00 87.75 347 THR A CA 1
ATOM 2648 C C . THR A 1 347 ? -23.320 -0.386 4.727 1.00 87.75 347 THR A C 1
ATOM 2650 O O . THR A 1 347 ? -23.137 -1.444 4.139 1.00 87.75 347 THR A O 1
ATOM 2653 N N . GLN A 1 348 ? -22.560 0.691 4.509 1.00 89.88 348 GLN A N 1
ATOM 2654 C CA . GLN A 1 348 ? -21.450 0.743 3.551 1.00 89.88 348 GLN A CA 1
ATOM 2655 C C . GLN A 1 348 ? -20.110 0.320 4.164 1.00 89.88 348 GLN A C 1
ATOM 2657 O O . GLN A 1 348 ? -19.116 0.259 3.448 1.00 89.88 348 GLN A O 1
ATOM 2662 N N . LEU A 1 349 ? -20.058 0.026 5.468 1.00 91.00 349 LEU A N 1
ATOM 2663 C CA . LEU A 1 349 ? -18.809 -0.276 6.166 1.00 91.00 349 LEU A CA 1
ATOM 2664 C C . LEU A 1 349 ? -18.082 -1.486 5.567 1.00 91.00 349 LEU A C 1
ATOM 2666 O O . LEU A 1 349 ? -16.874 -1.425 5.367 1.00 91.00 349 LEU A O 1
ATOM 2670 N N . GLU A 1 350 ? -18.802 -2.570 5.272 1.00 93.00 350 GLU A N 1
ATOM 2671 C CA . GLU A 1 350 ? -18.196 -3.778 4.702 1.00 93.00 350 GLU A CA 1
ATOM 2672 C C . GLU A 1 350 ? -17.612 -3.514 3.309 1.00 93.00 350 GLU A C 1
ATOM 2674 O O . GLU A 1 350 ? -16.469 -3.886 3.048 1.00 93.00 350 GLU A O 1
ATOM 2679 N N . ALA A 1 351 ? -18.361 -2.812 2.451 1.00 93.75 351 ALA A N 1
ATOM 2680 C CA . ALA A 1 351 ? -17.890 -2.411 1.127 1.00 93.75 351 ALA A CA 1
ATOM 2681 C C . ALA A 1 351 ? -16.648 -1.512 1.229 1.00 93.75 351 ALA A C 1
ATOM 2683 O O . ALA A 1 351 ? -15.646 -1.775 0.577 1.00 93.75 351 ALA A O 1
ATOM 2684 N N . LEU A 1 352 ? -16.661 -0.527 2.135 1.00 94.50 352 LEU A N 1
ATOM 2685 C CA . LEU A 1 352 ? -15.517 0.350 2.380 1.00 94.50 352 LEU A CA 1
ATOM 2686 C C . LEU A 1 352 ? -14.279 -0.430 2.853 1.00 94.50 352 LEU A C 1
ATOM 2688 O O . LEU A 1 352 ? -13.169 -0.155 2.406 1.00 94.50 352 LEU A O 1
ATOM 2692 N N . CYS A 1 353 ? -14.455 -1.412 3.740 1.00 93.94 353 CYS A N 1
ATOM 2693 C CA . CYS A 1 353 ? -13.364 -2.276 4.196 1.00 93.94 353 CYS A CA 1
ATOM 2694 C C . CYS A 1 353 ? -12.774 -3.095 3.040 1.00 93.94 353 CYS A C 1
ATOM 2696 O O . CYS A 1 353 ? -11.552 -3.200 2.924 1.00 93.94 353 CYS A O 1
ATOM 2698 N N . ALA A 1 354 ? -13.633 -3.643 2.176 1.00 94.00 354 ALA A N 1
ATOM 2699 C CA . ALA A 1 354 ? -13.210 -4.371 0.986 1.00 94.00 354 ALA A CA 1
ATOM 2700 C C . ALA A 1 354 ? -12.463 -3.461 -0.005 1.00 94.00 354 ALA A C 1
ATOM 2702 O O . ALA A 1 354 ? -11.417 -3.864 -0.513 1.00 94.00 354 ALA A O 1
ATOM 2703 N N . ASP A 1 355 ? -12.940 -2.234 -0.228 1.00 94.69 355 ASP A N 1
ATOM 2704 C CA . ASP A 1 355 ? -12.314 -1.243 -1.113 1.00 94.69 355 ASP A CA 1
ATOM 2705 C C . ASP A 1 355 ? -10.910 -0.858 -0.624 1.00 94.69 355 ASP A C 1
ATOM 2707 O O . ASP A 1 355 ? -9.943 -0.927 -1.384 1.00 94.69 355 ASP A O 1
ATOM 2711 N N . VAL A 1 356 ? -10.774 -0.511 0.663 1.00 94.50 356 VAL A N 1
ATOM 2712 C CA . VAL A 1 356 ? -9.486 -0.143 1.283 1.00 94.50 356 VAL A CA 1
ATOM 2713 C C . VAL A 1 356 ? -8.492 -1.298 1.193 1.00 94.50 356 VAL A C 1
ATOM 2715 O O . VAL A 1 356 ? -7.353 -1.102 0.764 1.00 94.50 356 VAL A O 1
ATOM 2718 N N . HIS A 1 357 ? -8.926 -2.506 1.556 1.00 92.56 357 HIS A N 1
ATOM 2719 C CA . HIS A 1 357 ? -8.079 -3.692 1.501 1.00 92.56 357 HIS A CA 1
ATOM 2720 C C . HIS A 1 357 ? -7.667 -4.027 0.059 1.00 92.56 357 HIS A C 1
ATOM 2722 O O . HIS A 1 357 ? -6.498 -4.306 -0.199 1.00 92.56 357 HIS A O 1
ATOM 2728 N N . THR A 1 358 ? -8.595 -3.941 -0.900 1.00 91.00 358 THR A N 1
ATOM 2729 C CA . THR A 1 358 ? -8.322 -4.185 -2.327 1.00 91.00 358 THR A CA 1
ATOM 2730 C C . THR A 1 358 ? -7.298 -3.196 -2.869 1.00 91.00 358 THR A C 1
ATOM 2732 O O . THR A 1 358 ? -6.300 -3.612 -3.455 1.00 91.00 358 THR A O 1
ATOM 2735 N N . LEU A 1 359 ? -7.494 -1.899 -2.616 1.00 91.38 359 LEU A N 1
ATOM 2736 C CA . LEU A 1 359 ? -6.552 -0.851 -3.005 1.00 91.38 359 LEU A CA 1
ATOM 2737 C C . LEU A 1 359 ? -5.161 -1.103 -2.427 1.00 91.38 359 LEU A C 1
ATOM 2739 O O . LEU A 1 359 ? -4.168 -1.036 -3.151 1.00 91.38 359 LEU A O 1
ATOM 2743 N N . ARG A 1 360 ? -5.086 -1.429 -1.133 1.00 89.50 360 ARG A N 1
ATOM 2744 C CA . ARG A 1 360 ? -3.811 -1.658 -0.456 1.00 89.50 360 ARG A CA 1
ATOM 2745 C C . ARG A 1 360 ? -3.084 -2.883 -1.008 1.00 89.50 360 ARG A C 1
ATOM 2747 O O . ARG A 1 360 ? -1.890 -2.791 -1.259 1.00 89.50 360 ARG A O 1
ATOM 2754 N N . ARG A 1 361 ? -3.806 -3.976 -1.269 1.00 86.25 361 ARG A N 1
ATOM 2755 C CA . ARG A 1 361 ? -3.262 -5.219 -1.843 1.00 86.25 361 ARG A CA 1
ATOM 2756 C C . ARG A 1 361 ? -2.851 -5.100 -3.310 1.00 86.25 361 ARG A C 1
ATOM 2758 O O . ARG A 1 361 ? -1.989 -5.853 -3.744 1.00 86.25 361 ARG A O 1
ATOM 2765 N N . GLN A 1 362 ? -3.492 -4.223 -4.083 1.00 83.12 362 GLN A N 1
ATOM 2766 C CA . GLN A 1 362 ? -3.181 -4.030 -5.505 1.00 83.12 362 GLN A CA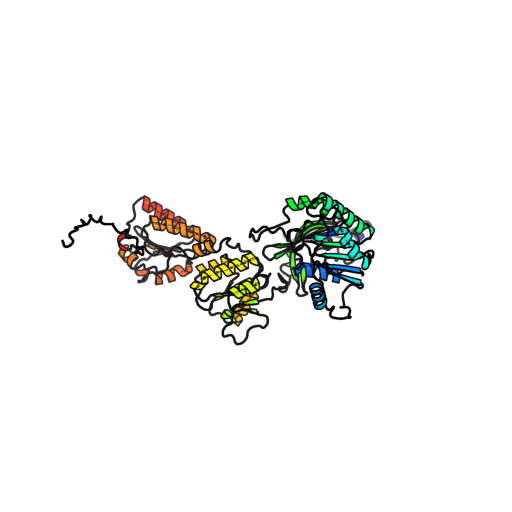 1
ATOM 2767 C C . GLN A 1 362 ? -2.073 -2.994 -5.731 1.00 83.12 362 GLN A C 1
ATOM 2769 O O . GLN A 1 362 ? -1.252 -3.167 -6.628 1.00 83.12 362 GLN A O 1
ATOM 2774 N N . CYS A 1 363 ? -2.053 -1.918 -4.937 1.00 81.94 363 CYS A N 1
ATOM 2775 C CA . CYS A 1 363 ? -1.183 -0.759 -5.170 1.00 81.94 363 CYS A CA 1
ATOM 2776 C C . CYS A 1 363 ? -0.002 -0.664 -4.183 1.00 81.94 363 CYS A C 1
ATOM 2778 O O . CYS A 1 363 ? 0.921 0.125 -4.400 1.00 81.94 363 CYS A O 1
ATOM 2780 N N . GLY A 1 364 ? -0.011 -1.444 -3.097 1.00 83.12 364 GLY A N 1
ATOM 2781 C CA . GLY A 1 364 ? 1.038 -1.466 -2.077 1.00 83.12 364 GLY A CA 1
ATOM 2782 C C . GLY A 1 364 ? 1.035 -0.244 -1.146 1.00 83.12 364 GLY A C 1
ATOM 2783 O O . GLY A 1 364 ? 0.094 0.552 -1.109 1.00 83.12 364 GLY A O 1
ATOM 2784 N N . GLY A 1 365 ? 2.103 -0.084 -0.359 1.00 84.19 365 GLY A N 1
ATOM 2785 C CA . GLY A 1 365 ? 2.238 0.914 0.718 1.00 84.19 365 GLY A CA 1
ATOM 2786 C C . GLY A 1 365 ? 2.382 2.383 0.287 1.00 84.19 365 GLY A C 1
ATOM 2787 O O . GLY A 1 365 ? 2.163 3.276 1.104 1.00 84.19 365 GLY A O 1
ATOM 2788 N N . ALA A 1 366 ? 2.708 2.661 -0.979 1.00 86.06 366 ALA A N 1
ATOM 2789 C CA . ALA A 1 366 ? 2.897 4.032 -1.476 1.00 86.06 366 ALA A CA 1
ATOM 2790 C C . ALA A 1 366 ? 1.593 4.740 -1.872 1.00 86.06 366 ALA A C 1
ATOM 2792 O O . ALA A 1 366 ? 1.566 5.968 -1.936 1.00 86.06 366 ALA A O 1
ATOM 2793 N N . LEU A 1 367 ? 0.510 3.995 -2.122 1.00 90.56 367 LEU A N 1
ATOM 2794 C CA . LEU A 1 367 ? -0.808 4.587 -2.343 1.00 90.56 367 LEU A CA 1
ATOM 2795 C C . LEU A 1 367 ? -1.305 5.226 -1.041 1.00 90.56 367 LEU A C 1
ATOM 2797 O O . LEU A 1 367 ? -1.275 4.593 0.019 1.00 90.56 367 LEU A O 1
ATOM 2801 N N . LYS A 1 368 ? -1.805 6.459 -1.107 1.00 94.06 368 LYS A N 1
ATOM 2802 C CA . LYS A 1 368 ? -2.396 7.121 0.059 1.00 94.06 368 LYS A CA 1
ATOM 2803 C C . LYS A 1 368 ? -3.902 6.945 0.026 1.00 94.06 368 LYS A C 1
ATOM 2805 O O . LYS A 1 368 ? -4.545 7.356 -0.929 1.00 94.06 368 LYS A O 1
ATOM 2810 N N . ILE A 1 369 ? -4.458 6.309 1.049 1.00 95.50 369 ILE A N 1
ATOM 2811 C CA . ILE A 1 369 ? -5.884 6.011 1.164 1.00 95.50 369 ILE A CA 1
ATOM 2812 C C . ILE A 1 369 ? -6.437 6.815 2.335 1.00 95.50 369 ILE A C 1
ATOM 2814 O O . ILE A 1 369 ? -6.024 6.621 3.478 1.00 95.50 369 ILE A O 1
ATOM 2818 N N . THR A 1 370 ? -7.393 7.693 2.059 1.00 95.81 370 THR A N 1
ATOM 2819 C CA . THR A 1 370 ? -8.060 8.511 3.073 1.00 95.81 370 THR A CA 1
ATOM 2820 C C . THR A 1 370 ? -9.552 8.314 3.013 1.00 95.81 370 THR A C 1
ATOM 2822 O O . THR A 1 370 ? -10.139 8.251 1.935 1.00 95.81 370 THR A O 1
ATOM 2825 N N . ILE A 1 371 ? -10.169 8.257 4.187 1.00 96.12 371 ILE A N 1
ATOM 2826 C CA . ILE A 1 371 ? -11.614 8.132 4.330 1.00 96.12 371 ILE A CA 1
ATOM 2827 C C . ILE A 1 371 ? -12.147 9.446 4.880 1.00 96.12 371 ILE A C 1
ATOM 2829 O O . ILE A 1 371 ? -11.665 9.923 5.901 1.00 96.12 371 ILE A O 1
ATOM 2833 N N . VAL A 1 372 ? -13.137 10.029 4.214 1.00 94.75 372 VAL A N 1
ATOM 2834 C CA . VAL A 1 372 ? -13.809 11.253 4.652 1.00 94.75 372 VAL A CA 1
ATOM 2835 C C . VAL A 1 372 ? -15.215 10.914 5.109 1.00 94.75 372 VAL A C 1
ATOM 2837 O O . VAL A 1 372 ? -16.016 10.359 4.355 1.00 94.75 372 VAL A O 1
ATOM 2840 N N . GLU A 1 373 ? -15.536 11.272 6.342 1.00 94.44 373 GLU A N 1
ATOM 2841 C CA . GLU A 1 373 ? -16.890 11.156 6.863 1.00 94.44 373 GLU A CA 1
ATOM 2842 C C . GLU A 1 373 ? -17.784 12.241 6.246 1.00 94.44 373 GLU A C 1
ATOM 2844 O O . GLU A 1 373 ? -17.447 13.423 6.246 1.00 94.44 373 GLU A O 1
ATOM 2849 N N . ARG A 1 374 ? -18.943 11.860 5.704 1.00 89.12 374 ARG A N 1
ATOM 2850 C CA . ARG A 1 374 ? -19.946 12.812 5.182 1.00 89.12 374 ARG A CA 1
ATOM 2851 C C . ARG A 1 374 ? -21.370 12.531 5.656 1.00 89.12 374 ARG A C 1
ATOM 2853 O O . ARG A 1 374 ? -22.224 13.398 5.525 1.00 89.12 374 ARG A O 1
ATOM 2860 N N . GLY A 1 375 ? -21.632 11.348 6.214 1.00 85.00 375 GLY A N 1
ATOM 2861 C CA . GLY A 1 375 ? -22.952 10.965 6.727 1.00 85.00 375 GLY A CA 1
ATOM 2862 C C . GLY A 1 375 ? -22.924 10.667 8.218 1.00 85.00 375 GLY A C 1
ATOM 2863 O O . GLY A 1 375 ? -23.319 11.509 9.007 1.00 85.00 375 GLY A O 1
ATOM 2864 N N . GLU A 1 376 ? -22.467 9.482 8.608 1.00 87.75 376 GLU A N 1
ATOM 2865 C CA . GLU A 1 376 ? -22.290 9.042 9.992 1.00 87.75 376 GLU A CA 1
ATOM 2866 C C . GLU A 1 376 ? -20.837 9.251 10.466 1.00 87.75 376 GLU A C 1
ATOM 2868 O O . GLU A 1 376 ? -19.931 9.381 9.649 1.00 87.75 376 GLU A O 1
ATOM 2873 N N . VAL A 1 377 ? -20.614 9.325 11.788 1.00 89.06 377 VAL A N 1
ATOM 2874 C CA . VAL A 1 377 ? -19.260 9.381 12.373 1.00 89.06 377 VAL A CA 1
ATOM 2875 C C . VAL A 1 377 ? -18.827 7.939 12.586 1.00 89.06 377 VAL A C 1
ATOM 2877 O O . VAL A 1 377 ? -19.599 7.138 13.133 1.00 89.06 377 VAL A O 1
ATOM 2880 N N . LEU A 1 378 ? -17.618 7.594 12.151 1.00 88.62 378 LEU A N 1
ATOM 2881 C CA . LEU A 1 378 ? -17.039 6.291 12.424 1.00 88.62 378 LEU A CA 1
ATOM 2882 C C . LEU A 1 378 ? -16.808 6.174 13.925 1.00 88.62 378 LEU A C 1
ATOM 2884 O O . LEU A 1 378 ? -16.121 6.968 14.557 1.00 88.62 378 LEU A O 1
ATOM 2888 N N . ARG A 1 379 ? -17.400 5.141 14.522 1.00 85.25 379 ARG A N 1
ATOM 2889 C CA . ARG A 1 379 ? -17.059 4.781 15.898 1.00 85.25 379 ARG A CA 1
ATOM 2890 C C . ARG A 1 379 ? -15.585 4.391 15.938 1.00 85.25 379 ARG A C 1
ATOM 2892 O O . ARG A 1 379 ? -15.119 3.732 15.011 1.00 85.25 379 ARG A O 1
ATOM 2899 N N . HIS A 1 380 ? -14.916 4.680 17.049 1.00 81.81 380 HIS A N 1
ATOM 2900 C CA . HIS A 1 380 ? -13.487 4.415 17.239 1.00 81.81 380 HIS A CA 1
ATOM 2901 C C . HIS A 1 380 ? -13.046 3.003 16.794 1.00 81.81 380 HIS A C 1
ATOM 2903 O O . HIS A 1 380 ? -12.057 2.843 16.090 1.00 81.81 380 HIS A O 1
ATOM 2909 N N . GLN A 1 381 ? -13.837 1.965 17.092 1.00 84.25 381 GLN A N 1
ATOM 2910 C CA . GLN A 1 381 ? -13.541 0.590 16.660 1.00 84.25 381 GLN A CA 1
ATOM 2911 C C . GLN A 1 381 ? -13.465 0.408 15.132 1.00 84.25 381 GLN A C 1
ATOM 2913 O O . GLN A 1 381 ? -12.682 -0.394 14.632 1.00 84.25 381 GLN A O 1
ATOM 2918 N N . PHE A 1 382 ? -14.311 1.126 14.389 1.00 88.38 382 PHE A N 1
ATOM 2919 C CA . PHE A 1 382 ? -14.379 1.048 12.933 1.00 88.38 382 PHE A CA 1
ATOM 2920 C C . PHE A 1 382 ? -13.326 1.937 12.285 1.00 88.38 382 PHE A C 1
ATOM 2922 O O . PHE A 1 382 ? -12.807 1.578 11.236 1.00 88.38 382 PHE A O 1
ATOM 2929 N N . GLU A 1 383 ? -12.973 3.048 12.929 1.00 90.00 383 GLU A N 1
ATOM 2930 C CA . GLU A 1 383 ? -11.802 3.843 12.569 1.00 90.00 383 GLU A CA 1
ATOM 2931 C C . GLU A 1 383 ? -10.520 2.998 12.674 1.00 90.00 383 GLU A C 1
ATOM 2933 O O . GLU A 1 383 ? -9.773 2.874 11.704 1.00 90.00 383 GLU A O 1
ATOM 2938 N N . MET A 1 384 ? -10.311 2.313 13.802 1.00 87.56 384 MET A N 1
ATOM 2939 C CA . MET A 1 384 ? -9.168 1.411 13.980 1.00 87.56 384 MET A CA 1
ATOM 2940 C C . MET A 1 384 ? -9.174 0.256 12.973 1.00 87.56 384 MET A C 1
ATOM 2942 O O . MET A 1 384 ? -8.125 -0.083 12.421 1.00 87.56 384 MET A O 1
ATOM 2946 N N . LEU A 1 385 ? -10.352 -0.299 12.661 1.00 89.44 385 LEU A N 1
ATOM 2947 C CA . LEU A 1 385 ? -10.503 -1.308 11.614 1.00 89.44 385 LEU A CA 1
ATOM 2948 C C . LEU A 1 385 ? -9.987 -0.798 10.265 1.00 89.44 385 LEU A C 1
ATOM 2950 O O . LEU A 1 385 ? -9.098 -1.419 9.688 1.00 89.44 385 LEU A O 1
ATOM 2954 N N . VAL A 1 386 ? -10.496 0.325 9.755 1.00 92.25 386 VAL A N 1
ATOM 2955 C CA . VAL A 1 386 ? -10.094 0.805 8.422 1.00 92.25 386 VAL A CA 1
ATOM 2956 C C . VAL A 1 386 ? -8.614 1.191 8.365 1.00 92.25 386 VAL A C 1
ATOM 2958 O O . VAL A 1 386 ? -7.959 0.948 7.351 1.00 92.25 386 VAL A O 1
ATOM 2961 N N . LEU A 1 387 ? -8.051 1.704 9.464 1.00 90.56 387 LEU A N 1
ATOM 2962 C CA . LEU A 1 387 ? -6.614 1.971 9.578 1.00 90.56 387 LEU A CA 1
ATOM 2963 C C . LEU A 1 387 ? -5.783 0.675 9.541 1.00 90.56 387 LEU A C 1
ATOM 2965 O O . LEU A 1 387 ? -4.755 0.633 8.866 1.00 90.56 387 LEU A O 1
ATOM 2969 N N . SER A 1 388 ? -6.235 -0.397 10.202 1.00 87.38 388 SER A N 1
ATOM 2970 C CA . SER A 1 388 ? -5.575 -1.718 10.171 1.00 87.38 388 SER A CA 1
ATOM 2971 C C . SER A 1 388 ? -5.664 -2.415 8.805 1.00 87.38 388 SER A C 1
ATOM 2973 O O . SER A 1 388 ? -4.777 -3.178 8.425 1.00 87.38 388 SER A O 1
ATOM 2975 N N . LEU A 1 389 ? -6.718 -2.119 8.037 1.00 89.56 389 LEU A N 1
ATOM 2976 C CA . LEU A 1 389 ? -6.898 -2.593 6.662 1.00 89.56 389 LEU A CA 1
ATOM 2977 C C . LEU A 1 389 ? -6.043 -1.818 5.653 1.00 89.56 389 LEU A C 1
ATOM 2979 O O . LEU A 1 389 ? -5.956 -2.211 4.492 1.00 89.56 389 LEU A O 1
ATOM 2983 N N . GLY A 1 390 ? -5.394 -0.735 6.090 1.00 88.69 390 GLY A N 1
ATOM 2984 C CA . GLY A 1 390 ? -4.435 0.009 5.289 1.00 88.69 390 GLY A CA 1
ATOM 2985 C C . GLY A 1 390 ? -4.862 1.420 4.910 1.00 88.69 390 GLY A C 1
ATOM 2986 O O . GLY A 1 390 ? -4.220 1.993 4.033 1.00 88.69 390 GLY A O 1
ATOM 2987 N N . ALA A 1 391 ? -5.888 2.014 5.524 1.00 93.25 391 ALA A N 1
ATOM 2988 C CA . ALA A 1 391 ? -6.111 3.455 5.396 1.00 93.25 391 ALA A CA 1
ATOM 2989 C C . ALA A 1 391 ? -4.982 4.245 6.091 1.00 93.25 391 ALA A C 1
ATOM 2991 O O . ALA A 1 391 ? -4.487 3.852 7.148 1.00 93.25 391 ALA A O 1
ATOM 2992 N N . ASN A 1 392 ? -4.573 5.370 5.503 1.00 94.06 392 ASN A N 1
ATOM 2993 C CA . ASN A 1 392 ? -3.577 6.274 6.081 1.00 94.06 392 ASN A CA 1
ATOM 2994 C C . ASN A 1 392 ? -4.207 7.189 7.135 1.00 94.06 392 ASN A C 1
ATOM 2996 O O . ASN A 1 392 ? -3.591 7.475 8.160 1.00 94.06 392 ASN A O 1
ATOM 3000 N N . SER A 1 393 ? -5.426 7.665 6.875 1.00 93.19 393 SER A N 1
ATOM 3001 C CA . SER A 1 393 ? -6.133 8.584 7.763 1.00 93.19 393 SER A CA 1
ATOM 3002 C C . SER A 1 393 ? -7.647 8.523 7.589 1.00 93.19 393 SER A C 1
ATOM 3004 O O . SER A 1 393 ? -8.168 8.190 6.518 1.00 93.19 393 SER A O 1
ATOM 3006 N N . VAL A 1 394 ? -8.344 8.900 8.658 1.00 94.44 394 VAL A N 1
ATOM 3007 C CA . VAL A 1 394 ? -9.780 9.175 8.664 1.00 94.44 394 VAL A CA 1
ATOM 3008 C C . VAL A 1 394 ? -9.967 10.665 8.943 1.00 94.44 394 VAL A C 1
ATOM 3010 O O . VAL A 1 394 ? -9.379 11.217 9.870 1.00 94.44 394 VAL A O 1
ATOM 3013 N N . ILE A 1 395 ? -10.731 11.337 8.088 1.00 93.62 395 ILE A N 1
ATOM 3014 C CA . ILE A 1 395 ? -11.050 12.758 8.183 1.00 93.62 395 ILE A CA 1
ATOM 3015 C C . ILE A 1 395 ? -12.471 12.889 8.725 1.00 93.62 395 ILE A C 1
ATOM 3017 O O . ILE A 1 395 ? -13.421 12.400 8.111 1.00 93.62 395 ILE A O 1
ATOM 3021 N N . GLY A 1 396 ? -12.589 13.581 9.859 1.00 89.62 396 GLY A N 1
ATOM 3022 C CA . GLY A 1 396 ? -13.855 13.790 10.554 1.00 89.62 396 GLY A CA 1
ATOM 3023 C C . GLY A 1 396 ? -14.887 14.577 9.742 1.00 89.62 396 GLY A C 1
ATOM 3024 O O . GLY A 1 396 ? -14.540 15.393 8.882 1.00 89.62 396 GLY A O 1
ATOM 3025 N N . ARG A 1 397 ? -16.163 14.344 10.060 1.00 86.69 397 ARG A N 1
ATOM 3026 C CA . ARG A 1 397 ? -17.315 14.806 9.269 1.00 86.69 397 ARG A CA 1
ATOM 3027 C C . ARG A 1 397 ? -17.349 16.302 8.967 1.00 86.69 397 ARG A C 1
ATOM 3029 O O . ARG A 1 397 ? -17.524 16.700 7.814 1.00 86.69 397 ARG A O 1
ATOM 3036 N N . ASP A 1 398 ? -17.170 17.115 10.000 1.00 84.50 398 ASP A N 1
ATOM 3037 C CA . ASP A 1 398 ? -17.435 18.558 9.956 1.00 84.50 398 ASP A CA 1
ATOM 3038 C C . ASP A 1 398 ? -16.188 19.383 9.602 1.00 84.50 398 ASP A C 1
ATOM 3040 O O . ASP A 1 398 ? -16.099 20.578 9.893 1.00 84.50 398 ASP A O 1
ATOM 3044 N N . LEU A 1 399 ? -15.185 18.750 8.984 1.00 88.38 399 LEU A N 1
ATOM 3045 C CA . LEU A 1 399 ? -13.959 19.433 8.602 1.00 88.38 399 LEU A CA 1
ATOM 3046 C C . LEU A 1 399 ? -14.199 20.327 7.363 1.00 88.38 399 LEU A C 1
ATOM 3048 O O . LEU A 1 399 ? -14.599 19.809 6.313 1.00 88.38 399 LEU A O 1
ATOM 3052 N N . PRO A 1 400 ? -13.899 21.644 7.427 1.00 89.31 400 PRO A N 1
ATOM 3053 C CA . PRO A 1 400 ? -14.012 22.534 6.273 1.00 89.31 400 PRO A CA 1
ATOM 3054 C C . PRO A 1 400 ? -13.156 22.061 5.094 1.00 89.31 400 PRO A C 1
ATOM 3056 O O . PRO A 1 400 ? -12.050 21.550 5.290 1.00 89.31 400 PRO A O 1
ATOM 3059 N N . PHE A 1 401 ? -13.604 22.310 3.861 1.00 89.00 401 PHE A N 1
ATOM 3060 C CA . PHE A 1 401 ? -12.923 21.817 2.660 1.00 89.00 401 PHE A CA 1
ATOM 3061 C C . PHE A 1 401 ? -11.460 22.272 2.537 1.00 89.00 401 PHE A C 1
ATOM 3063 O O . PHE A 1 401 ? -10.595 21.492 2.141 1.00 89.00 401 PHE A O 1
ATOM 3070 N N . SER A 1 402 ? -11.134 23.492 2.975 1.00 89.31 402 SER A N 1
ATOM 3071 C CA . SER A 1 402 ? -9.747 23.985 3.016 1.00 89.31 402 SER A CA 1
ATOM 3072 C C . SER A 1 402 ? -8.840 23.151 3.931 1.00 89.31 402 SER A C 1
ATOM 3074 O O . SER A 1 402 ? -7.672 22.914 3.617 1.00 89.31 402 SER A O 1
ATOM 3076 N N . ARG A 1 403 ? -9.375 22.661 5.054 1.00 90.69 403 ARG A N 1
ATOM 3077 C CA . ARG A 1 403 ? -8.666 21.786 5.994 1.00 90.69 403 ARG A CA 1
ATOM 3078 C C . ARG A 1 403 ? -8.597 20.351 5.481 1.00 90.69 403 ARG A C 1
ATOM 3080 O O . ARG A 1 403 ? -7.561 19.719 5.658 1.00 90.69 403 ARG A O 1
ATOM 3087 N N . LEU A 1 404 ? -9.630 19.875 4.786 1.00 91.38 404 LEU A N 1
ATOM 3088 C CA . LEU A 1 404 ? -9.596 18.594 4.076 1.00 91.38 404 LEU A CA 1
ATOM 3089 C C . LEU A 1 404 ? -8.483 18.584 3.021 1.00 91.38 404 LEU A C 1
ATOM 3091 O O . LEU A 1 404 ? -7.677 17.659 3.002 1.00 91.38 404 LEU A O 1
ATOM 3095 N N . GLN A 1 405 ? -8.363 19.634 2.200 1.00 91.00 405 GLN A N 1
ATOM 3096 C CA . GLN A 1 405 ? -7.268 19.751 1.229 1.00 91.00 405 GLN A CA 1
ATOM 3097 C C . GLN A 1 405 ? -5.893 19.722 1.905 1.00 91.00 405 GLN A C 1
ATOM 3099 O O . GLN A 1 405 ? -4.978 19.062 1.415 1.00 91.00 405 GLN A O 1
ATOM 3104 N N . ALA A 1 406 ? -5.738 20.419 3.034 1.00 90.62 406 ALA A N 1
ATOM 3105 C CA . ALA A 1 406 ? -4.496 20.402 3.800 1.00 90.62 406 ALA A CA 1
ATOM 3106 C C . ALA A 1 406 ? -4.184 19.001 4.355 1.00 90.62 406 ALA A C 1
ATOM 3108 O O . ALA A 1 406 ? -3.037 18.565 4.284 1.00 90.62 406 ALA A O 1
ATOM 3109 N N . ALA A 1 407 ? -5.198 18.280 4.845 1.00 91.44 407 ALA A N 1
ATOM 3110 C CA . ALA A 1 407 ? -5.056 16.905 5.316 1.00 91.44 407 ALA A CA 1
ATOM 3111 C C . ALA A 1 407 ? -4.639 15.960 4.178 1.00 91.44 407 ALA A C 1
ATOM 3113 O O . ALA A 1 407 ? -3.679 15.213 4.339 1.00 91.44 407 ALA A O 1
ATOM 3114 N N . VAL A 1 408 ? -5.270 16.054 3.004 1.00 91.62 408 VAL A N 1
ATOM 3115 C CA . VAL A 1 408 ? -4.895 15.270 1.813 1.00 91.62 408 VAL A CA 1
ATOM 3116 C C . VAL A 1 408 ? -3.455 15.575 1.383 1.00 91.62 408 VAL A C 1
ATOM 3118 O O . VAL A 1 408 ? -2.665 14.658 1.180 1.00 91.62 408 VAL A O 1
ATOM 3121 N N . ARG A 1 409 ? -3.063 16.855 1.324 1.00 89.38 409 ARG A N 1
ATOM 3122 C CA . ARG A 1 409 ? -1.683 17.259 0.991 1.00 89.38 409 ARG A CA 1
ATOM 3123 C C . ARG A 1 409 ? -0.657 16.776 2.014 1.00 89.38 409 ARG A C 1
ATOM 3125 O O . ARG A 1 409 ? 0.467 16.474 1.636 1.00 89.38 409 ARG A O 1
ATOM 3132 N N . SER A 1 410 ? -1.031 16.682 3.291 1.00 90.31 410 SER A N 1
ATOM 3133 C CA . SER A 1 410 ? -0.131 16.211 4.354 1.00 90.31 410 SER A CA 1
ATOM 3134 C C . SER A 1 410 ? 0.314 14.755 4.178 1.00 90.31 410 SER A C 1
ATOM 3136 O O . SER A 1 410 ? 1.345 14.363 4.720 1.00 90.31 410 SER A O 1
ATOM 3138 N N . LEU A 1 411 ? -0.439 13.972 3.398 1.00 88.00 411 LEU A N 1
ATOM 3139 C CA . LEU A 1 411 ? -0.142 12.573 3.093 1.00 88.00 411 LEU A CA 1
ATOM 3140 C C . LEU A 1 411 ? 0.878 12.414 1.962 1.00 88.00 411 LEU A C 1
ATOM 3142 O O . LEU A 1 411 ? 1.359 11.311 1.714 1.00 88.00 411 LEU A O 1
ATOM 3146 N N . HIS A 1 412 ? 1.214 13.496 1.261 1.00 85.56 412 HIS A N 1
ATOM 3147 C CA . HIS A 1 412 ? 2.230 13.467 0.219 1.00 85.56 412 HIS A CA 1
ATOM 3148 C C . HIS A 1 412 ? 3.590 13.044 0.800 1.00 85.56 412 HIS A C 1
ATOM 3150 O O . HIS A 1 412 ? 3.975 13.476 1.887 1.00 85.56 412 HIS A O 1
ATOM 3156 N N . GLY A 1 413 ? 4.295 12.159 0.098 1.00 80.06 413 GLY A N 1
ATOM 3157 C CA . GLY A 1 413 ? 5.562 11.560 0.514 1.00 80.06 413 GLY A CA 1
ATOM 3158 C C . GLY A 1 413 ? 5.460 10.473 1.591 1.00 80.06 413 GLY A C 1
ATOM 3159 O O . GLY A 1 413 ? 6.477 9.864 1.918 1.00 80.06 413 GLY A O 1
ATOM 3160 N N . GLN A 1 414 ? 4.275 10.202 2.154 1.00 85.06 414 GLN A N 1
ATOM 3161 C CA . GLN A 1 414 ? 4.123 9.174 3.186 1.00 85.06 414 GLN A CA 1
ATOM 3162 C C . GLN A 1 414 ? 4.074 7.769 2.583 1.00 85.06 414 GLN A C 1
ATOM 3164 O O . GLN A 1 414 ? 3.363 7.520 1.610 1.00 85.06 414 GLN A O 1
ATOM 3169 N N . LEU A 1 415 ? 4.774 6.835 3.225 1.00 83.06 415 LEU A N 1
ATOM 3170 C CA . LEU A 1 415 ? 4.709 5.410 2.920 1.00 83.06 415 LEU A CA 1
ATOM 3171 C C . LEU A 1 415 ? 4.040 4.671 4.081 1.00 83.06 415 LEU A C 1
ATOM 3173 O O . LEU A 1 415 ? 4.457 4.791 5.235 1.00 83.06 415 LEU A O 1
ATOM 3177 N N . GLN A 1 416 ? 2.989 3.908 3.782 1.00 81.75 416 GLN A N 1
ATOM 3178 C CA . GLN A 1 416 ? 2.288 3.104 4.776 1.00 81.75 416 GLN A CA 1
ATOM 3179 C C . GLN A 1 416 ? 3.117 1.855 5.098 1.00 81.75 416 GLN A C 1
ATOM 3181 O O . GLN A 1 416 ? 3.075 0.871 4.368 1.00 81.75 416 GLN A O 1
ATOM 3186 N N . ALA A 1 417 ? 3.851 1.901 6.210 1.00 74.62 417 ALA A N 1
ATOM 3187 C CA . ALA A 1 417 ? 4.680 0.789 6.687 1.00 74.62 417 ALA A CA 1
ATOM 3188 C C . ALA A 1 417 ? 3.967 -0.130 7.699 1.00 74.62 417 ALA A C 1
ATOM 3190 O O . ALA A 1 417 ? 4.550 -1.105 8.171 1.00 74.62 417 ALA A O 1
ATOM 3191 N N . ARG A 1 418 ? 2.723 0.187 8.091 1.00 77.44 418 ARG A N 1
ATOM 3192 C CA . ARG A 1 418 ? 1.975 -0.639 9.052 1.00 77.44 418 ARG A CA 1
ATOM 3193 C C . ARG A 1 418 ? 1.577 -1.970 8.404 1.00 77.44 418 ARG A C 1
ATOM 3195 O O . ARG A 1 418 ? 1.138 -1.948 7.253 1.00 77.44 418 ARG A O 1
ATOM 3202 N N . PRO A 1 419 ? 1.666 -3.094 9.135 1.00 75.12 419 PRO A N 1
ATOM 3203 C CA . PRO A 1 419 ? 1.198 -4.374 8.629 1.00 75.12 419 PRO A CA 1
ATOM 3204 C C . PRO A 1 419 ? -0.303 -4.301 8.353 1.00 75.12 419 PRO A C 1
ATOM 3206 O O . PRO A 1 419 ? -1.072 -3.768 9.154 1.00 75.12 419 PRO A O 1
ATOM 3209 N N . VAL A 1 420 ? -0.700 -4.836 7.204 1.00 83.31 420 VAL A N 1
ATOM 3210 C CA . VAL A 1 420 ? -2.092 -4.876 6.756 1.00 83.31 420 VAL A CA 1
ATOM 3211 C C . VAL A 1 420 ? -2.648 -6.258 7.065 1.00 83.31 420 VAL A C 1
ATOM 3213 O O . VAL A 1 420 ? -1.980 -7.265 6.822 1.00 83.31 420 VAL A O 1
ATOM 3216 N N . ALA A 1 421 ? -3.865 -6.319 7.605 1.00 78.88 421 ALA A N 1
ATOM 3217 C CA . ALA A 1 421 ? -4.524 -7.596 7.857 1.00 78.88 421 ALA A CA 1
ATOM 3218 C C . ALA A 1 421 ? -4.650 -8.408 6.553 1.00 78.88 421 ALA A C 1
ATOM 3220 O O . ALA A 1 421 ? -5.115 -7.889 5.542 1.00 78.88 421 ALA A O 1
ATOM 3221 N N . ALA A 1 422 ? -4.248 -9.683 6.584 1.00 78.50 422 ALA A N 1
ATOM 3222 C CA . ALA A 1 422 ? -4.250 -10.544 5.398 1.00 78.50 422 ALA A CA 1
ATOM 3223 C C . ALA A 1 422 ? -5.664 -10.889 4.894 1.00 78.50 422 ALA A C 1
ATOM 3225 O O . ALA A 1 422 ? -5.854 -11.111 3.699 1.00 78.50 422 ALA A O 1
ATOM 3226 N N . ASP A 1 423 ? -6.642 -10.943 5.803 1.00 83.81 423 ASP A N 1
ATOM 3227 C CA . ASP A 1 423 ? -8.054 -11.152 5.490 1.00 83.81 423 ASP A CA 1
ATOM 3228 C C . ASP A 1 423 ? -8.901 -10.038 6.110 1.00 83.81 423 ASP A C 1
ATOM 3230 O O . ASP A 1 423 ? -9.035 -9.923 7.335 1.00 83.81 423 ASP A O 1
ATOM 3234 N N . TYR A 1 424 ? -9.510 -9.230 5.243 1.00 87.50 424 TYR A N 1
ATOM 3235 C CA . TYR A 1 424 ? -10.379 -8.141 5.664 1.00 87.50 424 TYR A CA 1
ATOM 3236 C C . TYR A 1 424 ? -11.646 -8.635 6.375 1.00 87.50 424 TYR A C 1
ATOM 3238 O O . TYR A 1 424 ? -12.154 -7.938 7.253 1.00 87.50 424 TYR A O 1
ATOM 3246 N N . ARG A 1 425 ? -12.168 -9.824 6.030 1.00 88.44 425 ARG A N 1
ATOM 3247 C CA . ARG A 1 425 ? -13.398 -10.363 6.636 1.00 88.44 425 ARG A CA 1
ATOM 3248 C C . ARG A 1 425 ? -13.159 -10.767 8.079 1.00 88.44 425 ARG A C 1
ATOM 3250 O O . ARG A 1 425 ? -13.978 -10.450 8.938 1.00 88.44 425 ARG A O 1
ATOM 3257 N N . ALA A 1 426 ? -12.025 -11.407 8.356 1.00 84.12 426 ALA A N 1
ATOM 3258 C CA . ALA A 1 426 ? -11.610 -11.734 9.715 1.00 84.12 426 ALA A CA 1
ATOM 3259 C C . ALA A 1 426 ? -11.426 -10.469 10.573 1.00 84.12 426 ALA A C 1
ATOM 3261 O O . ALA A 1 426 ? -11.926 -10.408 11.698 1.00 84.12 426 ALA A O 1
ATOM 3262 N N . ALA A 1 427 ? -10.784 -9.432 10.024 1.00 84.50 427 ALA A N 1
ATOM 3263 C CA . ALA A 1 427 ? -10.627 -8.144 10.701 1.00 84.50 427 ALA A CA 1
ATOM 3264 C C . ALA A 1 427 ? -11.984 -7.463 10.972 1.00 84.50 427 ALA A C 1
ATOM 3266 O O . ALA A 1 427 ? -12.246 -7.013 12.089 1.00 84.50 427 ALA A O 1
ATOM 3267 N N . LEU A 1 428 ? -12.888 -7.444 9.987 1.00 87.12 428 LEU A N 1
ATOM 3268 C CA . LEU A 1 428 ? -14.237 -6.896 10.144 1.00 87.12 428 LEU A CA 1
ATOM 3269 C C . LEU A 1 428 ? -15.039 -7.655 11.213 1.00 87.12 428 LEU A C 1
ATOM 3271 O O . LEU A 1 428 ? -15.686 -7.028 12.052 1.00 87.12 428 LEU A O 1
ATOM 3275 N N . ALA A 1 429 ? -14.967 -8.987 11.224 1.00 83.25 429 ALA A N 1
ATOM 3276 C CA . ALA A 1 429 ? -15.619 -9.815 12.235 1.00 83.25 429 ALA A CA 1
ATOM 3277 C C . ALA A 1 429 ? -15.093 -9.515 13.649 1.00 83.25 429 ALA A C 1
ATOM 3279 O O . ALA A 1 429 ? -15.884 -9.401 14.586 1.00 83.25 429 ALA A O 1
ATOM 3280 N N . ALA A 1 430 ? -13.780 -9.312 13.806 1.00 78.75 430 ALA A N 1
ATOM 3281 C CA . ALA A 1 430 ? -13.187 -8.920 15.084 1.00 78.75 430 ALA A CA 1
ATOM 3282 C C . ALA A 1 430 ? -13.688 -7.543 15.567 1.00 78.75 430 ALA A C 1
ATOM 3284 O O . ALA A 1 430 ? -13.966 -7.373 16.754 1.00 78.75 430 ALA A O 1
ATOM 3285 N N . ALA A 1 431 ? -13.864 -6.581 14.655 1.00 80.44 431 ALA A N 1
ATOM 3286 C CA . ALA A 1 431 ? -14.337 -5.232 14.976 1.00 80.44 431 ALA A CA 1
ATOM 3287 C C . ALA A 1 431 ? -15.846 -5.141 15.264 1.00 80.44 431 ALA A C 1
ATOM 3289 O O . ALA A 1 431 ? -16.283 -4.261 16.009 1.00 80.44 431 ALA A O 1
ATOM 3290 N N . LEU A 1 432 ? -16.664 -6.006 14.655 1.00 78.06 432 LEU A N 1
ATOM 3291 C CA . LEU A 1 432 ? -18.115 -6.013 14.868 1.00 78.06 432 LEU A CA 1
ATOM 3292 C C . LEU A 1 432 ? -18.507 -6.507 16.270 1.00 78.06 432 LEU A C 1
ATOM 3294 O O . LEU A 1 432 ? -19.592 -6.152 16.735 1.00 78.06 432 LEU A O 1
ATOM 3298 N N . GLY A 1 433 ? -17.609 -7.223 16.955 1.00 67.88 433 GLY A N 1
ATOM 3299 C CA . GLY A 1 433 ? -17.859 -7.794 18.276 1.00 67.88 433 GLY A CA 1
ATOM 3300 C C . GLY A 1 433 ? -18.900 -8.918 18.238 1.00 67.88 433 GLY A C 1
ATOM 3301 O O . GLY A 1 433 ? -19.507 -9.207 17.208 1.00 67.88 433 GLY A O 1
ATOM 3302 N N . ASP A 1 434 ? -19.115 -9.569 19.380 1.00 67.31 434 ASP A N 1
ATOM 3303 C CA . ASP A 1 434 ? -20.209 -10.535 19.508 1.00 67.31 434 ASP A CA 1
ATOM 3304 C C . ASP A 1 434 ? -21.541 -9.805 19.746 1.00 67.31 434 ASP A C 1
ATOM 3306 O O . ASP A 1 434 ? -21.582 -8.742 20.361 1.00 67.31 434 ASP A O 1
ATOM 3310 N N . THR A 1 435 ? -22.660 -10.416 19.353 1.00 70.44 435 THR A N 1
ATOM 3311 C CA . THR A 1 435 ? -24.018 -9.875 19.564 1.00 70.44 435 THR A CA 1
ATOM 3312 C C . THR A 1 435 ? -24.497 -9.930 21.020 1.00 70.44 435 THR A C 1
ATOM 3314 O O . THR A 1 435 ? -25.655 -9.627 21.298 1.00 70.44 435 THR A O 1
ATOM 3317 N N . VAL A 1 436 ? -23.638 -10.350 21.951 1.00 79.31 436 VAL A N 1
ATOM 3318 C CA . VAL A 1 436 ? -23.987 -10.522 23.365 1.00 79.31 436 VAL A CA 1
ATOM 3319 C C . VAL A 1 436 ? -23.951 -9.178 24.082 1.00 79.31 436 VAL A C 1
ATOM 3321 O O . VAL A 1 436 ? -23.048 -8.370 23.873 1.00 79.31 436 VAL A O 1
ATOM 3324 N N . LEU A 1 437 ? -24.963 -8.952 24.910 1.00 85.12 437 LEU A N 1
ATOM 3325 C CA . LEU A 1 437 ? -25.255 -7.691 25.572 1.00 85.12 437 LEU A CA 1
ATOM 3326 C C . LEU A 1 437 ? -25.786 -7.989 26.973 1.00 85.12 437 LEU A C 1
ATOM 3328 O O . LEU A 1 437 ? -26.629 -8.874 27.122 1.00 85.12 437 LEU A O 1
ATOM 3332 N N . GLY A 1 438 ? -25.360 -7.215 27.967 1.00 86.50 438 GLY A N 1
ATOM 3333 C CA . GLY A 1 438 ? -25.966 -7.263 29.297 1.00 86.50 438 GLY A CA 1
ATOM 3334 C C . GLY A 1 438 ? -25.342 -8.292 30.231 1.00 86.50 438 GLY A C 1
ATOM 3335 O O . GLY A 1 438 ? -24.140 -8.561 30.167 1.00 86.50 438 GLY A O 1
ATOM 3336 N N . TYR A 1 439 ? -26.151 -8.785 31.170 1.00 90.38 439 TYR A N 1
ATOM 3337 C CA . TYR A 1 439 ? -25.670 -9.622 32.263 1.00 90.38 439 TYR A CA 1
ATOM 3338 C C . TYR A 1 439 ? -25.183 -10.987 31.774 1.00 90.38 439 TYR A C 1
ATOM 3340 O O . TYR A 1 439 ? -25.842 -11.653 30.976 1.00 90.38 439 TYR A O 1
ATOM 3348 N N . LEU A 1 440 ? -24.039 -11.413 32.303 1.00 90.62 440 LEU A N 1
ATOM 3349 C CA . LEU A 1 440 ? -23.504 -12.756 32.146 1.00 90.62 440 LEU A CA 1
ATOM 3350 C C . LEU A 1 440 ? -23.057 -13.299 33.505 1.00 90.62 440 LEU A C 1
ATOM 3352 O O . LEU A 1 440 ? -22.466 -12.553 34.287 1.00 90.62 440 LEU A O 1
ATOM 3356 N N . PRO A 1 441 ? -23.234 -14.605 33.764 1.00 90.56 441 PRO A N 1
ATOM 3357 C CA . PRO A 1 441 ? -22.656 -15.229 34.943 1.00 90.56 441 PRO A CA 1
ATOM 3358 C C . PRO A 1 441 ? -21.127 -15.184 34.867 1.00 90.56 441 PRO A C 1
ATOM 3360 O O . PRO A 1 441 ? -20.541 -15.285 33.785 1.00 90.56 441 PRO A O 1
ATOM 3363 N N . VAL A 1 442 ? -20.467 -15.105 36.025 1.00 90.38 442 VAL A N 1
ATOM 3364 C CA . VAL A 1 442 ? -19.015 -14.865 36.151 1.00 90.38 442 VAL A CA 1
ATOM 3365 C C . VAL A 1 442 ? -18.167 -15.773 35.253 1.00 90.38 442 VAL A C 1
ATOM 3367 O O . VAL A 1 442 ? -17.240 -15.313 34.586 1.00 90.38 442 VAL A O 1
ATOM 3370 N N . GLY A 1 443 ? -18.490 -17.070 35.188 1.00 88.62 443 GLY A N 1
ATOM 3371 C CA . GLY A 1 443 ? -17.767 -18.017 34.335 1.00 88.62 443 GLY A CA 1
ATOM 3372 C C . GLY A 1 443 ? -17.848 -17.670 32.843 1.00 88.62 443 GLY A C 1
ATOM 3373 O O . GLY A 1 443 ? -16.827 -17.695 32.150 1.00 88.62 443 GLY A O 1
ATOM 3374 N N . ALA A 1 444 ? -19.042 -17.309 32.367 1.00 89.19 444 ALA A N 1
ATOM 3375 C CA . ALA A 1 444 ? -19.281 -16.905 30.984 1.00 89.19 444 ALA A CA 1
ATOM 3376 C C . ALA A 1 444 ? -18.689 -15.521 30.691 1.00 89.19 444 ALA A C 1
ATOM 3378 O O . ALA A 1 444 ? -18.086 -15.340 29.635 1.00 89.19 444 ALA A O 1
ATOM 3379 N N . PHE A 1 445 ? -18.793 -14.583 31.637 1.00 91.38 445 PHE A N 1
ATOM 3380 C CA . PHE A 1 445 ? -18.176 -13.262 31.558 1.00 91.38 445 PHE A CA 1
ATOM 3381 C C . PHE A 1 445 ? -16.657 -13.371 31.378 1.00 91.38 445 PHE A C 1
ATOM 3383 O O . PHE A 1 445 ? -16.128 -12.895 30.379 1.00 91.38 445 PHE A O 1
ATOM 3390 N N . CYS A 1 446 ? -15.946 -14.073 32.271 1.00 91.50 446 CYS A N 1
ATOM 3391 C CA . CYS A 1 446 ? -14.488 -14.200 32.182 1.00 91.50 446 CYS A CA 1
ATOM 3392 C C . CYS A 1 446 ? -14.034 -14.864 30.876 1.00 91.50 446 CYS A C 1
ATOM 3394 O O . CYS A 1 446 ? -13.067 -14.415 30.262 1.00 91.50 446 CYS A O 1
ATOM 3396 N N . LEU A 1 447 ? -14.713 -15.937 30.452 1.00 89.69 447 LEU A N 1
ATOM 3397 C CA . LEU A 1 447 ? -14.387 -16.635 29.205 1.00 89.69 447 LEU A CA 1
ATOM 3398 C C . LEU A 1 447 ? -14.593 -15.722 27.992 1.00 89.69 447 LEU A C 1
ATOM 3400 O O . LEU A 1 447 ? -13.741 -15.664 27.106 1.00 89.69 447 LEU A O 1
ATOM 3404 N N . ARG A 1 448 ? -15.708 -14.990 27.967 1.00 86.81 448 ARG A N 1
ATOM 3405 C CA . ARG A 1 448 ? -16.080 -14.117 26.855 1.00 86.81 448 ARG A CA 1
ATOM 3406 C C . ARG A 1 448 ? -15.194 -12.883 26.770 1.00 86.81 448 ARG A C 1
ATOM 3408 O O . ARG A 1 448 ? -14.715 -12.580 25.683 1.00 86.81 448 ARG A O 1
ATOM 3415 N N . THR A 1 449 ? -14.916 -12.224 27.890 1.00 88.56 449 THR A N 1
ATOM 3416 C CA . THR A 1 449 ? -14.012 -11.070 27.933 1.00 88.56 449 THR A CA 1
ATOM 3417 C C . THR A 1 449 ? -12.622 -11.451 27.431 1.00 88.56 449 THR A C 1
ATOM 3419 O O . THR A 1 449 ? -12.067 -10.744 26.598 1.00 88.56 449 THR A O 1
ATOM 3422 N N . ARG A 1 450 ? -12.094 -12.616 27.834 1.00 88.69 450 ARG A N 1
ATOM 3423 C CA . ARG A 1 450 ? -10.809 -13.131 27.330 1.00 88.69 450 ARG A CA 1
ATOM 3424 C C . ARG A 1 450 ? -10.833 -13.351 25.814 1.00 88.69 450 ARG A C 1
ATOM 3426 O O . ARG A 1 450 ? -9.969 -12.843 25.115 1.00 88.69 450 ARG A O 1
ATOM 3433 N N . ALA A 1 451 ? -11.867 -14.021 25.301 1.00 85.62 451 ALA A N 1
ATOM 3434 C CA . ALA A 1 451 ? -12.024 -14.240 23.863 1.00 85.62 451 ALA A CA 1
ATOM 3435 C C . ALA A 1 451 ? -12.126 -12.925 23.068 1.00 85.62 451 ALA A C 1
ATOM 3437 O O . ALA A 1 451 ? -11.632 -12.840 21.946 1.00 85.62 451 ALA A O 1
ATOM 3438 N N . VAL A 1 452 ? -12.755 -11.891 23.633 1.00 84.75 452 VAL A N 1
ATOM 3439 C CA . VAL A 1 452 ? -12.820 -10.558 23.020 1.00 84.75 452 VAL A CA 1
ATOM 3440 C C . VAL A 1 452 ? -11.449 -9.881 23.008 1.00 84.75 452 VAL A C 1
ATOM 3442 O O . VAL A 1 452 ? -11.078 -9.341 21.970 1.00 84.75 452 VAL A O 1
ATOM 3445 N N . LEU A 1 453 ? -10.695 -9.941 24.109 1.00 84.44 453 LEU A N 1
ATOM 3446 C CA . LEU A 1 453 ? -9.336 -9.391 24.186 1.00 84.44 453 LEU A CA 1
ATOM 3447 C C . LEU A 1 453 ? -8.400 -10.065 23.171 1.00 84.44 453 LEU A C 1
ATOM 3449 O O . LEU A 1 453 ? -7.704 -9.373 22.431 1.00 84.44 453 LEU A O 1
ATOM 3453 N N . ASP A 1 454 ? -8.452 -11.396 23.073 1.00 81.69 454 ASP A N 1
ATOM 3454 C CA . ASP A 1 454 ? -7.632 -12.169 22.134 1.00 81.69 454 ASP A CA 1
ATOM 3455 C C . ASP A 1 454 ? -7.945 -11.800 20.671 1.00 81.69 454 ASP A C 1
ATOM 3457 O O . ASP A 1 454 ? -7.038 -11.648 19.852 1.00 81.69 454 ASP A O 1
ATOM 3461 N N . ARG A 1 455 ? -9.227 -11.595 20.331 1.00 77.19 455 ARG A N 1
ATOM 3462 C CA . ARG A 1 455 ? -9.643 -11.147 18.988 1.00 77.19 455 ARG A CA 1
ATOM 3463 C C . ARG A 1 455 ? -9.294 -9.682 18.714 1.00 77.19 455 ARG A C 1
ATOM 3465 O O . ARG A 1 455 ? -8.906 -9.347 17.597 1.00 77.19 455 ARG A O 1
ATOM 3472 N N . GLY A 1 456 ? -9.447 -8.810 19.711 1.00 73.31 456 GLY A N 1
ATOM 3473 C CA . GLY A 1 456 ? -9.198 -7.370 19.610 1.00 73.31 456 GLY A CA 1
ATOM 3474 C C . GLY A 1 456 ? -7.716 -7.005 19.493 1.00 73.31 456 GLY A C 1
ATOM 3475 O O . GLY A 1 456 ? -7.395 -5.946 18.951 1.00 73.31 456 GLY A O 1
ATOM 3476 N N . ALA A 1 457 ? -6.815 -7.899 19.915 1.00 72.31 457 ALA A N 1
ATOM 3477 C CA . ALA A 1 457 ? -5.367 -7.712 19.829 1.00 72.31 457 ALA A CA 1
ATOM 3478 C C . ALA A 1 457 ? -4.872 -7.451 18.394 1.00 72.31 457 ALA A C 1
ATOM 3480 O O . ALA A 1 457 ? -3.967 -6.644 18.200 1.00 72.31 457 ALA A O 1
ATOM 3481 N N . VAL A 1 458 ? -5.502 -8.065 17.384 1.00 69.19 458 VAL A N 1
ATOM 3482 C CA . VAL A 1 458 ? -5.156 -7.873 15.959 1.00 69.19 458 VAL A CA 1
ATOM 3483 C C . VAL A 1 458 ? -5.363 -6.423 15.511 1.00 69.19 458 VAL A C 1
ATOM 3485 O O . VAL A 1 458 ? -4.617 -5.910 14.683 1.00 69.19 458 VAL A O 1
ATOM 3488 N N . LEU A 1 459 ? -6.372 -5.759 16.074 1.00 69.88 459 LEU A N 1
ATOM 3489 C CA . LEU A 1 459 ? -6.775 -4.397 15.730 1.00 69.88 459 LEU A CA 1
ATOM 3490 C C . LEU A 1 459 ? -6.238 -3.351 16.720 1.00 69.88 459 LEU A C 1
ATOM 3492 O O . LEU A 1 459 ? -6.554 -2.171 16.577 1.00 69.88 459 LEU A O 1
ATOM 3496 N N . ALA A 1 460 ? -5.465 -3.783 17.727 1.00 73.62 460 ALA A N 1
ATOM 3497 C CA . ALA A 1 460 ? -5.025 -2.962 18.853 1.00 73.62 460 ALA A CA 1
ATOM 3498 C C . ALA A 1 460 ? -6.178 -2.156 19.489 1.00 73.62 460 ALA A C 1
ATOM 3500 O O . ALA A 1 460 ? -6.019 -0.983 19.822 1.00 73.62 460 ALA A O 1
ATOM 3501 N N . LEU A 1 461 ? -7.361 -2.772 19.618 1.00 77.56 461 LEU A N 1
ATOM 3502 C CA . LEU A 1 461 ? -8.522 -2.113 20.217 1.00 77.56 461 LEU A CA 1
ATOM 3503 C C . LEU A 1 461 ? -8.329 -1.953 21.728 1.00 77.56 461 LEU A C 1
ATOM 3505 O O . LEU A 1 461 ? -8.090 -2.927 22.443 1.00 77.56 461 LEU A O 1
ATOM 3509 N N . SER A 1 462 ? -8.510 -0.730 22.223 1.00 81.94 462 SER A N 1
ATOM 3510 C CA . SER A 1 462 ? -8.570 -0.461 23.657 1.00 81.94 462 SER A CA 1
ATOM 3511 C C . SER A 1 462 ? -9.890 -0.950 24.245 1.00 81.94 462 SER A C 1
ATOM 3513 O O . SER A 1 462 ? -10.975 -0.577 23.795 1.00 81.94 462 SER A O 1
ATOM 3515 N N . HIS A 1 463 ? -9.805 -1.766 25.290 1.00 87.50 463 HIS A N 1
ATOM 3516 C CA . HIS A 1 463 ? -10.950 -2.218 26.075 1.00 87.50 463 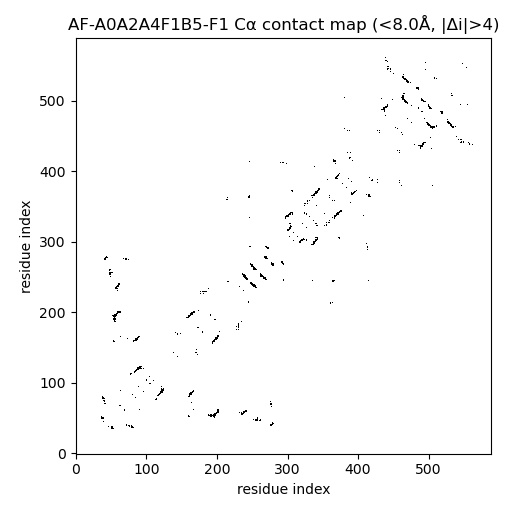HIS A CA 1
ATOM 3517 C C . HIS A 1 463 ? -10.816 -1.722 27.511 1.00 87.50 463 HIS A C 1
ATOM 3519 O O . HIS A 1 463 ? -9.703 -1.663 28.042 1.00 87.50 463 HIS A O 1
ATOM 3525 N N . THR A 1 464 ? -11.947 -1.427 28.153 1.00 91.00 464 THR A N 1
ATOM 3526 C CA . THR A 1 464 ? -11.974 -0.993 29.553 1.00 91.00 464 THR A CA 1
ATOM 3527 C C . THR A 1 464 ? -12.831 -1.938 30.385 1.00 91.00 464 THR A C 1
ATOM 3529 O O . THR A 1 464 ? -13.985 -2.200 30.050 1.00 91.00 464 THR A O 1
ATOM 3532 N N . LEU A 1 465 ? -12.277 -2.433 31.493 1.00 93.69 465 LEU A N 1
ATOM 3533 C CA . LEU A 1 465 ? -13.029 -3.124 32.537 1.00 93.69 465 LEU A CA 1
ATOM 3534 C C . LEU A 1 465 ? -13.220 -2.165 33.711 1.00 93.69 465 LEU A C 1
ATOM 3536 O O . LEU A 1 465 ? -12.250 -1.726 34.328 1.00 93.69 465 LEU A O 1
ATOM 3540 N N . VAL A 1 466 ? -14.467 -1.854 34.027 1.00 93.06 466 VAL A N 1
ATOM 3541 C CA . VAL A 1 466 ? -14.834 -1.039 35.181 1.00 93.06 466 VAL A CA 1
ATOM 3542 C C . VAL A 1 466 ? -15.182 -1.969 36.336 1.00 93.06 466 VAL A C 1
ATOM 3544 O O . VAL A 1 466 ? -16.050 -2.826 36.194 1.00 93.06 466 VAL A O 1
ATOM 3547 N N . LYS A 1 467 ? -14.511 -1.792 37.474 1.00 93.94 467 LYS A N 1
ATOM 3548 C CA . LYS A 1 467 ? -14.822 -2.447 38.747 1.00 93.94 467 LYS A CA 1
ATOM 3549 C C . LYS A 1 467 ? -15.414 -1.411 39.695 1.00 93.94 467 LYS A C 1
ATOM 3551 O O . LYS A 1 467 ? -14.742 -0.437 40.030 1.00 93.94 467 LYS A O 1
ATOM 3556 N N . MET A 1 468 ? -16.652 -1.622 40.115 1.00 92.62 468 MET A N 1
ATOM 3557 C CA . MET A 1 468 ? -17.391 -0.736 41.011 1.00 92.62 468 MET A CA 1
ATOM 3558 C C . MET A 1 468 ? -17.644 -1.453 42.331 1.00 92.62 468 MET A C 1
ATOM 3560 O O . MET A 1 468 ? -18.225 -2.534 42.314 1.00 92.62 468 MET A O 1
ATOM 3564 N N . THR A 1 469 ? -17.226 -0.883 43.457 1.00 92.50 469 THR A N 1
ATOM 3565 C CA . THR A 1 469 ? -17.573 -1.417 44.784 1.00 92.50 469 THR A CA 1
ATOM 3566 C C . THR A 1 469 ? -18.944 -0.887 45.186 1.00 92.50 469 TH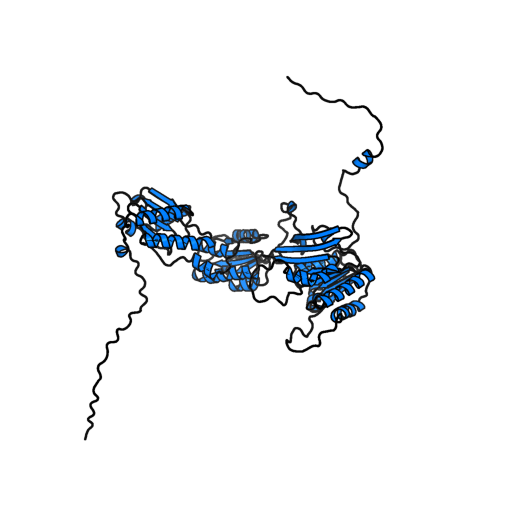R A C 1
ATOM 3568 O O . THR A 1 469 ? -19.125 0.324 45.300 1.00 92.50 469 THR A O 1
ATOM 3571 N N . LEU A 1 470 ? -19.918 -1.777 45.376 1.00 90.56 470 LEU A N 1
ATOM 3572 C CA . LEU A 1 470 ? -21.280 -1.363 45.707 1.00 90.56 470 LEU A CA 1
ATOM 3573 C C . LEU A 1 470 ? -21.370 -0.842 47.146 1.00 90.56 470 LEU A C 1
ATOM 3575 O O . LEU A 1 470 ? -20.694 -1.331 48.052 1.00 90.56 470 LEU A O 1
ATOM 3579 N N . LEU A 1 471 ? -22.238 0.146 47.364 1.00 91.12 471 LEU A N 1
ATOM 3580 C CA . LEU A 1 471 ? -22.512 0.660 48.705 1.00 91.12 471 LEU A CA 1
ATOM 3581 C C . LEU A 1 471 ? -23.200 -0.412 49.579 1.00 91.12 471 LEU A C 1
ATOM 3583 O O . LEU A 1 471 ? -24.054 -1.140 49.073 1.00 91.12 471 LEU A O 1
ATOM 3587 N N . PRO A 1 472 ? -22.950 -0.460 50.907 1.00 82.44 472 PRO A N 1
ATOM 3588 C CA . PRO A 1 472 ? -23.497 -1.495 51.801 1.00 82.44 472 PRO A CA 1
ATOM 3589 C C . PRO A 1 472 ? -25.033 -1.627 51.843 1.00 82.44 472 PRO A C 1
ATOM 3591 O O . PRO A 1 472 ? -25.544 -2.617 52.358 1.00 82.44 472 PRO A O 1
ATOM 3594 N N . GLY A 1 473 ? -25.773 -0.629 51.346 1.00 82.94 473 GLY A N 1
ATOM 3595 C CA . GLY A 1 473 ? -27.240 -0.631 51.266 1.00 82.94 473 GLY A CA 1
ATOM 3596 C C . GLY A 1 473 ? -27.814 -0.939 49.878 1.00 82.94 473 GLY A C 1
ATOM 3597 O O . GLY A 1 473 ? -29.032 -0.963 49.733 1.00 82.94 473 GLY A O 1
ATOM 3598 N N . VAL A 1 474 ? -26.970 -1.145 48.863 1.00 86.94 474 VAL A N 1
ATOM 3599 C CA . VAL A 1 474 ? -27.395 -1.379 47.477 1.00 86.94 474 VAL A CA 1
ATOM 3600 C C . VAL A 1 474 ? -27.339 -2.872 47.180 1.00 86.94 474 VAL A C 1
ATOM 3602 O O . VAL A 1 474 ? -26.277 -3.491 47.229 1.00 86.94 474 VAL A O 1
ATOM 3605 N N . ALA A 1 475 ? -28.483 -3.468 46.844 1.00 87.44 475 ALA A N 1
ATOM 3606 C CA . ALA A 1 475 ? -28.510 -4.854 46.406 1.00 87.44 475 ALA A CA 1
ATOM 3607 C C . ALA A 1 475 ? -27.939 -4.984 44.983 1.00 87.44 475 ALA A C 1
ATOM 3609 O O . ALA A 1 475 ? -28.236 -4.180 44.099 1.00 87.44 475 ALA A O 1
ATOM 3610 N N . HIS A 1 476 ? -27.183 -6.055 44.730 1.00 88.38 476 HIS A N 1
ATOM 3611 C CA . HIS A 1 476 ? -26.614 -6.357 43.409 1.00 88.38 476 HIS A CA 1
ATOM 3612 C C . HIS A 1 476 ? -27.684 -6.427 42.309 1.00 88.38 476 HIS A C 1
ATOM 3614 O O . HIS A 1 476 ? -27.451 -5.981 41.190 1.00 88.38 476 HIS A O 1
ATOM 3620 N N . VAL A 1 477 ? -28.872 -6.948 42.634 1.00 87.44 477 VAL A N 1
ATOM 3621 C CA . VAL A 1 477 ? -30.009 -7.022 41.705 1.00 87.44 477 VAL A CA 1
ATOM 3622 C C . VAL A 1 477 ? -30.492 -5.628 41.302 1.00 87.44 477 VAL A C 1
ATOM 3624 O O . VAL A 1 477 ? -30.787 -5.412 40.130 1.00 87.44 477 VAL A O 1
ATOM 3627 N N . ASP A 1 478 ? -30.543 -4.676 42.233 1.00 86.94 478 ASP A N 1
ATOM 3628 C CA . ASP A 1 478 ? -30.970 -3.306 41.937 1.00 86.94 478 ASP A CA 1
ATOM 3629 C C . ASP A 1 478 ? -29.912 -2.585 41.097 1.00 86.94 478 ASP A C 1
ATOM 3631 O O . ASP A 1 478 ? -30.234 -1.990 40.071 1.00 86.94 478 ASP A O 1
ATOM 3635 N N . ALA A 1 479 ? -28.630 -2.741 41.444 1.00 86.88 479 ALA A N 1
ATOM 3636 C CA . ALA A 1 479 ? -27.528 -2.210 40.642 1.00 86.88 479 ALA A CA 1
ATOM 3637 C C . ALA A 1 479 ? -27.520 -2.773 39.205 1.00 86.88 479 ALA A C 1
ATOM 3639 O O . ALA A 1 479 ? -27.297 -2.030 38.249 1.00 86.88 479 ALA A O 1
ATOM 3640 N N . LEU A 1 480 ? -27.806 -4.070 39.035 1.00 89.00 480 LEU A N 1
ATOM 3641 C CA . LEU A 1 480 ? -27.924 -4.711 37.723 1.00 89.00 480 LEU A CA 1
ATOM 3642 C C . LEU A 1 480 ? -29.155 -4.239 36.938 1.00 89.00 480 LEU A C 1
ATOM 3644 O O . LEU A 1 480 ? -29.052 -4.069 35.728 1.00 89.00 480 LEU A O 1
ATOM 3648 N N . ARG A 1 481 ? -30.293 -3.974 37.596 1.00 88.62 481 ARG A N 1
ATOM 3649 C CA . ARG A 1 481 ? -31.491 -3.396 36.947 1.00 88.62 481 ARG A CA 1
ATOM 3650 C C . ARG A 1 481 ? -31.229 -2.008 36.383 1.00 88.62 481 ARG A C 1
ATOM 3652 O O . ARG A 1 481 ? -31.721 -1.689 35.306 1.00 88.62 481 ARG A O 1
ATOM 3659 N N . HIS A 1 482 ? -30.443 -1.219 37.104 1.00 87.31 482 HIS A N 1
ATOM 3660 C CA . HIS A 1 482 ? -30.032 0.111 36.680 1.00 87.31 482 HIS A CA 1
ATOM 3661 C C . HIS A 1 482 ? -28.955 0.086 35.580 1.00 87.31 482 HIS A C 1
ATOM 3663 O O . HIS A 1 482 ? -28.770 1.074 34.871 1.00 87.31 482 HIS A O 1
ATOM 3669 N N . CYS A 1 483 ? -28.258 -1.041 35.385 1.00 88.88 483 CYS A N 1
ATOM 3670 C CA . CYS A 1 483 ? -27.251 -1.218 34.341 1.00 88.88 483 CYS A CA 1
ATOM 3671 C C . CYS A 1 483 ? -27.895 -1.657 33.014 1.00 88.88 483 CYS A C 1
ATOM 3673 O O . CYS A 1 483 ? -28.153 -2.838 32.787 1.00 88.88 483 CYS A O 1
ATOM 3675 N N . MET A 1 484 ? -28.116 -0.711 32.100 1.00 85.94 484 MET A N 1
ATOM 3676 C CA . MET A 1 484 ? -28.740 -0.953 30.797 1.00 85.94 484 MET A CA 1
ATOM 3677 C C . MET A 1 484 ? -27.764 -0.701 29.636 1.00 85.94 484 MET A C 1
ATOM 3679 O O . MET A 1 484 ? -27.864 0.320 28.941 1.00 85.94 484 MET A O 1
ATOM 3683 N N . PRO A 1 485 ? -26.816 -1.625 29.373 1.00 84.81 485 PRO A N 1
ATOM 3684 C CA . PRO A 1 485 ? -25.944 -1.506 28.216 1.00 84.81 485 PRO A CA 1
ATOM 3685 C C . PRO A 1 485 ? -26.781 -1.553 26.935 1.00 84.81 485 PRO A C 1
ATOM 3687 O O . PRO A 1 485 ? -27.659 -2.397 26.766 1.00 84.81 485 PRO A O 1
ATOM 3690 N N . ARG A 1 486 ? -26.509 -0.627 26.011 1.00 82.06 486 ARG A N 1
ATOM 3691 C CA . ARG A 1 486 ? -27.241 -0.503 24.734 1.00 82.06 486 ARG A CA 1
ATOM 3692 C C . ARG A 1 486 ? -26.438 -0.984 23.527 1.00 82.06 486 ARG A C 1
ATOM 3694 O O . ARG A 1 486 ? -26.962 -1.038 22.415 1.00 82.06 486 ARG A O 1
ATOM 3701 N N . ARG A 1 487 ? -25.149 -1.272 23.717 1.00 78.00 487 ARG A N 1
ATOM 3702 C CA . ARG A 1 487 ? -24.198 -1.596 22.652 1.00 78.00 487 ARG A CA 1
ATOM 3703 C C . ARG A 1 487 ? -23.745 -3.044 22.780 1.00 78.00 487 ARG A C 1
ATOM 3705 O O . ARG A 1 487 ? -23.200 -3.433 23.803 1.00 78.00 487 ARG A O 1
ATOM 3712 N N . ALA A 1 488 ? -23.951 -3.822 21.719 1.00 79.06 488 ALA A N 1
ATOM 3713 C CA . ALA A 1 488 ? -23.455 -5.194 21.639 1.00 79.06 488 ALA A CA 1
ATOM 3714 C C . ALA A 1 488 ? -21.943 -5.245 21.921 1.00 79.06 488 ALA A C 1
ATOM 3716 O O . ALA A 1 488 ? -21.191 -4.416 21.400 1.00 79.06 488 ALA A O 1
ATOM 3717 N N . GLY A 1 489 ? -21.531 -6.194 22.758 1.00 80.38 489 GLY A N 1
ATOM 3718 C CA . GLY A 1 489 ? -20.174 -6.308 23.287 1.00 80.38 489 GLY A CA 1
ATOM 3719 C C . GLY A 1 489 ? -20.008 -5.763 24.708 1.00 80.38 489 GLY A C 1
ATOM 3720 O O . GLY A 1 489 ? -19.095 -6.216 25.398 1.00 80.38 489 GLY A O 1
ATOM 3721 N N . ASP A 1 490 ? -20.893 -4.872 25.170 1.00 88.31 490 ASP A N 1
ATOM 3722 C CA . ASP A 1 490 ? -20.879 -4.395 26.554 1.00 88.31 490 ASP A CA 1
ATOM 3723 C C . ASP A 1 490 ? -21.597 -5.411 27.450 1.00 88.31 490 ASP A C 1
ATOM 3725 O O . ASP A 1 490 ? -22.794 -5.689 27.293 1.00 88.31 490 ASP A O 1
ATOM 3729 N N . VAL A 1 491 ? -20.843 -5.993 28.380 1.00 91.25 491 VAL A N 1
ATOM 3730 C CA . VAL A 1 491 ? -21.316 -7.070 29.256 1.00 91.25 491 VAL A CA 1
ATOM 3731 C C . VAL A 1 491 ? -21.063 -6.725 30.713 1.00 91.25 491 VAL A C 1
ATOM 3733 O O . VAL A 1 491 ? -20.096 -6.038 31.044 1.00 91.25 491 VAL A O 1
ATOM 3736 N N . VAL A 1 492 ? -21.936 -7.208 31.592 1.00 93.12 492 VAL A N 1
ATOM 3737 C CA . VAL A 1 492 ? -21.880 -6.936 33.031 1.00 93.12 492 VAL A CA 1
ATOM 3738 C C . VAL A 1 492 ? -21.934 -8.236 33.829 1.00 93.12 492 VAL A C 1
ATOM 3740 O O . VAL A 1 492 ? -22.609 -9.185 33.444 1.00 93.12 492 VAL A O 1
ATOM 3743 N N . THR A 1 493 ? -21.212 -8.290 34.943 1.00 93.19 493 THR A N 1
ATOM 3744 C CA . THR A 1 493 ? -21.326 -9.349 35.955 1.00 93.19 493 THR A CA 1
ATOM 3745 C C . THR A 1 493 ? -21.214 -8.733 37.346 1.00 93.19 493 THR A C 1
ATOM 3747 O O . THR A 1 493 ? -20.768 -7.599 37.497 1.00 93.19 493 THR A O 1
ATOM 3750 N N . ALA A 1 494 ? -21.597 -9.482 38.372 1.00 91.69 494 ALA A N 1
ATOM 3751 C CA . ALA A 1 494 ? -21.436 -9.106 39.772 1.00 91.69 494 ALA A CA 1
ATOM 3752 C C . ALA A 1 494 ? -20.648 -10.189 40.525 1.00 91.69 494 ALA A C 1
ATOM 3754 O O . ALA A 1 494 ? -20.718 -11.356 40.134 1.00 91.69 494 ALA A O 1
ATOM 3755 N N . ASP A 1 495 ? -19.906 -9.803 41.565 1.00 89.06 495 ASP A N 1
ATOM 3756 C CA . ASP A 1 495 ? -19.375 -10.710 42.591 1.00 89.06 495 ASP A CA 1
ATOM 3757 C C . ASP A 1 495 ? -20.132 -10.524 43.929 1.00 89.06 495 ASP A C 1
ATOM 3759 O O . ASP A 1 495 ? -21.324 -10.220 43.911 1.00 89.06 495 ASP A O 1
ATOM 3763 N N . ALA A 1 496 ? -19.495 -10.789 45.076 1.00 83.75 496 ALA A N 1
ATOM 3764 C CA . ALA A 1 496 ? -20.095 -10.597 46.397 1.00 83.75 496 ALA A CA 1
ATOM 3765 C C . ALA A 1 496 ? -20.148 -9.127 46.876 1.00 83.75 496 ALA A C 1
ATOM 3767 O O . ALA A 1 496 ? -20.963 -8.815 47.741 1.00 83.75 496 ALA A O 1
ATOM 3768 N N . GLU A 1 497 ? -19.280 -8.252 46.363 1.00 85.75 497 GLU A N 1
ATOM 3769 C CA . GLU A 1 497 ? -19.107 -6.854 46.804 1.00 85.75 497 GLU A CA 1
ATOM 3770 C C . GLU A 1 497 ? -19.038 -5.843 45.639 1.00 85.75 497 GLU A C 1
ATOM 3772 O O . GLU A 1 497 ? -19.136 -4.629 45.840 1.00 85.75 497 GLU A O 1
ATOM 3777 N N . HIS A 1 498 ? -18.848 -6.318 44.411 1.00 91.88 498 HIS A N 1
ATOM 3778 C CA . HIS A 1 498 ? -18.499 -5.527 43.244 1.00 91.88 498 HIS A CA 1
ATOM 3779 C C . HIS A 1 498 ? -19.408 -5.809 42.053 1.00 91.88 498 HIS A C 1
ATOM 3781 O O . HIS A 1 498 ? -19.841 -6.934 41.789 1.00 91.88 498 HIS A O 1
ATOM 3787 N N . LEU A 1 499 ? -19.589 -4.767 41.248 1.00 92.12 499 LEU A N 1
ATOM 3788 C CA . LEU A 1 499 ? -20.145 -4.832 39.908 1.00 92.12 499 LEU A CA 1
ATOM 3789 C C . LEU A 1 499 ? -19.024 -4.622 38.882 1.00 92.12 499 LEU A C 1
ATOM 3791 O O . LEU A 1 499 ? -18.239 -3.677 38.979 1.00 92.12 499 LEU A O 1
ATOM 3795 N N . TYR A 1 500 ? -18.961 -5.496 37.884 1.00 93.12 500 TYR A N 1
ATOM 3796 C CA . TYR A 1 500 ? -17.980 -5.454 36.806 1.00 93.12 500 TYR A CA 1
ATOM 3797 C C . TYR A 1 500 ? -18.668 -5.156 35.482 1.00 93.12 500 TYR A C 1
ATOM 3799 O O . TYR A 1 500 ? -19.488 -5.948 35.023 1.00 93.12 500 TYR A O 1
ATOM 3807 N N . VAL A 1 501 ? -18.289 -4.057 34.834 1.00 93.19 501 VAL A N 1
ATOM 3808 C CA . VAL A 1 501 ? -18.789 -3.676 33.508 1.00 93.19 501 VAL A CA 1
ATOM 3809 C C . VAL A 1 501 ? -17.627 -3.710 32.525 1.00 93.19 501 VAL A C 1
ATOM 3811 O O . VAL A 1 501 ? -16.659 -2.964 32.665 1.00 93.19 501 VAL A O 1
ATOM 3814 N N . PHE A 1 502 ? -17.704 -4.584 31.528 1.00 92.50 502 PHE A N 1
ATOM 3815 C CA . PHE A 1 502 ? -16.750 -4.615 30.428 1.00 92.50 502 PHE A CA 1
ATOM 3816 C C . PHE A 1 502 ? -17.286 -3.791 29.258 1.00 92.50 502 PHE A C 1
ATOM 3818 O O . PHE A 1 502 ? -18.382 -4.053 28.766 1.00 92.50 502 PHE A O 1
ATOM 3825 N N . LEU A 1 503 ? -16.494 -2.813 28.819 1.00 89.88 503 LEU A N 1
ATOM 3826 C CA . LEU A 1 503 ? -16.816 -1.895 27.733 1.00 89.88 503 LEU A CA 1
ATOM 3827 C C . LEU A 1 503 ? -15.999 -2.255 26.489 1.00 89.88 503 LEU A C 1
ATOM 3829 O O . LEU A 1 503 ? -14.762 -2.189 26.489 1.00 89.88 503 LEU A O 1
ATOM 3833 N N . PHE A 1 504 ? -16.689 -2.628 25.412 1.00 86.94 504 PHE A N 1
ATOM 3834 C CA . PHE A 1 504 ? -16.048 -3.026 24.164 1.00 86.94 504 PHE A CA 1
ATOM 3835 C C . PHE A 1 504 ? -15.562 -1.811 23.359 1.00 86.94 504 PHE A C 1
ATOM 3837 O O . PHE A 1 504 ? -16.336 -0.891 23.083 1.00 86.94 504 PHE A O 1
ATOM 3844 N N . ALA A 1 505 ? -14.294 -1.838 22.923 1.00 84.06 505 ALA A N 1
ATOM 3845 C CA . ALA A 1 505 ? -13.656 -0.787 22.130 1.00 84.06 505 ALA A CA 1
ATOM 3846 C C . ALA A 1 505 ? -13.916 0.617 22.713 1.00 84.06 505 ALA A C 1
ATOM 3848 O O . ALA A 1 505 ? -14.541 1.469 22.069 1.00 84.06 505 ALA A O 1
ATOM 3849 N N . CYS A 1 506 ? -13.512 0.791 23.973 1.00 85.75 506 CYS A N 1
ATOM 3850 C CA . CYS A 1 506 ? -13.662 2.006 24.765 1.00 85.75 506 CYS A CA 1
ATOM 3851 C C . CYS A 1 506 ? -12.338 2.322 25.461 1.00 85.75 506 CYS A C 1
ATOM 3853 O O . CYS A 1 506 ? -11.815 1.490 26.213 1.00 85.75 506 CYS A O 1
ATOM 3855 N N . GLU A 1 507 ? -11.839 3.537 25.251 1.00 84.94 507 GLU A N 1
ATOM 3856 C CA . GLU A 1 507 ? -10.658 4.046 25.938 1.00 84.94 507 GLU A CA 1
ATOM 3857 C C . GLU A 1 507 ? -10.991 4.319 27.419 1.00 84.94 507 GLU A C 1
ATOM 3859 O O . GLU A 1 507 ? -12.114 4.741 27.724 1.00 84.94 507 GLU A O 1
ATOM 3864 N N . PRO A 1 508 ? -10.047 4.135 28.362 1.00 85.94 508 PRO A N 1
ATOM 3865 C CA . PRO A 1 508 ? -10.293 4.408 29.778 1.00 85.94 508 PRO A CA 1
ATOM 3866 C C . PRO A 1 508 ? -10.701 5.857 30.065 1.00 85.94 508 PRO A C 1
ATOM 3868 O O . PRO A 1 508 ? -11.411 6.103 31.037 1.00 85.94 508 PRO A O 1
ATOM 3871 N N . ALA A 1 509 ? -10.279 6.803 29.217 1.00 85.88 509 ALA A N 1
ATOM 3872 C CA . ALA A 1 509 ? -10.653 8.214 29.315 1.00 85.88 509 ALA A CA 1
ATOM 3873 C C . ALA A 1 509 ? -12.149 8.459 29.038 1.00 85.88 509 ALA A C 1
ATOM 3875 O O . ALA A 1 509 ? -12.740 9.356 29.634 1.00 85.88 509 ALA A O 1
ATOM 3876 N N . ASP A 1 510 ? -12.771 7.636 28.191 1.00 86.62 510 ASP A N 1
ATOM 3877 C CA . ASP A 1 510 ? -14.181 7.766 27.804 1.00 86.62 510 ASP A CA 1
ATOM 3878 C C . ASP A 1 510 ? -15.120 6.929 28.687 1.00 86.62 510 ASP A C 1
ATOM 3880 O O . ASP A 1 510 ? -16.346 7.011 28.563 1.00 86.62 510 ASP A O 1
ATOM 3884 N N . ALA A 1 511 ? -14.561 6.118 29.591 1.00 86.88 511 ALA A N 1
ATOM 3885 C CA . ALA A 1 511 ? -15.310 5.168 30.404 1.00 86.88 511 ALA A CA 1
ATOM 3886 C C . ALA A 1 511 ? -16.384 5.846 31.267 1.00 86.88 511 ALA A C 1
ATOM 3888 O O . ALA A 1 511 ? -17.496 5.336 31.365 1.00 86.88 511 ALA A O 1
ATOM 3889 N N . ASP A 1 512 ? -16.103 7.018 31.838 1.00 87.88 512 ASP A N 1
ATOM 3890 C CA . ASP A 1 512 ? -17.065 7.728 32.691 1.00 87.88 512 ASP A CA 1
ATOM 3891 C C . ASP A 1 512 ? -18.284 8.219 31.900 1.00 87.88 512 ASP A C 1
ATOM 3893 O O . ASP A 1 512 ? -19.425 8.095 32.347 1.00 87.88 512 ASP A O 1
ATOM 3897 N N . GLU A 1 513 ? -18.059 8.724 30.687 1.00 87.50 513 GLU A N 1
ATOM 3898 C CA . GLU A 1 513 ? -19.135 9.122 29.778 1.00 87.50 513 GLU A CA 1
ATOM 3899 C C . GLU A 1 513 ? -19.914 7.914 29.246 1.00 87.50 513 GLU A C 1
ATOM 3901 O O . GLU A 1 513 ? -21.117 8.009 28.996 1.00 87.50 513 GLU A O 1
ATOM 3906 N N . ALA A 1 514 ? -19.262 6.761 29.085 1.00 87.12 514 ALA A N 1
ATOM 3907 C CA . ALA A 1 514 ? -19.950 5.515 28.767 1.00 87.12 514 ALA A CA 1
ATOM 3908 C C . ALA A 1 514 ? -20.846 5.059 29.931 1.00 87.12 514 ALA A C 1
ATOM 3910 O O . ALA A 1 514 ? -22.021 4.762 29.712 1.00 87.12 514 ALA A O 1
ATOM 3911 N N . LEU A 1 515 ? -20.341 5.079 31.170 1.00 88.75 515 LEU A N 1
ATOM 3912 C CA . LEU A 1 515 ? -21.094 4.677 32.361 1.00 88.75 515 LEU A CA 1
ATOM 3913 C C . LEU A 1 515 ? -22.341 5.545 32.572 1.00 88.75 515 LEU A C 1
ATOM 3915 O O . LEU A 1 515 ? -23.416 4.997 32.794 1.00 88.75 515 LEU A O 1
ATOM 3919 N N . LYS A 1 516 ? -22.248 6.870 32.390 1.00 89.00 516 LYS A N 1
ATOM 3920 C CA . LYS A 1 516 ? -23.410 7.784 32.457 1.00 89.00 516 LYS A CA 1
ATOM 3921 C C . LYS A 1 516 ? -24.530 7.448 31.466 1.00 89.00 516 LYS A C 1
ATOM 3923 O O . LYS A 1 516 ? -25.666 7.857 31.671 1.00 89.00 516 LYS A O 1
ATOM 3928 N N . ARG A 1 517 ? -24.213 6.769 30.358 1.00 88.19 517 ARG A N 1
ATOM 3929 C CA . ARG A 1 517 ? -25.193 6.354 29.338 1.00 88.19 517 ARG A CA 1
ATOM 3930 C C . ARG A 1 517 ? -25.730 4.944 29.570 1.00 88.19 517 ARG A C 1
ATOM 3932 O O . ARG A 1 517 ? -26.803 4.623 29.061 1.00 88.19 517 ARG A O 1
ATOM 3939 N N . ILE A 1 518 ? -24.953 4.107 30.256 1.00 89.88 518 ILE A N 1
ATOM 3940 C CA . ILE A 1 518 ? -25.293 2.716 30.570 1.00 89.88 518 ILE A CA 1
ATOM 3941 C C . ILE A 1 518 ? -26.181 2.657 31.811 1.00 89.88 518 ILE A C 1
ATOM 3943 O O . ILE A 1 518 ? -27.145 1.899 31.813 1.00 89.88 518 ILE A O 1
ATOM 3947 N N . PHE A 1 519 ? -25.883 3.455 32.836 1.00 90.06 519 PHE A N 1
ATOM 3948 C CA . PHE A 1 519 ? -26.701 3.537 34.041 1.00 90.06 519 PHE A CA 1
ATOM 3949 C C . PHE A 1 519 ? -27.812 4.578 33.884 1.00 90.06 519 PHE A C 1
ATOM 3951 O O . PHE A 1 519 ? -27.580 5.677 33.384 1.00 90.06 519 PHE A O 1
ATOM 3958 N N . ASP A 1 520 ? -29.027 4.228 34.300 1.00 88.94 520 ASP A N 1
ATOM 3959 C CA . ASP A 1 520 ? -30.174 5.147 34.343 1.00 88.94 520 ASP A CA 1
ATOM 3960 C C . ASP A 1 520 ? -30.156 6.075 35.576 1.00 88.94 520 ASP A C 1
ATOM 3962 O O . ASP A 1 520 ? -30.816 7.117 35.578 1.00 88.94 520 ASP A O 1
ATOM 3966 N N . VAL A 1 521 ? -29.364 5.729 36.593 1.00 88.31 521 VAL A N 1
ATOM 3967 C CA . VAL A 1 521 ? -29.087 6.527 37.794 1.00 88.31 521 VAL A CA 1
ATOM 3968 C C . VAL A 1 521 ? -27.622 6.981 37.836 1.00 88.31 521 VAL A C 1
ATOM 3970 O O . VAL A 1 521 ? -26.752 6.332 37.249 1.00 88.31 521 VAL A O 1
ATOM 3973 N N . PRO A 1 522 ? -27.296 8.083 38.540 1.00 86.75 522 PRO A N 1
ATOM 3974 C CA . PRO A 1 522 ? -25.909 8.502 38.711 1.00 86.75 522 PRO A CA 1
ATOM 3975 C C . PRO A 1 522 ? -25.084 7.410 39.396 1.00 86.75 522 PRO A C 1
ATOM 3977 O O . PRO A 1 522 ? -25.482 6.882 40.433 1.00 86.75 522 PRO A O 1
ATOM 3980 N N . VAL A 1 523 ? -23.911 7.107 38.840 1.00 85.81 523 VAL A N 1
ATOM 3981 C CA . VAL A 1 523 ? -23.011 6.036 39.308 1.00 85.81 523 VAL A CA 1
ATOM 3982 C C . VAL A 1 523 ? -22.657 6.183 40.797 1.00 85.81 523 VAL A C 1
ATOM 3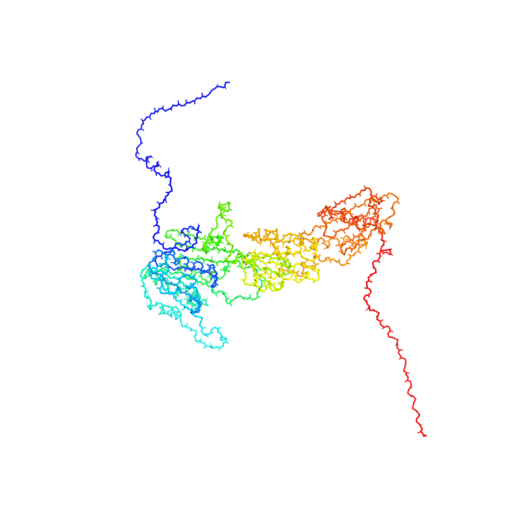984 O O . VAL A 1 523 ? -22.592 5.184 41.512 1.00 85.81 523 VAL A O 1
ATOM 3987 N N . ASP A 1 524 ? -22.544 7.423 41.282 1.00 86.69 524 ASP A N 1
ATOM 3988 C CA . ASP A 1 524 ? -22.239 7.762 42.681 1.00 86.69 524 ASP A CA 1
ATOM 3989 C C . ASP A 1 524 ? -23.318 7.292 43.676 1.00 86.69 524 ASP A C 1
ATOM 3991 O O . ASP A 1 524 ? -23.057 7.160 44.869 1.00 86.69 524 ASP A O 1
ATOM 3995 N N . THR A 1 525 ? -24.542 7.030 43.202 1.00 86.00 525 THR A N 1
ATOM 3996 C CA . THR A 1 525 ? -25.627 6.477 44.034 1.00 86.00 525 THR A CA 1
ATOM 3997 C C . THR A 1 525 ? -25.488 4.974 44.266 1.00 86.00 525 THR A C 1
ATOM 3999 O O . THR A 1 525 ? -26.082 4.442 45.201 1.00 86.00 525 THR A O 1
ATOM 4002 N N . LEU A 1 526 ? -24.702 4.293 43.427 1.00 84.31 526 LEU A N 1
ATOM 4003 C CA . LEU A 1 526 ? -24.507 2.845 43.465 1.00 84.31 526 LEU A CA 1
ATOM 4004 C C . LEU A 1 526 ? -23.154 2.463 44.078 1.00 84.31 526 LEU A C 1
ATOM 4006 O O . LEU A 1 526 ? -23.052 1.420 44.722 1.00 84.31 526 LEU A O 1
ATOM 4010 N N . SER A 1 527 ? -22.121 3.286 43.877 1.00 88.19 527 SER A N 1
ATOM 4011 C CA . SER A 1 527 ? -20.734 2.972 44.229 1.00 88.19 527 SER A CA 1
ATOM 4012 C C . SER A 1 527 ? -19.951 4.232 44.600 1.00 88.19 527 SER A C 1
ATOM 4014 O O . SER A 1 527 ? -19.971 5.211 43.862 1.00 88.19 527 SER A O 1
ATOM 4016 N N . ASP A 1 528 ? -19.166 4.170 45.677 1.00 85.12 528 ASP A N 1
ATOM 4017 C CA . ASP A 1 528 ? -18.209 5.216 46.075 1.00 85.12 528 ASP A CA 1
ATOM 4018 C C . ASP A 1 528 ? -16.808 5.018 45.462 1.00 85.12 528 ASP A C 1
ATOM 4020 O O . ASP A 1 528 ? -15.985 5.937 45.440 1.00 85.12 528 ASP A O 1
ATOM 4024 N N . ARG A 1 529 ? -16.522 3.813 44.949 1.00 87.75 529 ARG A N 1
ATOM 4025 C CA . ARG A 1 529 ? -15.217 3.428 44.399 1.00 87.75 529 ARG A CA 1
ATOM 4026 C C . ARG A 1 529 ? -15.341 2.786 43.026 1.00 87.75 529 ARG A C 1
ATOM 4028 O O . ARG A 1 529 ? -15.682 1.614 42.896 1.00 87.75 529 ARG A O 1
ATOM 4035 N N . VAL A 1 530 ? -14.968 3.551 42.001 1.00 89.94 530 VAL A N 1
ATOM 4036 C CA . VAL A 1 530 ? -14.936 3.106 40.602 1.00 89.94 530 VAL A CA 1
ATOM 4037 C C . VAL A 1 530 ? -13.489 3.016 40.118 1.00 89.94 530 VAL A C 1
ATOM 4039 O O . VAL A 1 530 ? -12.783 4.021 40.014 1.00 89.94 530 VAL A O 1
ATOM 4042 N N . VAL A 1 531 ? -13.037 1.804 39.802 1.00 90.56 531 VAL A N 1
ATOM 4043 C CA . VAL A 1 531 ? -11.701 1.523 39.263 1.00 90.56 531 VAL A CA 1
ATOM 4044 C C . VAL A 1 531 ? -11.819 1.184 37.780 1.00 90.56 531 VAL A C 1
ATOM 4046 O O . VAL A 1 531 ? -12.581 0.296 37.405 1.00 90.56 531 VAL A O 1
ATOM 4049 N N . ARG A 1 532 ? -11.040 1.863 36.929 1.00 91.81 532 ARG A N 1
ATOM 4050 C CA . ARG A 1 532 ? -10.964 1.586 35.486 1.00 91.81 532 ARG A CA 1
ATOM 4051 C C . ARG A 1 532 ? -9.681 0.819 35.192 1.00 91.81 532 ARG A C 1
ATOM 4053 O O . ARG A 1 532 ? -8.590 1.285 35.517 1.00 91.81 532 ARG A O 1
ATOM 4060 N N . LEU A 1 533 ? -9.814 -0.357 34.598 1.00 88.62 533 LEU A N 1
ATOM 4061 C CA . LEU A 1 533 ? -8.706 -1.239 34.254 1.00 88.62 533 LEU A CA 1
ATOM 4062 C C . LEU A 1 533 ? -8.593 -1.345 32.734 1.00 88.62 533 LEU A C 1
ATOM 4064 O O . LEU A 1 533 ? -9.599 -1.476 32.039 1.00 88.62 533 LEU A O 1
ATOM 4068 N N . ALA A 1 534 ? -7.360 -1.330 32.235 1.00 85.62 534 ALA A N 1
ATOM 4069 C CA . ALA A 1 534 ? -7.038 -1.459 30.818 1.00 85.62 534 ALA A CA 1
ATOM 4070 C C . ALA A 1 534 ? -5.956 -2.528 30.605 1.00 85.62 534 ALA A C 1
ATOM 4072 O O . ALA A 1 534 ? -5.169 -2.808 31.515 1.00 85.62 534 ALA A O 1
ATOM 4073 N N . HIS A 1 535 ? -5.888 -3.083 29.391 1.00 77.69 535 HIS A N 1
ATOM 4074 C CA . HIS A 1 535 ? -4.821 -3.992 28.951 1.00 77.69 535 HIS A CA 1
ATOM 4075 C C . HIS A 1 535 ? -4.569 -5.152 29.944 1.00 77.69 535 HIS A C 1
ATOM 4077 O O . HIS A 1 535 ? -5.514 -5.779 30.419 1.00 77.69 535 HIS A O 1
ATOM 4083 N N . GLY A 1 536 ? -3.305 -5.433 30.292 1.00 74.44 536 GLY A N 1
ATOM 4084 C CA . GLY A 1 536 ? -2.914 -6.560 31.150 1.00 74.44 536 GLY A CA 1
ATOM 4085 C C . GLY A 1 536 ? -3.480 -6.522 32.577 1.00 74.44 536 GLY A C 1
ATOM 4086 O O . GLY A 1 536 ? -3.545 -7.559 33.238 1.00 74.44 536 GLY A O 1
ATOM 4087 N N . SER A 1 537 ? -3.955 -5.365 33.050 1.00 86.00 537 SER A N 1
ATOM 4088 C CA . SER A 1 537 ? -4.662 -5.271 34.334 1.00 86.00 537 SER A CA 1
ATOM 4089 C C . SER A 1 537 ? -6.035 -5.948 34.289 1.00 86.00 537 SER A C 1
ATOM 4091 O O . SER A 1 537 ? -6.502 -6.438 35.317 1.00 86.00 537 SER A O 1
ATOM 4093 N N . ILE A 1 538 ? -6.662 -6.024 33.106 1.00 88.12 538 ILE A N 1
ATOM 4094 C CA . ILE A 1 538 ? -7.927 -6.741 32.905 1.00 88.12 538 ILE A CA 1
ATOM 4095 C C . ILE A 1 538 ? -7.701 -8.236 33.136 1.00 88.12 538 ILE A C 1
ATOM 4097 O O . ILE A 1 538 ? -8.419 -8.845 33.923 1.00 88.12 538 ILE A O 1
ATOM 4101 N N . ASP A 1 539 ? -6.664 -8.824 32.535 1.00 87.94 539 ASP A N 1
ATOM 4102 C CA . ASP A 1 539 ? -6.363 -10.250 32.699 1.00 87.94 539 ASP A CA 1
ATOM 4103 C C . ASP A 1 539 ? -6.074 -10.644 34.146 1.00 87.94 539 ASP A C 1
ATOM 4105 O O . ASP A 1 539 ? -6.531 -11.694 34.610 1.00 87.94 539 ASP A O 1
ATOM 4109 N N . ALA A 1 540 ? -5.332 -9.802 34.869 1.00 89.12 540 ALA A N 1
ATOM 4110 C CA . ALA A 1 540 ? -5.056 -10.016 36.283 1.00 89.12 540 ALA A CA 1
ATOM 4111 C C . ALA A 1 540 ? -6.351 -10.037 37.109 1.00 89.12 540 ALA A C 1
ATOM 4113 O O . ALA A 1 540 ? -6.520 -10.911 37.960 1.00 89.12 540 ALA A O 1
ATOM 4114 N N . GLU A 1 541 ? -7.280 -9.120 36.839 1.00 92.00 541 GLU A N 1
ATOM 4115 C CA . GLU A 1 541 ? -8.548 -9.037 37.564 1.00 92.00 541 GLU A CA 1
ATOM 4116 C C . GLU A 1 541 ? -9.516 -10.168 37.183 1.00 92.00 541 GLU A C 1
ATOM 4118 O O . GLU A 1 541 ? -10.115 -10.781 38.065 1.00 92.00 541 GLU A O 1
ATOM 4123 N N . LEU A 1 542 ? -9.589 -10.548 35.901 1.00 91.38 542 LEU A N 1
ATOM 4124 C CA . LEU A 1 542 ? -10.369 -11.709 35.453 1.00 91.38 542 LEU A CA 1
ATOM 4125 C C . LEU A 1 542 ? -9.884 -13.014 36.104 1.00 91.38 542 LEU A C 1
ATOM 4127 O O . LEU A 1 542 ? -10.696 -13.887 36.424 1.00 91.38 542 LEU A O 1
ATOM 4131 N N . ASN A 1 543 ? -8.571 -13.157 36.323 1.00 90.62 543 ASN A N 1
ATOM 4132 C CA . ASN A 1 543 ? -8.002 -14.308 37.025 1.00 90.62 543 ASN A CA 1
ATOM 4133 C C . ASN A 1 543 ? -8.405 -14.337 38.508 1.00 90.62 543 ASN A C 1
ATOM 4135 O O . ASN A 1 543 ? -8.700 -15.419 39.021 1.00 90.62 543 ASN A O 1
ATOM 4139 N N . LYS A 1 544 ? -8.445 -13.179 39.187 1.00 89.88 544 LYS A N 1
ATOM 4140 C CA . LYS A 1 544 ? -8.915 -13.080 40.582 1.00 89.88 544 LYS A CA 1
ATOM 4141 C C . LYS A 1 544 ? -10.389 -13.447 40.691 1.00 89.88 544 LYS A C 1
ATOM 4143 O O . LYS A 1 544 ? -10.716 -14.363 41.440 1.00 89.88 544 LYS A O 1
ATOM 4148 N N . LEU A 1 545 ? -11.230 -12.843 39.853 1.00 89.75 545 LEU A N 1
ATOM 4149 C CA . LEU A 1 545 ? -12.668 -13.099 39.822 1.00 89.75 545 LEU A CA 1
ATOM 4150 C C . LEU A 1 545 ? -12.972 -14.589 39.568 1.00 89.75 545 LEU A C 1
ATOM 4152 O O . LEU A 1 545 ? -13.809 -15.207 40.226 1.00 89.75 545 LEU A O 1
ATOM 4156 N N . LYS A 1 546 ? -12.219 -15.226 38.662 1.00 89.31 546 LYS A N 1
ATOM 4157 C CA . LYS A 1 546 ? -12.330 -16.669 38.401 1.00 89.31 546 LYS A CA 1
ATOM 4158 C C . LYS A 1 546 ? -11.860 -17.528 39.580 1.00 89.31 546 LYS A C 1
ATOM 4160 O O . LYS A 1 546 ? -12.408 -18.609 39.796 1.00 89.31 546 LYS A O 1
ATOM 4165 N N . ALA A 1 547 ? -10.831 -17.101 40.312 1.00 88.25 547 ALA A N 1
ATOM 4166 C CA . ALA A 1 547 ? -10.345 -17.806 41.496 1.00 88.25 547 ALA A CA 1
ATOM 4167 C C . ALA A 1 547 ? -11.336 -17.704 42.665 1.00 88.25 547 ALA A C 1
ATOM 4169 O O . ALA A 1 547 ? -11.550 -18.695 43.360 1.00 88.25 547 ALA A O 1
ATOM 4170 N N . GLU A 1 548 ? -11.971 -16.550 42.848 1.00 87.31 548 GLU A N 1
ATOM 4171 C CA . GLU A 1 548 ? -13.017 -16.330 43.852 1.00 87.31 548 GLU A CA 1
ATOM 4172 C C . GLU A 1 548 ? -14.247 -17.185 43.564 1.00 87.31 548 GLU A C 1
ATOM 4174 O O . GLU A 1 548 ? -14.650 -17.954 44.432 1.00 87.31 548 GLU A O 1
ATOM 4179 N N . ASN A 1 549 ? -14.724 -17.197 42.315 1.00 88.38 549 ASN A N 1
ATOM 4180 C CA . ASN A 1 549 ? -15.841 -18.053 41.908 1.00 88.38 549 ASN A CA 1
ATOM 4181 C C . ASN A 1 549 ? -15.568 -19.559 42.112 1.00 88.38 549 ASN A C 1
ATOM 4183 O O . ASN A 1 549 ? -16.486 -20.351 42.298 1.00 88.38 549 ASN A O 1
ATOM 4187 N N . ARG A 1 550 ? -14.295 -19.984 42.067 1.00 85.81 550 ARG A N 1
ATOM 4188 C CA . ARG A 1 550 ? -13.897 -21.371 42.381 1.00 85.81 550 ARG A CA 1
ATOM 4189 C C . ARG A 1 550 ? -13.886 -21.662 43.880 1.00 85.81 550 ARG A C 1
ATOM 4191 O O . ARG A 1 550 ? -14.090 -22.810 44.258 1.00 85.81 550 ARG A O 1
ATOM 4198 N N . ARG A 1 551 ? -13.578 -20.665 44.715 1.00 86.38 551 ARG A N 1
ATOM 4199 C CA . ARG A 1 551 ? -13.539 -20.804 46.180 1.00 86.38 551 ARG A CA 1
ATOM 4200 C C . ARG A 1 551 ? -14.942 -20.808 46.772 1.00 86.38 551 ARG A C 1
ATOM 4202 O O . ARG A 1 551 ? -15.226 -21.627 47.637 1.00 86.38 551 ARG A O 1
ATOM 4209 N N . ALA A 1 552 ? -15.793 -19.908 46.295 1.00 83.19 552 ALA A N 1
ATOM 4210 C CA . ALA A 1 552 ? -17.191 -19.802 46.670 1.00 83.19 552 ALA A CA 1
ATOM 4211 C C . ALA A 1 552 ? -17.999 -19.472 45.405 1.00 83.19 552 ALA A C 1
ATOM 4213 O O . ALA A 1 552 ? -17.723 -18.445 44.782 1.00 83.19 552 ALA A O 1
ATOM 4214 N N . PRO A 1 553 ? -18.960 -20.323 44.997 1.00 81.81 553 PRO A N 1
ATOM 4215 C CA . PRO A 1 553 ? -19.800 -20.039 43.841 1.00 81.81 553 PRO A CA 1
ATOM 4216 C C . PRO A 1 553 ? -20.524 -18.703 44.017 1.00 81.81 553 PRO A C 1
ATOM 4218 O O . PRO A 1 553 ? -21.267 -18.515 44.982 1.00 81.81 553 PRO A O 1
ATOM 4221 N N . ILE A 1 554 ? -20.279 -17.776 43.094 1.00 86.56 554 ILE A N 1
ATOM 4222 C CA . ILE A 1 554 ? -20.924 -16.463 43.082 1.00 86.56 554 ILE A CA 1
ATOM 4223 C C . ILE A 1 554 ? -22.372 -16.631 42.609 1.00 86.56 554 ILE A C 1
ATOM 4225 O O . ILE A 1 554 ? -22.662 -17.487 41.770 1.00 86.56 554 ILE A O 1
ATOM 4229 N N . ALA A 1 555 ? -23.280 -15.822 43.160 1.00 81.62 555 ALA A N 1
ATOM 4230 C CA . ALA A 1 555 ? -24.691 -15.849 42.801 1.00 81.62 555 ALA A CA 1
ATOM 4231 C C . ALA A 1 555 ? -24.896 -15.601 41.297 1.00 81.62 555 ALA A C 1
ATOM 4233 O O . ALA A 1 555 ? -24.364 -14.647 40.725 1.00 81.62 555 ALA A O 1
ATOM 4234 N N . ASP A 1 556 ? -25.691 -16.468 40.675 1.00 85.81 556 ASP A N 1
ATOM 4235 C CA . ASP A 1 556 ? -26.101 -16.332 39.284 1.00 85.81 556 ASP A CA 1
ATOM 4236 C C . ASP A 1 556 ? -27.454 -15.615 39.220 1.00 85.81 556 ASP A C 1
ATOM 4238 O O . ASP A 1 556 ? -28.449 -16.087 39.769 1.00 85.81 556 ASP A O 1
ATOM 4242 N N . TYR A 1 557 ? -27.484 -14.462 38.553 1.00 83.50 557 TYR A N 1
ATOM 4243 C CA . TYR A 1 557 ? -28.690 -13.661 38.347 1.00 83.50 557 TYR A CA 1
ATOM 4244 C C . TYR A 1 557 ? -29.298 -13.864 36.953 1.00 83.50 557 TYR A C 1
ATOM 4246 O O . TYR A 1 557 ? -30.154 -13.082 36.536 1.00 83.50 557 TYR A O 1
ATOM 4254 N N . SER A 1 558 ? -28.878 -14.903 36.220 1.00 83.88 558 SER A N 1
ATOM 4255 C CA . SER A 1 558 ? -29.340 -15.162 34.853 1.00 83.88 558 SER A CA 1
ATOM 4256 C C . SER A 1 558 ? -30.860 -15.273 34.774 1.00 83.88 558 SER A C 1
ATOM 4258 O O . SER A 1 558 ? -31.443 -14.736 33.844 1.00 83.88 558 SER A O 1
ATOM 4260 N N . ASP A 1 559 ? -31.531 -15.849 35.773 1.00 79.88 559 ASP A N 1
ATOM 4261 C CA . ASP A 1 559 ? -32.999 -15.975 35.782 1.00 79.88 559 ASP A CA 1
ATOM 4262 C C . ASP A 1 559 ? -33.737 -14.623 35.817 1.00 79.88 559 ASP A C 1
ATOM 4264 O O . ASP A 1 559 ? -34.883 -14.523 35.381 1.00 79.88 559 ASP A O 1
ATOM 4268 N N . LEU A 1 560 ? -33.087 -13.566 36.316 1.00 76.81 560 LEU A N 1
ATOM 4269 C CA . LEU A 1 560 ? -33.656 -12.218 36.419 1.00 76.81 560 LEU A CA 1
ATOM 4270 C C . LEU A 1 560 ? -33.345 -11.346 35.198 1.00 76.81 560 LEU A C 1
ATOM 4272 O O . LEU A 1 560 ? -34.085 -10.402 34.920 1.00 76.81 560 LEU A O 1
ATOM 4276 N N . PHE A 1 561 ? -32.254 -11.648 34.491 1.00 74.88 561 PHE A N 1
ATOM 4277 C CA . PHE A 1 561 ? -31.710 -10.815 33.414 1.00 74.88 561 PHE A CA 1
ATOM 4278 C C . PHE A 1 561 ? -31.459 -11.584 32.113 1.00 74.88 561 PHE A C 1
ATOM 4280 O O . PHE A 1 561 ? -30.779 -11.070 31.223 1.00 74.88 561 PHE A O 1
ATOM 4287 N N . ALA A 1 562 ? -31.991 -12.803 31.982 1.00 58.06 562 ALA A N 1
ATOM 4288 C CA . ALA A 1 562 ? -31.876 -13.607 30.776 1.00 58.06 562 ALA A CA 1
ATOM 4289 C C . ALA A 1 562 ? -32.365 -12.792 29.580 1.00 58.06 562 ALA A C 1
ATOM 4291 O O . ALA A 1 562 ? -33.550 -12.475 29.448 1.00 58.06 562 ALA A O 1
ATOM 4292 N N . ALA A 1 563 ? -31.436 -12.472 28.682 1.00 48.31 563 ALA A N 1
ATOM 4293 C CA . ALA A 1 563 ? -31.782 -11.971 27.372 1.00 48.31 563 ALA A CA 1
ATOM 4294 C C . ALA A 1 563 ? -32.681 -13.015 26.701 1.00 48.31 563 ALA A C 1
ATOM 4296 O O . ALA A 1 563 ? -32.281 -14.171 26.528 1.00 48.31 563 ALA A O 1
ATOM 4297 N N . ALA A 1 564 ? -33.893 -12.609 26.318 1.00 34.22 564 ALA A N 1
ATOM 4298 C CA . ALA A 1 564 ? -34.702 -13.363 25.379 1.00 34.22 564 ALA A CA 1
ATOM 4299 C C . ALA A 1 564 ? -33.849 -13.596 24.124 1.00 34.22 564 ALA A C 1
ATOM 4301 O O . ALA A 1 564 ? -33.645 -12.690 23.316 1.00 34.22 564 ALA A O 1
ATOM 4302 N N . HIS A 1 565 ? -33.306 -14.805 23.975 1.00 34.88 565 HIS A N 1
ATOM 4303 C CA . HIS A 1 565 ? -32.815 -15.255 22.682 1.00 34.88 565 HIS A CA 1
ATOM 4304 C C . HIS A 1 565 ? -33.978 -15.084 21.697 1.00 34.88 565 HIS A C 1
ATOM 4306 O O . HIS A 1 565 ? -35.086 -15.531 22.018 1.00 34.88 565 HIS A O 1
ATOM 4312 N N . PRO A 1 566 ? -33.791 -14.473 20.513 1.00 31.05 566 PRO A N 1
ATOM 4313 C CA . PRO A 1 566 ? -34.785 -14.616 19.468 1.00 31.05 566 PRO A CA 1
ATOM 4314 C C . PRO A 1 566 ? -34.898 -16.117 19.203 1.00 31.05 566 PRO A C 1
ATOM 4316 O O . PRO A 1 566 ? -33.943 -16.757 18.763 1.00 31.05 566 PRO A O 1
ATOM 4319 N N . ALA A 1 567 ? -36.041 -16.690 19.573 1.00 28.00 567 ALA A N 1
ATOM 4320 C CA . ALA A 1 567 ? -36.348 -18.080 19.319 1.00 28.00 567 ALA A CA 1
ATOM 4321 C C . ALA A 1 567 ? -36.323 -18.284 17.801 1.00 28.00 567 ALA A C 1
ATOM 4323 O O . ALA A 1 567 ? -37.270 -17.936 17.097 1.00 28.00 567 ALA A O 1
ATOM 4324 N N . GLY A 1 568 ? -35.215 -18.825 17.294 1.00 30.16 568 GLY A N 1
ATOM 4325 C CA . GLY A 1 568 ? -35.185 -19.462 15.990 1.00 30.16 568 GLY A CA 1
ATOM 4326 C C . GLY A 1 568 ? -36.240 -20.558 16.014 1.00 30.16 568 GLY A C 1
ATOM 4327 O O . GLY A 1 568 ? -36.121 -21.528 16.762 1.00 30.16 568 GLY A O 1
ATOM 4328 N N . GLY A 1 569 ? -37.319 -20.344 15.267 1.00 34.41 569 GLY A N 1
ATOM 4329 C CA . GLY A 1 569 ? -38.426 -21.275 15.160 1.00 34.41 569 GLY A CA 1
ATOM 4330 C C . GLY A 1 569 ? -37.944 -22.620 14.635 1.00 34.41 569 GLY A C 1
ATOM 4331 O O . GLY A 1 569 ? -37.689 -22.779 13.449 1.00 34.41 569 GLY A O 1
ATOM 4332 N N . ALA A 1 570 ? -37.868 -23.593 15.530 1.00 32.75 570 ALA A N 1
ATOM 4333 C CA . ALA A 1 570 ? -37.942 -25.005 15.207 1.00 32.75 570 ALA A CA 1
ATOM 4334 C C . ALA A 1 570 ? -38.794 -25.675 16.288 1.00 32.75 570 ALA A C 1
ATOM 4336 O O . ALA A 1 570 ? -38.320 -26.469 17.098 1.00 32.75 570 ALA A O 1
ATOM 4337 N N . ARG A 1 571 ? -40.088 -25.327 16.318 1.00 29.22 571 ARG A N 1
ATOM 4338 C CA . ARG A 1 571 ? -41.083 -26.272 16.822 1.00 29.22 571 ARG A CA 1
ATOM 4339 C C . ARG A 1 571 ? -41.166 -27.368 15.770 1.00 29.22 571 ARG A C 1
ATOM 4341 O O . ARG A 1 571 ? -41.776 -27.182 14.725 1.00 29.22 571 ARG A O 1
ATOM 4348 N N . ALA A 1 572 ? -40.464 -28.463 16.036 1.00 31.91 572 ALA A N 1
ATOM 4349 C CA . ALA A 1 572 ? -40.712 -29.726 15.377 1.00 31.91 572 ALA A CA 1
ATOM 4350 C C . ALA A 1 572 ? -42.184 -30.079 15.617 1.00 31.91 572 ALA A C 1
ATOM 4352 O O . ALA A 1 572 ? -42.605 -30.253 16.764 1.00 31.91 572 ALA A O 1
ATOM 4353 N N . ASP A 1 573 ? -42.958 -30.114 14.535 1.00 30.70 573 ASP A N 1
ATOM 4354 C CA . ASP A 1 573 ? -44.305 -30.658 14.535 1.00 30.70 573 ASP A CA 1
ATOM 4355 C C . ASP A 1 573 ? -44.240 -32.098 15.043 1.00 30.70 573 ASP A C 1
ATOM 4357 O O . ASP A 1 573 ? -43.694 -32.999 14.401 1.00 30.70 573 ASP A O 1
ATOM 4361 N N . ALA A 1 574 ? -44.797 -32.306 16.233 1.00 31.73 574 ALA A N 1
ATOM 4362 C CA . ALA A 1 574 ? -45.135 -33.622 16.727 1.00 31.73 574 ALA A CA 1
ATOM 4363 C C . ALA A 1 574 ? -46.261 -34.168 15.839 1.00 31.73 574 ALA A C 1
ATOM 4365 O O . ALA A 1 574 ? -47.444 -33.892 16.049 1.00 31.73 574 ALA A O 1
ATOM 4366 N N . ALA A 1 575 ? -45.871 -34.918 14.810 1.00 31.92 575 ALA A N 1
ATOM 4367 C CA . ALA A 1 575 ? -46.775 -35.689 13.979 1.00 31.92 575 ALA A CA 1
ATOM 4368 C C . ALA A 1 575 ? -47.590 -36.643 14.867 1.00 31.92 575 ALA A C 1
ATOM 4370 O O . ALA A 1 575 ? -47.073 -37.607 15.431 1.00 31.92 575 ALA A O 1
ATOM 4371 N N . THR A 1 576 ? -48.882 -36.353 14.991 1.00 31.47 576 THR A N 1
ATOM 4372 C CA . THR A 1 576 ? -49.876 -37.284 15.528 1.00 31.47 576 THR A CA 1
ATOM 4373 C C . THR A 1 576 ? -50.139 -38.356 14.462 1.00 31.47 576 THR A C 1
ATOM 4375 O O . THR A 1 576 ? -50.410 -37.992 13.315 1.00 31.47 576 THR A O 1
ATOM 4378 N N . PRO A 1 577 ? -50.072 -39.662 14.776 1.00 35.16 577 PRO A N 1
ATOM 4379 C CA . PRO A 1 577 ? -50.337 -40.702 13.792 1.00 35.16 577 PRO A CA 1
ATOM 4380 C C . PRO A 1 577 ? -51.844 -40.785 13.514 1.00 35.16 577 PRO A C 1
ATOM 4382 O O . PRO A 1 577 ? -52.648 -41.070 14.403 1.00 35.16 577 PRO A O 1
ATOM 4385 N N . ALA A 1 578 ? -52.233 -40.530 12.265 1.00 31.33 578 ALA A N 1
ATOM 4386 C CA . ALA A 1 578 ? -53.591 -40.744 11.787 1.00 31.33 578 ALA A CA 1
ATOM 4387 C C . ALA A 1 578 ? -53.895 -42.251 11.719 1.00 31.33 578 ALA A C 1
ATOM 4389 O O . ALA A 1 578 ? -53.187 -43.010 11.057 1.00 31.33 578 ALA A O 1
ATOM 4390 N N . SER A 1 579 ? -54.963 -42.674 12.397 1.00 33.25 579 SER A N 1
ATOM 4391 C CA . SER A 1 579 ? -55.563 -44.002 12.219 1.00 33.25 579 SER A CA 1
ATOM 4392 C C . SER A 1 579 ? -56.336 -44.077 10.890 1.00 33.25 579 SER A C 1
ATOM 4394 O O . SER A 1 579 ? -56.860 -43.057 10.431 1.00 33.25 579 SER A O 1
ATOM 4396 N N . PRO A 1 580 ? -56.407 -45.258 10.251 1.00 35.66 580 PRO A N 1
ATOM 4397 C CA . PRO A 1 580 ? -56.865 -45.400 8.874 1.00 35.66 580 PRO A CA 1
ATOM 4398 C C . PRO A 1 580 ? -58.390 -45.290 8.766 1.00 35.66 580 PRO A C 1
ATOM 4400 O O . PRO A 1 580 ? -59.132 -45.957 9.485 1.00 35.66 580 PRO A O 1
ATOM 4403 N N . ARG A 1 581 ? -58.860 -44.464 7.824 1.00 30.86 581 ARG A N 1
ATOM 4404 C CA . ARG A 1 581 ? -60.257 -44.461 7.383 1.00 30.86 581 ARG A CA 1
ATOM 4405 C C . ARG A 1 581 ? -60.526 -45.725 6.570 1.00 30.86 581 ARG A C 1
ATOM 4407 O O . ARG A 1 581 ? -59.932 -45.934 5.515 1.00 30.86 581 ARG A O 1
ATOM 4414 N N . THR A 1 582 ? -61.436 -46.535 7.089 1.00 33.97 582 THR A N 1
ATOM 4415 C CA . THR A 1 582 ? -62.153 -47.596 6.390 1.00 33.97 582 THR A CA 1
ATOM 4416 C C . THR A 1 582 ? -62.844 -47.037 5.148 1.00 33.97 582 THR A C 1
ATOM 4418 O O . THR A 1 582 ? -63.558 -46.036 5.211 1.00 33.97 582 THR A O 1
ATOM 4421 N N . VAL A 1 583 ? -62.592 -47.689 4.018 1.00 39.16 583 VAL A N 1
ATOM 4422 C CA . VAL A 1 583 ? -63.311 -47.504 2.759 1.00 39.16 583 VAL A CA 1
ATOM 4423 C C . VAL A 1 583 ? -64.622 -48.268 2.890 1.00 39.16 583 VAL A C 1
ATOM 4425 O O . VAL A 1 583 ? -64.596 -49.495 2.911 1.00 39.16 583 VAL A O 1
ATOM 4428 N N . ASP A 1 584 ? -65.740 -47.553 2.992 1.00 33.56 584 ASP A N 1
ATOM 4429 C CA . ASP A 1 584 ? -67.056 -48.139 2.746 1.00 33.56 584 ASP A CA 1
ATOM 4430 C C . ASP A 1 584 ? -67.418 -47.897 1.283 1.00 33.56 584 ASP A C 1
ATOM 4432 O O . ASP A 1 584 ? -67.569 -46.762 0.823 1.00 33.56 584 ASP A O 1
ATOM 4436 N N . ALA A 1 585 ? -67.497 -49.002 0.550 1.00 39.12 585 ALA A N 1
ATOM 4437 C CA . ALA A 1 585 ? -68.094 -49.084 -0.763 1.00 39.12 585 ALA A CA 1
ATOM 4438 C C . ALA A 1 585 ? -69.533 -49.577 -0.588 1.00 39.12 585 ALA A C 1
ATOM 4440 O O . ALA A 1 585 ? -69.750 -50.711 -0.172 1.00 39.12 585 ALA A O 1
ATOM 4441 N N . ALA A 1 586 ? -70.502 -48.745 -0.951 1.00 35.28 586 ALA A N 1
ATOM 4442 C CA . ALA A 1 586 ? -71.834 -49.192 -1.332 1.00 35.28 586 ALA A CA 1
ATOM 4443 C C . ALA A 1 586 ? -72.377 -48.192 -2.354 1.00 35.28 586 ALA A C 1
ATOM 4445 O O . ALA A 1 586 ? -72.779 -47.080 -2.015 1.00 35.28 586 ALA A O 1
ATOM 4446 N N . GLY A 1 587 ? -72.273 -48.583 -3.622 1.00 34.09 587 GLY A N 1
ATOM 4447 C CA . GLY A 1 587 ? -73.047 -47.988 -4.695 1.00 34.09 587 GLY A CA 1
ATOM 4448 C C . GLY A 1 587 ? -74.472 -48.529 -4.669 1.00 34.09 587 GLY A C 1
ATOM 4449 O O . GLY A 1 587 ? -74.717 -49.634 -4.187 1.00 34.09 587 GLY A O 1
ATOM 4450 N N . ASP A 1 588 ? -75.380 -47.738 -5.226 1.00 35.59 588 ASP A N 1
ATOM 4451 C CA . ASP A 1 588 ? -76.653 -48.214 -5.748 1.00 35.59 588 ASP A CA 1
ATOM 4452 C C . ASP A 1 588 ? -76.418 -49.394 -6.708 1.00 35.59 588 ASP A C 1
ATOM 4454 O O . ASP A 1 588 ? -75.885 -49.216 -7.808 1.00 35.59 588 ASP A O 1
ATOM 4458 N N . ALA A 1 589 ? -76.778 -50.594 -6.252 1.00 32.84 589 ALA A N 1
ATOM 4459 C CA . ALA A 1 589 ? -77.772 -51.486 -6.859 1.00 32.84 589 ALA A CA 1
ATOM 4460 C C . ALA A 1 589 ? -78.076 -52.651 -5.904 1.00 32.84 589 ALA A C 1
ATOM 4462 O O . ALA A 1 589 ? -77.117 -53.361 -5.517 1.00 32.84 589 ALA A O 1
#

Foldseek 3Di:
DDDDDDDDDDDDDDDDPVVVVVVVVDDDDPPDPPDLFQFFQAAPDDCQQTTWFQLFEEEEAEDAPFLQVVLRQPVSQLRGSDQAEEEEHQDDPVVQVVVCVVVVVPDPDDDPRGHNHYHYHYNYPDPPVPDDPDPDPDQPQQNLQVVVVVVCPVSPLAGPYEYEHEACLSSFDLVDLVSRLVNLQVVSVVSNVRSYTYYYYHHNCPPVPDPDQDLDDPDDPVVSCVSCVSSCVSGQFYWYFDAGLLWTKIATCWHGDPPDIDHGDIFTWWQAPVSHIYTDDPVCPVPPDLRTASGPCQLQAEEACLQCPPPPDDDPSYHYDHALVVLLVVLLVPRQYEREHEDADPVCLLVLLVSLLSSCSRHGFNYAYEYEYAHDFDDLLSQLLSVLQPHPYYHGHPDDPVVVVVVSVVCGPDGRPHHHDPDSVLSVDLSLADQDDAEDELVCVLVRVVVNLVSCVSSVFKKKKKKFFFDPPDDPLNVSVQFADPGGPWYWYDFPGIIIIIDGRDHLVCVLVNRPVRGPDRSVNTGPDMDIDIDVRSVVVSVVSVVRCVVPNGDDPCVVVPDPDPPPDDPPPPDDDDDDDDDDDDDDD

Mean predicted aligned error: 15.47 Å

Solvent-accessible surface area (backbone atoms only — not comparable to full-atom values): 33727 Å² total; per-residue (Å²): 131,86,80,88,83,82,86,87,84,88,82,93,74,95,81,76,79,57,66,68,58,56,61,73,73,69,78,81,82,91,78,77,84,73,74,80,55,29,39,56,42,44,42,81,57,60,62,55,71,32,46,45,50,68,16,30,28,30,41,34,41,28,60,75,99,33,73,66,51,50,27,41,54,53,43,16,54,42,63,36,66,40,54,37,38,37,40,35,38,60,35,46,65,66,62,52,50,51,57,38,38,79,68,48,48,72,63,95,56,81,49,86,73,56,41,86,43,69,44,81,42,65,43,55,79,66,89,65,83,81,54,98,78,74,89,66,78,80,72,57,89,60,48,48,40,52,51,54,49,59,70,49,54,84,74,59,88,56,67,55,20,40,36,40,30,40,52,42,46,73,40,53,48,84,92,38,55,66,59,28,26,51,51,38,42,54,50,28,51,48,21,46,73,49,24,23,21,36,40,33,29,23,52,84,60,79,85,69,72,68,96,65,96,62,85,71,81,77,66,79,50,69,72,58,46,62,58,42,41,66,34,53,71,54,35,43,24,36,34,34,52,47,73,54,54,36,43,34,33,40,35,32,62,31,20,46,36,88,96,44,74,42,61,75,45,73,39,49,40,28,28,38,85,88,59,40,41,28,47,64,50,84,89,43,67,88,68,64,63,98,66,47,26,67,32,95,48,39,82,39,33,35,32,16,39,74,72,56,62,91,60,96,75,74,68,86,72,50,47,74,31,81,37,56,68,47,38,47,63,72,43,63,84,40,47,21,24,33,43,38,35,66,40,48,51,80,88,48,46,64,59,51,45,50,50,41,35,50,48,33,69,68,27,29,21,20,39,37,32,34,38,35,27,74,61,45,80,74,52,67,45,55,48,38,44,41,42,37,34,48,33,76,49,77,42,65,59,88,59,53,68,74,56,48,52,50,55,58,58,67,49,63,81,51,66,56,81,71,79,54,60,93,48,61,66,63,52,49,54,45,56,64,49,54,88,53,57,31,67,36,48,61,73,58,39,48,54,49,54,50,54,49,52,66,48,26,56,82,54,69,55,47,42,23,38,36,43,29,38,48,38,100,87,56,53,70,69,56,57,50,70,38,51,48,57,86,49,59,38,22,34,31,34,58,61,97,58,35,40,36,41,38,39,61,60,30,50,72,87,50,44,64,68,49,46,64,67,24,28,84,56,67,64,74,82,47,25,90,46,79,45,80,30,49,69,73,54,38,58,57,48,44,52,49,55,53,50,46,41,70,75,48,78,58,81,71,59,53,92,82,52,60,74,80,68,82,76,77,86,73,80,74,80,79,79,76,84,82,78,85,81,80,84,84,86,79,73,96,124

Organism: NCBI:txid265293

Radius of gyration: 36.22 Å; Cα contacts (8 Å, |Δi|>4): 951; chains: 1; bounding box: 145×80×92 Å

Secondary structure (DSSP, 8-state):
----------------SSHHHHHTTSSS--------SEE--EETS-GGGTEE-TT-EEEEEE-TT-HHHHHHHHHHHHT-SSSEEEEEESS-HHHHHHHHHHTT-SSSSPPTTS-SEEEEEE-PPPTTTT-TT--PPPPPTTHHHHHHHHHHHTT---TT-EEEEETGGGGS-TT-HHHHHHHHHHHHHHHHHHT-EEEEEE-TTTT---S---S---SS-HHHHHHHHHHHHH-SEEEEEEEETTEEEEEEEEEEETTEEEEEEEEEEEE-TTS-EEE--TTTTTTS-TT-BSSTTTT-EEEEHHHHTT-S---TTEEEESSHHHHHHHHTT-SS-EEEEEE--GGGHHHHHHHHHHHHHHH-TTSEEEEEESSSPPPHHHHHHHHHTT-SEEE-TT--HHHHHHHHHHTTT----SPPPS-HHHHHHHHH--S--EE--HHHHHHHHHHHHHHHGGGT---EEEEEEEPTT--HHHHHHHB---STT-EEEE-SSEEEEEETT--TTTHHHHHHHHBSS-GGGTEEEEEEEETHHHHHHHHHHHHHHHHSPPPP-HHHH--------------PPPPPPP-------

InterPro domains:
  IPR017745 Cellulose biosynthesis protein BcsE [PF10995] (36-551)
  IPR017745 Cellulose biosynthesis protein BcsE [TIGR03369] (226-546)

Sequence (589 aa):
MNTDFEATRPAFGAAGVFDRLRALLRMGPADGRVSTLSRLAIDGLPDEWTQLEAGGLYAVYAAARTPACDALVWESARQARTRDVTVVLARDHASVAAQLGERGFAGAALAPGWPRNLNVLAMPPAVGDAQPGAAHADPGPFARLMGGFRAMRRFGFHARSLYFIEGAERWFSWNDPAALAEEGRAFADWCRMHRIAVVLLMNPDAGHADDAGTDDLPLVRDTRRTRRSAFHSVCAGVAQLQRTHGELLWVVDFWRAGDTLAAGEVRPLRFAPSGRLSAIFDADALVQPREMKLASDEDRVVVSRVVVDGENWVPKDWEIVDDNAAVVAACAKAQAATAVLAFRTRTQLEALCADVHTLRRQCGGALKITIVERGEVLRHQFEMLVLSLGANSVIGRDLPFSRLQAAVRSLHGQLQARPVAADYRAALAAALGDTVLGYLPVGAFCLRTRAVLDRGAVLALSHTLVKMTLLPGVAHVDALRHCMPRRAGDVVTADAEHLYVFLFACEPADADEALKRIFDVPVDTLSDRVVRLAHGSIDAELNKLKAENRRAPIADYSDLFAAAHPAGGARADAATPASPRTVDAAGDA

pLDDT: mean 76.99, std 19.5, range [25.42, 96.12]

Nearest PDB structures (foldseek):
  9fp0-assembly1_D  TM=5.429E-01  e=3.149E-34  Escherichia c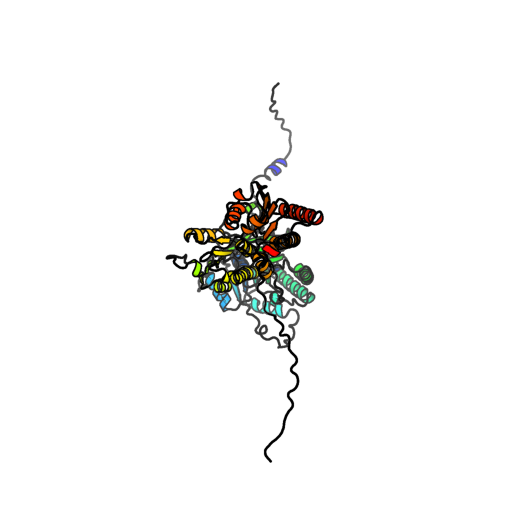oli
  9fp2-assembly1_D  TM=5.433E-01  e=7.866E-34  Escherichia coli
  9fp2-assembly1_E  TM=5.129E-01  e=2.808E-34  Escherichia coli
  6tj0-assembly1_A  TM=5.502E-01  e=1.979E-21  Escherichia coli K-12
  6ybu-assembly2_L  TM=7.121E-01  e=1.094E-07  Escherichia coli K-12